Protein 3MVG (pdb70)

Foldseek 3Di:
DAEQEDELPPDALVRLVVSLVVLLVLLFPPDAFLNFGEGDDDPVDPSQWYWYWYAAPVGQIKIFIAGSLQLFGAWMGAPHAIEGEQPRDDDCVPGNDDHHYDPHHLDQVRLCVQLVHHQLPAKEESNLLNVLGVQVNPDDPPPRCNSPSSSSSRVRCSHRVCSQWVVSSVVHNVQFQVVDPPTGMDIDGDAQQSVQLSVCQQVLLVQSVPPDVQFGPDWDWTDPHPPDIDIHTGNVCCCPVRVRHYHNPDD/DEEQEDELPPDALVSLVVSLVVLLVVLFPPDAFLPFGEGDDDDDPDFDKYWYWYAAPVRAIKIFIAGSLQLFTAWIGAPHAIEGEQPRDDDCVPGNDDHHYDPHHLDQVGLCVQLVHHQLPAKEESNLLNVLRVQVNPDDPPDRCNSPSSSSSRVRCSHRVCSQWVVSSVVHNVQQQVVDPPTGMDIDGDDQQSVQLSVCQQVLLVQSVVPDVQFGPDWDWTDPDPVDTDTHTGNCCCCPVRVRHYHNHD

Secondary structure (DSSP, 8-state):
--EEEEESTT--HHHHHHHHHHHHHHHS-S-EETTEEBPPPP-SSGGGEEEEEEE-TT--EEEEEEETTTTEEEEEEETTEEEE-TTSPP-HHHH-SSPEEPSS-SSHHHHHHHHTS-GGGS-BSHHHHHHHHHHHHH--TTS-SHHHHHHHHHHHIIIIIHHHBHHHHHHHHTTEETTSSS-EE--B---HHHHHHHHTHHHHHHHHHH-BTTEEEEEEEEESSSS-EEEEEEHHHHHHTS-B--BPPP-/--EEEEESTT--HHHHHHHHHHHHHHHS-S-EETTEEBPPPP-TT---EEEEEEE-TTS-EEEEEEETTTTEEEEEEETTEEEE-TTPPP-HHHH-SSPEEPSS-SSHHHHHHHHTS-GGGS-BSHHHHHHHHHHHHH--TTS-SHHHHHHHHHHHIIIIIHHHBHHHHHHHHTTEETTSSS-EE--B---HHHHHHHHTHHHHHHHHHH-BTTEEEEEEEEESSSS-EEEEEEHHHHHHTS-B--B---

Organism: Iris hollandica (NCBI:txid35876)

Sequence (501 aa):
IIETVVEEFRVTTGTTRRRSYSDFLQNNLRNRLSSGTSVHDIIPLLPAQSGSQQDLLFVRLFDWGNRRPIITLVLLNRVNAYVVAYQAQNRFYLLSSDTPANPQVYGNNNPHRLLTTFTGSYGALQNVAAKKSSNRENIDLGINPLLATAITTLHNWSPPTVVETSVARSLIVLIQLVSETARFRAIEQRRVTNNIIDQVTPIRYDNFRPRVGIIIIDLQTNWQTLSTEVQRAEGGRFLQPVKLQVSVQQTVVISDVVEKARTFCGLALLLRWRIETVEFRRVTGTTRRRSYSDFLQNLRNRLSSSGTSSVHDIPLLPAQSGSQQDLLLFVRLFDWGNRPIITLVLNRVNAYVVAYQAQNRFYLLSDTPANPQVYGNNPHRLTFTGSYGALQNVAKSSNRENIDLGINPLLATAITTLHNWSPPTVETSVARSLIVLLIQLVSETARFRRAIEQRVTTNNIIDQVTPIRYDNFRPRRVGIIIDLQTTNWQTTLSTEVQRAEGGRFLQPVKLQQVSVQQTVVISSDVEKARTFCGLALLLRW

Radius of gyration: 24.05 Å; Cα contacts (8 Å, |Δi|>4): 1086; chains: 2; bounding box: 49×58×69 Å

InterPro domains:
  IPR001574 Ribosome-inactivating protein [PF00161] (35-232)
  IPR001574 Ribosome-inactivating protein [PTHR33453] (25-284)
  IPR016138 Ribosome-inactivating protein, subdomain 1 [G3DSA:3.40.420.10] (24-186)
  IPR016139 Ribosome-inactivating protein, subdomain 2 [G3DSA:4.10.470.10] (187-273)
  IPR017989 Ribosome-inactivating protein type 1/2 [PR00396] (37-50)
  IPR017989 Ribosome-inactivating protein type 1/2 [PR00396] (84-99)
  IPR017989 Ribosome-inactivating protein type 1/2 [PR00396] (142-156)
  IPR017989 Ribosome-inactivating protein type 1/2 [PR00396] (175-195)
  IPR017989 Ribosome-inactivating protein type 1/2 [PR00396] (215-232)
  IPR036041 Ribosome-inactivating protein superfamily [SSF56371] (27-284)

Solvent-accessible surface area: 19974 Å² total; per-residue (Å²): 71,108,48,14,79,8,107,0,82,50,1,41,31,111,46,0,36,51,9,0,32,77,0,1,50,102,0,16,40,63,68,41,33,80,25,1,11,15,0,13,58,124,75,74,59,86,138,12,25,1,26,0,80,0,17,0,109,44,70,98,52,2,4,0,0,0,22,35,23,46,0,30,2,28,1,2,47,4,122,142,89,18,10,3,5,40,98,8,109,77,46,91,85,15,10,36,133,115,36,45,98,2,111,9,44,6,61,34,53,27,0,38,117,29,5,164,38,52,13,71,86,1,47,0,4,2,64,16,1,1,82,3,0,40,35,0,27,92,20,55,36,135,81,114,28,37,45,0,0,92,5,1,0,0,0,0,0,0,0,0,1,0,0,17,0,14,12,1,10,11,32,2,14,2,3,2,4,24,84,28,139,109,51,102,35,29,55,6,124,3,35,44,10,3,26,29,16,10,100,23,10,110,62,0,0,23,16,0,44,107,17,122,88,16,139,14,77,124,76,8,116,7,44,17,27,110,137,37,36,9,72,0,24,23,4,65,29,0,21,6,67,2,0,3,4,0,0,32,84,131,105,111,87,53,1,76,9,114,0,92,49,1,38,21,122,44,0,35,51,12,0,28,51,0,2,66,99,0,12,43,71,79,45,40,71,25,2,20,16,0,13,54,89,65,72,110,130,68,41,14,1,38,0,80,0,19,2,113,42,89,92,51,3,7,0,0,0,32,52,21,43,0,32,2,22,1,2,51,4,120,142,79,22,11,1,5,48,97,7,84,69,24,84,100,36,6,34,150,115,28,40,98,3,109,8,43,6,61,30,44,26,0,28,118,37,5,163,39,56,14,83,90,1,47,1,3,2,62,18,1,2,83,3,0,38,36,0,27,89,20,58,43,142,79,108,25,33,42,0,0,92,5,1,0,0,0,0,0,1,0,0,2,0,0,20,0,21,18,1,13,23,45,2,13,3,3,2,0,34,45,26,133,112,45,99,37,30,49,5,122,2,137,35,26,8,32,30,15,10,103,24,9,111,62,0,0,20,5,0,40,62,16,117,86,10,180,13,91,113,69,6,138,7,64,26,23,122,149,55,27,8,73,0,46,47,14,61,42,0,20,0,46,2,0,3,2,0,0,33,91,179

CATH classification: 3.40.420.10 (+1 more: 4.10.470.10)

Nearest PDB structures (foldseek):
  3mvg-assembly1_B  TM=9.912E-01  e=4.032E-52  Iris x hollandica
  3bwh-assembly1_A  TM=9.099E-01  e=9.871E-25  Cucurbita moschata
  1gis-assembly1_A  TM=9.027E-01  e=2.787E-24  Trichosanthes kirilowii
  3n1d-assembly1_A  TM=8.850E-01  e=2.622E-24  Momordica balsamina
  2oqa-assembly1_A  TM=8.904E-01  e=3.204E-23  Luffa acutangula

Structure (mmCIF, N/CA/C/O backbone):
data_3MVG
#
_entry.id   3MVG
#
_cell.length_a   49.879
_cell.length_b   84.809
_cell.length_c   69.080
_cell.angle_alpha   90.00
_cell.angle_beta   97.67
_cell.angle_gamma   90.00
#
_symmetry.space_group_name_H-M   'P 1 21 1'
#
loop_
_entity.id
_entity.type
_entity.pdbx_description
1 polymer 'Ribosome inactivating type 1 protein'
2 non-polymer 'SULFATE ION'
3 non-polymer GLYCEROL
4 water water
#
loop_
_atom_site.group_PDB
_atom_site.id
_atom_site.type_symbol
_atom_site.label_atom_id
_atom_site.label_alt_id
_atom_site.label_comp_id
_atom_site.label_asym_id
_atom_site.label_entity_id
_atom_site.label_seq_id
_atom_site.pdbx_PDB_ins_code
_atom_site.Cartn_x
_atom_site.Cartn_y
_atom_site.Cartn_z
_atom_site.occupancy
_atom_site.B_iso_or_equiv
_atom_site.auth_seq_id
_atom_site.auth_comp_id
_atom_site.auth_asym_id
_atom_site.auth_atom_id
_atom_site.pdbx_PDB_model_num
ATOM 1 N N A ILE A 1 1 ? 10.309 19.315 23.258 0.50 17.22 1 ILE A N 1
ATOM 2 N N B ILE A 1 1 ? 10.535 19.874 22.694 0.50 18.94 1 ILE A N 1
ATOM 3 C CA A ILE A 1 1 ? 11.288 18.195 23.146 0.50 16.89 1 ILE A CA 1
ATOM 4 C CA B ILE A 1 1 ? 11.370 18.642 22.796 0.50 18.27 1 ILE A CA 1
ATOM 5 C C A ILE A 1 1 ? 11.022 17.382 21.883 0.50 16.75 1 ILE A C 1
ATOM 6 C C B ILE A 1 1 ? 11.057 17.694 21.643 0.50 17.61 1 ILE A C 1
ATOM 7 O O A ILE A 1 1 ? 9.859 17.105 21.571 0.50 16.91 1 ILE A O 1
ATOM 8 O O B ILE A 1 1 ? 9.913 17.599 21.199 0.50 18.27 1 ILE A O 1
ATOM 17 N N . GLU A 1 2 ? 12.087 17.002 21.170 1.00 16.95 2 GLU A N 1
ATOM 18 C CA . GLU A 1 2 ? 11.982 16.081 20.029 1.00 15.85 2 GLU A CA 1
ATOM 19 C C . GLU A 1 2 ? 10.991 14.955 20.322 1.00 14.55 2 GLU A C 1
ATOM 20 O O . GLU A 1 2 ? 11.064 14.323 21.378 1.00 13.56 2 GLU A O 1
ATOM 26 N N . THR A 1 3 ? 10.068 14.725 19.390 1.00 14.05 3 THR A N 1
ATOM 27 C CA . THR A 1 3 ? 8.971 13.774 19.601 1.00 14.41 3 THR A CA 1
ATOM 28 C C . THR A 1 3 ? 8.864 12.771 18.464 1.00 14.19 3 THR A C 1
ATOM 29 O O . THR A 1 3 ? 8.962 13.143 17.286 1.00 14.88 3 THR A O 1
ATOM 33 N N A VAL A 1 4 ? 8.688 11.501 18.844 0.50 13.70 4 VAL A N 1
ATOM 34 N N B VAL A 1 4 ? 8.691 11.502 18.806 0.50 14.02 4 VAL A N 1
ATOM 35 C CA A VAL A 1 4 ? 8.462 10.368 17.942 0.50 13.48 4 VAL A CA 1
ATOM 36 C CA B VAL A 1 4 ? 8.278 10.521 17.821 0.50 14.15 4 VAL A CA 1
ATOM 37 C C A VAL A 1 4 ? 7.092 9.772 18.275 0.50 13.30 4 VAL A C 1
ATOM 38 C C B VAL A 1 4 ? 6.900 10.039 18.230 0.50 13.95 4 VAL A C 1
ATOM 39 O O A VAL A 1 4 ? 6.814 9.481 19.438 0.50 12.98 4 VAL A O 1
ATOM 40 O O B VAL A 1 4 ? 6.522 10.131 19.403 0.50 13.91 4 VAL A O 1
ATOM 47 N N A GLU A 1 5 ? 6.232 9.597 17.275 0.50 13.38 5 GLU A N 1
ATOM 48 N N B GLU A 1 5 ? 6.149 9.541 17.258 0.50 13.92 5 GLU A N 1
ATOM 49 C CA A GLU A 1 5 ? 4.855 9.150 17.525 0.50 13.52 5 GLU A CA 1
ATOM 50 C CA B GLU A 1 5 ? 4.755 9.195 17.462 0.50 13.91 5 GLU A CA 1
ATOM 51 C C A GLU A 1 5 ? 4.546 7.736 17.038 0.50 12.96 5 GLU A C 1
ATOM 52 C C B GLU A 1 5 ? 4.456 7.786 16.973 0.50 13.24 5 GLU A C 1
ATOM 53 O O A GLU A 1 5 ? 5.150 7.251 16.080 0.50 13.01 5 GLU A O 1
ATOM 54 O O B GLU A 1 5 ? 5.007 7.341 15.965 0.50 13.21 5 GLU A O 1
ATOM 65 N N . PHE A 1 6 ? 3.583 7.094 17.699 1.00 12.52 6 PHE A N 1
ATOM 66 C CA . PHE A 1 6 ? 3.063 5.793 17.280 1.00 12.30 6 PHE A CA 1
ATOM 67 C C . PHE A 1 6 ? 1.581 5.730 17.628 1.00 12.08 6 PHE A C 1
ATOM 68 O O . PHE A 1 6 ? 1.180 6.109 18.733 1.00 11.84 6 PHE A O 1
ATOM 76 N N . ARG A 1 7 ? 0.772 5.259 16.677 1.00 12.28 7 ARG A N 1
ATOM 77 C CA . ARG A 1 7 ? -0.670 5.085 16.883 1.00 12.32 7 ARG A CA 1
ATOM 78 C C . ARG A 1 7 ? -1.059 3.640 16.682 1.00 12.22 7 ARG A C 1
ATOM 79 O O . ARG A 1 7 ? -0.645 3.019 15.699 1.00 11.97 7 ARG A O 1
ATOM 87 N N . VAL A 1 8 ? -1.868 3.097 17.586 1.00 11.89 8 VAL A N 1
ATOM 88 C CA . VAL A 1 8 ? -2.271 1.704 17.434 1.00 12.46 8 VAL A CA 1
ATOM 89 C C . VAL A 1 8 ? -3.182 1.443 16.228 1.00 12.40 8 VAL A C 1
ATOM 90 O O . VAL A 1 8 ? -3.093 0.384 15.611 1.00 12.50 8 VAL A O 1
ATOM 94 N N A THR A 1 9 ? -4.019 2.420 15.885 0.50 12.19 9 THR A N 1
ATOM 95 N N B THR A 1 9 ? -4.066 2.387 15.905 0.50 12.95 9 THR A N 1
ATOM 96 C CA A THR A 1 9 ? -4.961 2.289 14.771 0.50 12.09 9 THR A CA 1
ATOM 97 C CA B THR A 1 9 ? -5.018 2.155 14.817 0.50 13.59 9 THR A CA 1
ATOM 98 C C A THR A 1 9 ? -4.234 2.005 13.460 0.50 12.57 9 THR A C 1
ATOM 99 C C B THR A 1 9 ? -4.280 1.990 13.496 0.50 13.42 9 THR A C 1
ATOM 100 O O A THR A 1 9 ? -3.343 2.753 13.062 0.50 12.71 9 THR A O 1
ATOM 101 O O B THR A 1 9 ? -3.434 2.802 13.131 0.50 13.49 9 THR A O 1
ATOM 108 N N . GLY A 1 10 ? -4.594 0.895 12.818 1.00 13.08 10 GLY A N 1
ATOM 109 C CA . GLY A 1 10 ? -3.998 0.531 11.540 1.00 13.59 10 GLY A CA 1
ATOM 110 C C . GLY A 1 10 ? -2.606 -0.065 11.621 1.00 13.35 10 GLY A C 1
ATOM 111 O O . GLY A 1 10 ? -1.934 -0.182 10.601 1.00 14.30 10 GLY A O 1
ATOM 112 N N . THR A 1 11 ? -2.161 -0.448 12.818 1.00 12.97 11 THR A N 1
ATOM 113 C CA . THR A 1 11 ? -0.806 -0.985 12.994 1.00 12.59 11 THR A CA 1
ATOM 114 C C . THR A 1 11 ? -0.536 -2.198 12.116 1.00 12.14 11 THR A C 1
ATOM 115 O O . THR A 1 11 ? -1.320 -3.152 12.071 1.00 11.79 11 THR A O 1
ATOM 119 N N . THR A 1 12 ? 0.608 -2.146 11.444 1.00 11.84 12 THR A N 1
ATOM 120 C CA . THR A 1 12 ? 1.133 -3.266 10.681 1.00 12.47 12 THR A CA 1
ATOM 121 C C . THR A 1 12 ? 2.529 -3.601 11.228 1.00 12.42 12 THR A C 1
ATOM 122 O O . THR A 1 12 ? 3.082 -2.841 12.041 1.00 12.41 12 THR A O 1
ATOM 126 N N A ARG A 1 13 ? 3.096 -4.724 10.794 0.50 12.68 13 ARG A N 1
ATOM 127 N N B ARG A 1 13 ? 3.089 -4.725 10.786 0.50 12.46 13 ARG A N 1
ATOM 128 C CA A ARG A 1 13 ? 4.468 -5.067 11.169 0.50 13.30 13 ARG A CA 1
ATOM 129 C CA B ARG A 1 13 ? 4.461 -5.090 11.137 0.50 12.88 13 ARG A CA 1
ATOM 130 C C A ARG A 1 13 ? 5.398 -3.921 10.777 0.50 13.43 13 ARG A C 1
ATOM 131 C C B ARG A 1 13 ? 5.416 -3.965 10.755 0.50 13.21 13 ARG A C 1
ATOM 132 O O A ARG A 1 13 ? 6.247 -3.492 11.568 0.50 13.82 13 ARG A O 1
ATOM 133 O O B ARG A 1 13 ? 6.310 -3.605 11.529 0.50 13.73 13 ARG A O 1
ATOM 148 N N . ARG A 1 14 ? 5.205 -3.411 9.562 1.00 13.68 14 ARG A N 1
ATOM 149 C CA . ARG A 1 14 ? 6.023 -2.344 9.007 1.00 14.21 14 ARG A CA 1
ATOM 150 C C . ARG A 1 14 ? 5.905 -1.044 9.799 1.00 13.60 14 ARG A C 1
ATOM 151 O O . ARG A 1 14 ? 6.916 -0.407 10.086 1.00 13.23 14 ARG A O 1
ATOM 159 N N . SER A 1 15 ? 4.688 -0.646 10.172 1.00 12.71 15 SER A N 1
ATOM 160 C CA . SER A 1 15 ? 4.515 0.612 10.900 1.00 12.53 15 SER A CA 1
ATOM 161 C C . SER A 1 15 ? 5.124 0.558 12.304 1.00 12.11 15 SER A C 1
ATOM 162 O O . SER A 1 15 ? 5.707 1.542 12.765 1.00 12.05 15 SER A O 1
ATOM 165 N N . TYR A 1 16 ? 5.008 -0.589 12.963 1.00 11.71 16 TYR A N 1
ATOM 166 C CA . TYR A 1 16 ? 5.600 -0.748 14.286 1.00 11.39 16 TYR A CA 1
ATOM 167 C C . TYR A 1 16 ? 7.128 -0.728 14.177 1.00 11.38 16 TYR A C 1
ATOM 168 O O . TYR A 1 16 ? 7.808 -0.031 14.931 1.00 11.35 16 TYR A O 1
ATOM 177 N N . SER A 1 17 ? 7.673 -1.466 13.220 1.00 10.93 17 SER A N 1
ATOM 178 C CA . SER A 1 17 ? 9.120 -1.481 13.025 1.00 11.42 17 SER A CA 1
ATOM 179 C C . SER A 1 17 ? 9.665 -0.121 12.590 1.00 10.69 17 SER A C 1
ATOM 180 O O . SER A 1 17 ? 10.753 0.275 13.028 1.00 10.81 17 SER A O 1
ATOM 183 N N . ASP A 1 18 ? 8.930 0.600 11.744 1.00 11.19 18 ASP A N 1
ATOM 184 C CA . ASP A 1 18 ? 9.341 1.942 11.347 1.00 11.62 18 ASP A CA 1
ATOM 185 C C . ASP A 1 18 ? 9.394 2.880 12.547 1.00 11.24 18 ASP A C 1
ATOM 186 O O . ASP A 1 18 ? 10.323 3.682 12.679 1.00 10.89 18 ASP A O 1
ATOM 191 N N . PHE A 1 19 ? 8.383 2.797 13.408 1.00 10.75 19 PHE A N 1
ATOM 192 C CA . PHE A 1 19 ? 8.362 3.561 14.647 1.00 10.33 19 PHE A CA 1
ATOM 193 C C . PHE A 1 19 ? 9.622 3.302 15.484 1.00 9.78 19 PHE A C 1
ATOM 194 O O . PHE A 1 19 ? 10.311 4.232 15.875 1.00 10.08 19 PHE A O 1
ATOM 202 N N . LEU A 1 20 ? 9.928 2.037 15.724 1.00 9.41 20 LEU A N 1
ATOM 203 C CA . LEU A 1 20 ? 11.083 1.705 16.549 1.00 9.42 20 LEU A CA 1
ATOM 204 C C . LEU A 1 20 ? 12.378 2.161 15.912 1.00 9.87 20 LEU A C 1
ATOM 205 O O . LEU A 1 20 ? 13.290 2.588 16.614 1.00 9.72 20 LEU A O 1
ATOM 210 N N . GLN A 1 21 ? 12.484 2.066 14.592 1.00 9.94 21 GLN A N 1
ATOM 211 C CA . GLN A 1 21 ? 13.727 2.475 13.947 1.00 10.89 21 GLN A CA 1
ATOM 212 C C . GLN A 1 21 ? 13.916 3.984 14.045 1.00 11.33 21 GLN A C 1
ATOM 213 O O . GLN A 1 21 ? 15.020 4.461 14.336 1.00 11.46 21 GLN A O 1
ATOM 219 N N A ASN A 1 22 ? 12.852 4.749 13.816 0.50 11.75 22 ASN A N 1
ATOM 220 N N B ASN A 1 22 ? 12.841 4.726 13.803 0.50 11.69 22 ASN A N 1
ATOM 221 C CA A ASN A 1 22 ? 12.919 6.199 14.009 0.50 12.34 22 ASN A CA 1
ATOM 222 C CA B ASN A 1 22 ? 12.850 6.166 14.003 0.50 12.22 22 ASN A CA 1
ATOM 223 C C A ASN A 1 22 ? 13.266 6.552 15.454 0.50 11.66 22 ASN A C 1
ATOM 224 C C B ASN A 1 22 ? 13.306 6.486 15.422 0.50 11.55 22 ASN A C 1
ATOM 225 O O A ASN A 1 22 ? 14.032 7.483 15.720 0.50 11.50 22 ASN A O 1
ATOM 226 O O B ASN A 1 22 ? 14.194 7.320 15.631 0.50 11.41 22 ASN A O 1
ATOM 235 N N . LEU A 1 23 ? 12.709 5.791 16.387 1.00 10.76 23 LEU A N 1
ATOM 236 C CA . LEU A 1 23 ? 13.034 5.963 17.786 1.00 10.51 23 LEU A CA 1
ATOM 237 C C . LEU A 1 23 ? 14.533 5.719 18.060 1.00 9.73 23 LEU A C 1
ATOM 238 O O . LEU A 1 23 ? 15.199 6.542 18.690 1.00 10.10 23 LEU A O 1
ATOM 243 N N . ARG A 1 24 ? 15.066 4.614 17.553 1.00 9.45 24 ARG A N 1
ATOM 244 C CA . ARG A 1 24 ? 16.490 4.317 17.722 1.00 9.52 24 ARG A CA 1
ATOM 245 C C . ARG A 1 24 ? 17.352 5.430 17.136 1.00 9.85 24 ARG A C 1
ATOM 246 O O . ARG A 1 24 ? 18.363 5.809 17.727 1.00 10.37 24 ARG A O 1
ATOM 254 N N . ASN A 1 25 ? 16.956 5.950 15.977 1.00 10.05 25 ASN A N 1
ATOM 255 C CA . ASN A 1 25 ? 17.731 6.996 15.307 1.00 10.65 25 ASN A CA 1
ATOM 256 C C . ASN A 1 25 ? 17.809 8.288 16.117 1.00 10.85 25 ASN A C 1
ATOM 257 O O . ASN A 1 25 ? 18.836 8.975 16.105 1.00 11.28 25 ASN A O 1
ATOM 262 N N . ARG A 1 26 ? 16.739 8.606 16.835 1.00 10.54 26 ARG A N 1
ATOM 263 C CA . ARG A 1 26 ? 16.715 9.788 17.695 1.00 11.00 26 ARG A CA 1
ATOM 264 C C . ARG A 1 26 ? 17.377 9.560 19.054 1.00 10.68 26 ARG A C 1
ATOM 265 O O . ARG A 1 26 ? 17.951 10.483 19.629 1.00 11.53 26 ARG A O 1
ATOM 273 N N . LEU A 1 27 ? 17.272 8.344 19.588 1.00 9.96 27 LEU A N 1
ATOM 274 C CA . LEU A 1 27 ? 17.945 7.991 20.840 1.00 10.03 27 LEU A CA 1
ATOM 275 C C . LEU A 1 27 ? 19.454 8.008 20.677 1.00 10.13 27 LEU A C 1
ATOM 276 O O . LEU A 1 27 ? 20.171 8.524 21.528 1.00 10.54 27 LEU A O 1
ATOM 281 N N . SER A 1 28 ? 19.922 7.436 19.576 1.00 9.74 28 SER A N 1
ATOM 282 C CA . SER A 1 28 ? 21.333 7.274 19.286 1.00 10.02 28 SER A CA 1
ATOM 283 C C . SER A 1 28 ? 22.123 8.579 19.360 1.00 9.60 28 SER A C 1
ATOM 284 O O . SER A 1 28 ? 21.635 9.640 18.988 1.00 9.76 28 SER A O 1
ATOM 287 N N . SER A 1 29 ? 23.366 8.469 19.824 1.00 9.41 29 SER A N 1
ATOM 288 C CA . SER A 1 29 ? 24.315 9.583 19.772 1.00 9.77 29 SER A CA 1
ATOM 289 C C . SER A 1 29 ? 24.898 9.781 18.385 1.00 10.13 29 SER A C 1
ATOM 290 O O . SER A 1 29 ? 25.618 10.746 18.163 1.00 10.60 29 SER A O 1
ATOM 293 N N . GLY A 1 30 ? 24.648 8.844 17.475 1.00 9.99 30 GLY A N 1
ATOM 294 C CA . GLY A 1 30 ? 25.277 8.891 16.154 1.00 10.67 30 GLY A CA 1
ATOM 295 C C . GLY A 1 30 ? 26.529 8.040 16.069 1.00 10.85 30 GLY A C 1
ATOM 296 O O . GLY A 1 30 ? 26.844 7.499 15.002 1.00 12.10 30 GLY A O 1
ATOM 297 N N . THR A 1 31 ? 27.262 7.930 17.176 1.00 11.22 31 THR A N 1
ATOM 298 C CA . THR A 1 31 ? 28.420 7.039 17.258 1.00 11.64 31 THR A CA 1
ATOM 299 C C . THR A 1 31 ? 27.963 5.590 17.111 1.00 11.68 31 THR A C 1
ATOM 300 O O . THR A 1 31 ? 26.935 5.183 17.666 1.00 11.27 31 THR A O 1
ATOM 304 N N . SER A 1 32 ? 28.738 4.836 16.339 1.00 12.57 32 SER A N 1
ATOM 305 C CA . SER A 1 32 ? 28.482 3.439 16.032 1.00 13.72 32 SER A CA 1
ATOM 306 C C . SER A 1 32 ? 29.626 2.624 16.622 1.00 13.62 32 SER A C 1
ATOM 307 O O . SER A 1 32 ? 30.798 2.972 16.423 1.00 14.83 32 SER A O 1
ATOM 310 N N . VAL A 1 33 ? 29.303 1.565 17.360 1.00 12.83 33 VAL A N 1
ATOM 311 C CA . VAL A 1 33 ? 30.325 0.642 17.875 1.00 12.31 33 VAL A CA 1
ATOM 312 C C . VAL A 1 33 ? 29.963 -0.761 17.397 1.00 11.59 33 VAL A C 1
ATOM 313 O O . VAL A 1 33 ? 28.894 -1.284 17.738 1.00 11.17 33 VAL A O 1
ATOM 317 N N . HIS A 1 34 ? 30.836 -1.360 16.587 1.00 11.42 34 HIS A N 1
ATOM 318 C CA . HIS A 1 34 ? 30.548 -2.658 15.954 1.00 11.68 34 HIS A CA 1
ATOM 319 C C . HIS A 1 34 ? 29.169 -2.690 15.294 1.00 10.91 34 HIS A C 1
ATOM 320 O O . HIS A 1 34 ? 28.432 -3.677 15.397 1.00 10.99 34 HIS A O 1
ATOM 327 N N . ASP A 1 35 ? 28.831 -1.584 14.633 1.00 10.43 35 ASP A N 1
ATOM 328 C CA . ASP A 1 35 ? 27.581 -1.440 13.876 1.00 10.30 35 ASP A CA 1
ATOM 329 C C . ASP A 1 35 ? 26.318 -1.425 14.735 1.00 10.17 35 ASP A C 1
ATOM 330 O O . ASP A 1 35 ? 25.219 -1.688 14.231 1.00 10.60 35 ASP A O 1
ATOM 335 N N A ILE A 1 36 ? 26.491 -1.119 16.020 0.50 10.05 36 ILE A N 1
ATOM 336 N N B ILE A 1 36 ? 26.483 -1.110 16.018 0.50 10.05 36 ILE A N 1
ATOM 337 C CA A ILE A 1 36 ? 25.383 -0.892 16.933 0.50 10.14 36 ILE A CA 1
ATOM 338 C CA B ILE A 1 36 ? 25.363 -0.904 16.925 0.50 10.16 36 ILE A CA 1
ATOM 339 C C A ILE A 1 36 ? 25.477 0.553 17.429 0.50 9.98 36 ILE A C 1
ATOM 340 C C B ILE A 1 36 ? 25.455 0.518 17.483 0.50 10.03 36 ILE A C 1
ATOM 341 O O A ILE A 1 36 ? 26.562 1.013 17.804 0.50 10.12 36 ILE A O 1
ATOM 342 O O B ILE A 1 36 ? 26.521 0.925 17.960 0.50 10.34 36 ILE A O 1
ATOM 351 N N . PRO A 1 37 ? 24.352 1.289 17.410 1.00 9.79 37 PRO A N 1
ATOM 352 C CA . PRO A 1 37 ? 24.378 2.665 17.910 1.00 10.03 37 PRO A CA 1
ATOM 353 C C . PRO A 1 37 ? 24.753 2.762 19.383 1.00 9.91 37 PRO A C 1
ATOM 354 O O . PRO A 1 37 ? 24.272 1.984 20.215 1.00 9.84 37 PRO A O 1
ATOM 358 N N . LEU A 1 38 ? 25.606 3.733 19.684 1.00 9.67 38 LEU A N 1
ATOM 359 C CA . LEU A 1 38 ? 25.994 4.042 21.047 1.00 9.94 38 LEU A CA 1
ATOM 360 C C . LEU A 1 38 ? 25.109 5.159 21.568 1.00 9.81 38 LEU A C 1
ATOM 361 O O . LEU A 1 38 ? 24.970 6.200 20.922 1.00 9.65 38 LEU A O 1
ATOM 366 N N . LEU A 1 39 ? 24.491 4.947 22.722 1.00 9.85 39 LEU A N 1
ATOM 367 C CA . LEU A 1 39 ? 23.659 5.984 23.319 1.00 9.52 39 LEU A CA 1
ATOM 368 C C . LEU A 1 39 ? 24.537 7.118 23.859 1.00 9.99 39 LEU A C 1
ATOM 369 O O . LEU A 1 39 ? 25.744 6.925 24.094 1.00 9.98 39 LEU A O 1
ATOM 374 N N . PRO A 1 40 ? 23.960 8.320 24.022 1.00 10.35 40 PRO A N 1
ATOM 375 C CA . PRO A 1 40 ? 24.754 9.466 24.477 1.00 11.51 40 PRO A CA 1
ATOM 376 C C . PRO A 1 40 ? 25.255 9.342 25.910 1.00 12.08 40 PRO A C 1
ATOM 377 O O . PRO A 1 40 ? 24.755 8.536 26.703 1.00 11.57 40 PRO A O 1
ATOM 381 N N . ALA A 1 41 ? 26.254 10.160 26.217 1.00 12.99 41 ALA A N 1
ATOM 382 C CA . ALA A 1 41 ? 26.635 10.437 27.596 1.00 14.73 41 ALA A CA 1
ATOM 383 C C . ALA A 1 41 ? 25.624 11.421 28.207 1.00 15.76 41 ALA A C 1
ATOM 384 O O . ALA A 1 41 ? 25.058 12.258 27.498 1.00 16.92 41 ALA A O 1
ATOM 386 N N . GLN A 1 42 ? 25.391 11.320 29.513 1.00 17.69 42 GLN A N 1
ATOM 387 C CA . GLN A 1 42 ? 24.473 12.252 30.181 1.00 19.20 42 GLN A CA 1
ATOM 388 C C . GLN A 1 42 ? 25.059 13.670 30.194 1.00 19.77 42 GLN A C 1
ATOM 389 O O . GLN A 1 42 ? 26.198 13.869 30.620 1.00 20.19 42 GLN A O 1
ATOM 395 N N . SER A 1 43 ? 24.291 14.636 29.691 1.00 20.28 43 SER A N 1
ATOM 396 C CA . SER A 1 43 ? 24.734 16.032 29.625 1.00 21.02 43 SER A CA 1
ATOM 397 C C . SER A 1 43 ? 24.155 16.886 30.749 1.00 21.63 43 SER A C 1
ATOM 398 O O . SER A 1 43 ? 24.714 17.933 31.085 1.00 22.43 43 SER A O 1
ATOM 401 N N . GLY A 1 44 ? 23.037 16.444 31.313 1.00 21.58 44 GLY A N 1
ATOM 402 C CA . GLY A 1 44 ? 22.320 17.219 32.323 1.00 21.71 44 GLY A CA 1
ATOM 403 C C . GLY A 1 44 ? 21.392 18.261 31.723 1.00 21.69 44 GLY A C 1
ATOM 404 O O . GLY A 1 44 ? 20.804 19.067 32.448 1.00 22.42 44 GLY A O 1
ATOM 405 N N . SER A 1 45 ? 21.253 18.245 30.398 1.00 21.28 45 SER A N 1
ATOM 406 C CA . SER A 1 45 ? 20.387 19.183 29.694 1.00 20.61 45 SER A CA 1
ATOM 407 C C . SER A 1 45 ? 19.216 18.478 29.006 1.00 20.13 45 SER A C 1
ATOM 408 O O . SER A 1 45 ? 19.170 17.246 28.944 1.00 20.02 45 SER A O 1
ATOM 411 N N . GLN A 1 46 ? 18.291 19.275 28.477 1.00 19.15 46 GLN A N 1
ATOM 412 C CA . GLN A 1 46 ? 17.122 18.786 27.739 1.00 18.81 46 GLN A CA 1
ATOM 413 C C . GLN A 1 46 ? 17.488 17.977 26.501 1.00 17.73 46 GLN A C 1
ATOM 414 O O . GLN A 1 46 ? 16.654 17.237 25.983 1.00 16.89 46 GLN A O 1
ATOM 420 N N . GLN A 1 47 ? 18.721 18.135 26.021 1.00 16.98 47 GLN A N 1
ATOM 421 C CA . GLN A 1 47 ? 19.216 17.346 24.893 1.00 16.59 47 GLN A CA 1
ATOM 422 C C . GLN A 1 47 ? 19.205 15.852 25.217 1.00 16.02 47 GLN A C 1
ATOM 423 O O . GLN A 1 47 ? 19.194 15.030 24.300 1.00 16.07 47 GLN A O 1
ATOM 429 N N . ASP A 1 48 ? 19.206 15.523 26.511 1.00 15.73 48 ASP A N 1
ATOM 430 C CA . ASP A 1 48 ? 19.162 14.140 26.998 1.00 15.66 48 ASP A CA 1
ATOM 431 C C . ASP A 1 48 ? 17.786 13.495 26.854 1.00 14.78 48 ASP A C 1
ATOM 432 O O . ASP A 1 48 ? 17.666 12.295 27.060 1.00 14.83 48 ASP A O 1
ATOM 437 N N . LEU A 1 49 ? 16.745 14.276 26.569 1.00 13.94 49 LEU A N 1
ATOM 438 C CA . LEU A 1 49 ? 15.373 13.756 26.605 1.00 14.12 49 LEU A CA 1
ATOM 439 C C . LEU A 1 49 ? 14.776 13.516 25.228 1.00 13.71 49 LEU A C 1
ATOM 440 O O . LEU A 1 49 ? 15.183 14.129 24.232 1.00 14.32 49 LEU A O 1
ATOM 445 N N . LEU A 1 50 ? 13.807 12.607 25.178 1.00 12.86 50 LEU A N 1
ATOM 446 C CA . LEU A 1 50 ? 13.053 12.344 23.970 1.00 12.95 50 LEU A CA 1
ATOM 447 C C . LEU A 1 50 ? 11.620 12.051 24.379 1.00 12.84 50 LEU A C 1
ATOM 448 O O . LEU A 1 50 ? 11.382 11.344 25.354 1.00 13.77 50 LEU A O 1
ATOM 453 N N . PHE A 1 51 ? 10.665 12.607 23.647 1.00 11.69 51 PHE A N 1
ATOM 454 C CA . PHE A 1 51 ? 9.250 12.332 23.885 1.00 11.69 51 PHE A CA 1
ATOM 455 C C . PHE A 1 51 ? 8.763 11.271 22.905 1.00 11.14 51 PHE A C 1
ATOM 456 O O . PHE A 1 51 ? 9.091 11.324 21.713 1.00 11.37 51 PHE A O 1
ATOM 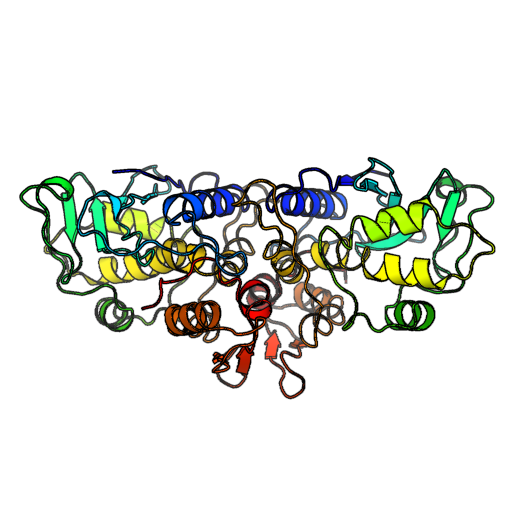464 N N . VAL A 1 52 ? 7.946 10.345 23.400 1.00 10.82 52 VAL A N 1
ATOM 465 C CA . VAL A 1 52 ? 7.335 9.310 22.582 1.00 11.22 52 VAL A CA 1
ATOM 466 C C . VAL A 1 52 ? 5.836 9.407 22.804 1.00 11.11 52 VAL A C 1
ATOM 467 O O . VAL A 1 52 ? 5.333 9.034 23.865 1.00 10.76 52 VAL A O 1
ATOM 471 N N . ARG A 1 53 ? 5.131 9.956 21.817 1.00 11.05 53 ARG A N 1
ATOM 472 C CA . ARG A 1 53 ? 3.697 10.150 21.934 1.00 11.79 53 ARG A CA 1
ATOM 473 C C . ARG A 1 53 ? 2.962 8.948 21.370 1.00 11.41 53 ARG A C 1
ATOM 474 O O . ARG A 1 53 ? 3.143 8.587 20.201 1.00 11.98 53 ARG A O 1
ATOM 482 N N . LEU A 1 54 ? 2.151 8.322 22.216 1.00 11.13 54 LEU A N 1
ATOM 483 C CA . LEU A 1 54 ? 1.457 7.088 21.875 1.00 11.25 54 LEU A CA 1
ATOM 484 C C . LEU A 1 54 ? -0.039 7.303 21.908 1.00 11.16 54 LEU A C 1
ATOM 485 O O . LEU A 1 54 ? -0.554 7.895 22.851 1.00 12.11 54 LEU A O 1
ATOM 490 N N . PHE A 1 55 ? -0.735 6.774 20.903 1.00 11.07 55 PHE A N 1
ATOM 491 C CA . PHE A 1 55 ? -2.185 6.972 20.742 1.00 10.85 55 PHE A CA 1
ATOM 492 C C . PHE A 1 55 ? -2.930 5.650 20.838 1.00 10.95 55 PHE A C 1
ATOM 493 O O . PHE A 1 55 ? -2.557 4.673 20.184 1.00 10.78 55 PHE A O 1
ATOM 501 N N . ASP A 1 56 ? -3.983 5.619 21.653 1.00 10.56 56 ASP A N 1
ATOM 502 C CA . ASP A 1 56 ? -4.806 4.420 21.806 1.00 11.48 56 ASP A CA 1
ATOM 503 C C . ASP A 1 56 ? -5.825 4.268 20.670 1.00 11.46 56 ASP A C 1
ATOM 504 O O . ASP A 1 56 ? -5.752 5.001 19.688 1.00 11.28 56 ASP A O 1
ATOM 509 N N . TRP A 1 57 ? -6.747 3.313 20.788 1.00 12.46 57 TRP A N 1
ATOM 510 C CA . TRP A 1 57 ? -7.693 3.054 19.694 1.00 13.60 57 TRP A CA 1
ATOM 511 C C . TRP A 1 57 ? -8.563 4.264 19.360 1.00 14.20 57 TRP A C 1
ATOM 512 O O . TRP A 1 57 ? -8.993 4.412 18.218 1.00 15.01 57 TRP A O 1
ATOM 523 N N . GLY A 1 58 ? -8.813 5.121 20.345 1.00 13.35 58 GLY A N 1
ATOM 524 C CA . GLY A 1 58 ? -9.590 6.344 20.128 1.00 13.26 58 GLY A CA 1
ATOM 525 C C . GLY A 1 58 ? -8.742 7.580 19.885 1.00 13.07 58 GLY A C 1
ATOM 526 O O . GLY A 1 58 ? -9.232 8.705 19.979 1.00 12.76 58 GLY A O 1
ATOM 527 N N . ASN A 1 59 ? -7.466 7.377 19.555 1.00 12.82 59 ASN A N 1
ATOM 528 C CA . ASN A 1 59 ? -6.499 8.468 19.421 1.00 13.11 59 ASN A CA 1
ATOM 529 C C . ASN A 1 59 ? -6.352 9.376 20.631 1.00 12.90 59 ASN A C 1
ATOM 530 O O . ASN A 1 59 ? -6.029 10.556 20.497 1.00 13.31 59 ASN A O 1
ATOM 535 N N A ARG A 1 60 ? -6.583 8.817 21.816 0.50 12.68 60 ARG A N 1
ATOM 536 N N B ARG A 1 60 ? -6.598 8.818 21.813 0.50 12.57 60 ARG A N 1
ATOM 537 C CA A ARG A 1 60 ? -6.247 9.507 23.052 0.50 12.94 60 ARG A CA 1
ATOM 538 C CA B ARG A 1 60 ? -6.235 9.493 23.045 0.50 12.76 60 ARG A CA 1
ATOM 539 C C A ARG A 1 60 ? -4.769 9.268 23.323 0.50 12.76 60 ARG A C 1
ATOM 540 C C B ARG A 1 60 ? -4.743 9.267 23.242 0.50 12.62 60 ARG A C 1
ATOM 541 O O A ARG A 1 60 ? -4.338 8.114 23.401 0.50 12.54 60 ARG A O 1
ATOM 542 O O B ARG A 1 60 ? -4.277 8.127 23.173 0.50 12.23 60 ARG A O 1
ATOM 557 N N . PRO A 1 61 ? -3.982 10.351 23.446 1.00 12.58 61 PRO A N 1
ATOM 558 C CA . PRO A 1 61 ? -2.545 10.184 23.595 1.00 12.71 61 PRO A CA 1
ATOM 559 C C . PRO A 1 61 ? -2.025 10.249 25.023 1.00 12.41 61 PRO A C 1
ATOM 560 O O . PRO A 1 61 ? -2.647 10.845 25.903 1.00 13.18 61 PRO A O 1
ATOM 564 N N A ILE A 1 62 ? -0.891 9.589 25.253 0.50 11.94 62 ILE A N 1
ATOM 565 N N B ILE A 1 62 ? -0.882 9.612 25.227 0.50 11.97 62 ILE A N 1
ATOM 566 C CA A ILE A 1 62 ? -0.013 9.864 26.401 0.50 11.33 62 ILE A CA 1
ATOM 567 C CA B ILE A 1 62 ? -0.003 9.946 26.326 0.50 11.43 62 ILE A CA 1
ATOM 568 C C A ILE A 1 62 ? 1.405 9.977 25.858 0.50 11.39 62 ILE A C 1
ATOM 569 C C B ILE A 1 62 ? 1.360 10.208 25.710 0.50 11.18 62 ILE A C 1
ATOM 570 O O A ILE A 1 62 ? 1.725 9.325 24.859 0.50 11.33 62 ILE A O 1
ATOM 571 O O B ILE A 1 62 ? 1.618 9.876 24.547 0.50 10.64 62 ILE A O 1
ATOM 580 N N . THR A 1 63 ? 2.239 10.810 26.488 1.00 11.39 63 THR A N 1
ATOM 581 C CA . THR A 1 63 ? 3.601 11.016 26.031 1.00 11.94 63 THR A CA 1
ATOM 582 C C . THR A 1 63 ? 4.576 10.460 27.040 1.00 11.55 63 THR A C 1
ATOM 583 O O . THR A 1 63 ? 4.653 10.967 28.159 1.00 12.17 63 THR A O 1
ATOM 587 N N . LEU A 1 64 ? 5.318 9.432 26.646 1.00 10.99 64 LEU A N 1
ATOM 588 C CA . LEU A 1 64 ? 6.410 8.945 27.474 1.00 10.92 64 LEU A CA 1
ATOM 589 C C . LEU A 1 64 ? 7.602 9.878 27.345 1.00 10.71 64 LEU A C 1
ATOM 590 O O . LEU A 1 64 ? 7.872 10.407 26.259 1.00 11.64 64 LEU A O 1
ATOM 595 N N . VAL A 1 65 ? 8.308 10.086 28.448 1.00 10.99 65 VAL A N 1
ATOM 596 C CA . VAL A 1 65 ? 9.568 10.813 28.420 1.00 10.83 65 VAL A CA 1
ATOM 597 C C . VAL A 1 65 ? 10.669 9.787 28.593 1.00 10.47 65 VAL A C 1
ATOM 598 O O . VAL A 1 65 ? 10.707 9.073 29.600 1.00 11.04 65 VAL A O 1
ATOM 602 N N A LEU A 1 66 ? 11.540 9.687 27.595 0.50 10.30 66 LEU A N 1
ATOM 603 N N B LEU A 1 66 ? 11.552 9.697 27.596 0.50 10.70 66 LEU A N 1
ATOM 604 C CA A LEU A 1 66 ? 12.683 8.796 27.674 0.50 10.33 66 LEU A CA 1
ATOM 605 C CA B LEU A 1 66 ? 12.692 8.780 27.627 0.50 11.00 66 LEU A CA 1
ATOM 606 C C A LEU A 1 66 ? 13.950 9.589 27.927 0.50 10.11 66 LEU A C 1
ATOM 607 C C B LEU A 1 66 ? 13.991 9.533 27.830 0.50 10.67 66 LEU A C 1
ATOM 608 O O A LEU A 1 66 ? 14.085 10.735 27.499 0.50 9.72 66 LEU A O 1
ATOM 609 O O B LEU A 1 66 ? 14.209 10.585 27.228 0.50 10.56 66 LEU A O 1
ATOM 618 N N . ASN A 1 67 ? 14.865 8.966 28.657 1.00 10.48 67 ASN A N 1
ATOM 619 C CA . ASN A 1 67 ? 16.221 9.450 28.780 1.00 10.46 67 ASN A CA 1
ATOM 620 C C . ASN A 1 67 ? 17.005 8.804 27.637 1.00 9.77 67 ASN A C 1
ATOM 621 O O . ASN A 1 67 ? 17.083 7.582 27.542 1.00 10.11 67 ASN A O 1
ATOM 626 N N . ARG A 1 68 ? 17.559 9.618 26.746 1.00 9.93 68 ARG A N 1
ATOM 627 C CA . ARG A 1 68 ? 18.335 9.087 25.629 1.00 10.27 68 ARG A CA 1
ATOM 628 C C . ARG A 1 68 ? 19.565 8.291 26.082 1.00 10.21 68 ARG A C 1
ATOM 629 O O . ARG A 1 68 ? 20.022 7.403 25.372 1.00 10.37 68 ARG A O 1
ATOM 637 N N . VAL A 1 69 ? 20.093 8.605 27.261 1.00 10.24 69 VAL A N 1
ATOM 638 C CA . VAL A 1 69 ? 21.270 7.910 27.798 1.00 10.55 69 VAL A CA 1
ATOM 639 C C . VAL A 1 69 ? 21.022 6.406 27.953 1.00 10.27 69 VAL A C 1
ATOM 640 O O . VAL A 1 69 ? 21.903 5.594 27.697 1.00 10.35 69 VAL A O 1
ATOM 644 N N . ASN A 1 70 ? 19.814 6.032 28.362 1.00 10.25 70 ASN A N 1
ATOM 645 C CA . ASN A 1 70 ? 19.537 4.618 28.586 1.00 10.36 70 ASN A CA 1
ATOM 646 C C . ASN A 1 70 ? 18.296 4.094 27.863 1.00 10.16 70 ASN A C 1
ATOM 647 O O . ASN A 1 70 ? 17.913 2.934 28.036 1.00 10.58 70 ASN A O 1
ATOM 652 N N . ALA A 1 71 ? 17.683 4.952 27.047 1.00 10.29 71 ALA A N 1
ATOM 653 C CA . ALA A 1 71 ? 16.466 4.619 26.281 1.00 10.76 71 ALA A CA 1
ATOM 654 C C . ALA A 1 71 ? 15.278 4.242 27.163 1.00 10.91 71 ALA A C 1
ATOM 655 O O . ALA A 1 71 ? 14.341 3.589 26.699 1.00 11.83 71 ALA A O 1
ATOM 657 N N . TYR A 1 72 ? 15.295 4.676 28.419 1.00 10.69 72 TYR A N 1
ATOM 658 C CA . TYR A 1 72 ? 14.304 4.236 29.397 1.00 10.78 72 TYR A CA 1
ATOM 659 C C . TYR A 1 72 ? 13.347 5.349 29.821 1.00 10.41 72 TYR A C 1
ATOM 660 O O . TYR A 1 72 ? 13.667 6.531 29.777 1.00 10.66 72 TYR A O 1
ATOM 669 N N . VAL A 1 73 ? 12.162 4.940 30.258 1.00 10.10 73 VAL A N 1
ATOM 670 C CA . VAL A 1 73 ? 11.108 5.870 30.665 1.00 10.31 73 VAL A CA 1
ATOM 671 C C . VAL A 1 73 ? 11.442 6.518 32.007 1.00 10.11 73 VAL A C 1
ATOM 672 O O . VAL A 1 73 ? 11.813 5.811 32.948 1.00 10.96 73 VAL A O 1
ATOM 676 N N . VAL A 1 74 ? 11.302 7.846 32.090 1.00 10.04 74 VAL A N 1
ATOM 677 C CA . VAL A 1 74 ? 11.496 8.582 33.347 1.00 10.74 74 VAL A CA 1
ATOM 678 C C . VAL A 1 74 ? 10.222 9.290 33.827 1.00 10.44 74 VAL A C 1
ATOM 679 O O . VAL A 1 74 ? 10.114 9.676 34.998 1.00 10.98 74 VAL A O 1
ATOM 683 N N . ALA A 1 75 ? 9.250 9.440 32.931 1.00 10.14 75 ALA A N 1
ATOM 684 C CA . ALA A 1 75 ? 8.033 10.196 33.214 1.00 10.32 75 ALA A CA 1
ATOM 685 C C . ALA A 1 75 ? 7.052 9.969 32.088 1.00 10.08 75 ALA A C 1
ATOM 686 O O . ALA A 1 75 ? 7.412 9.426 31.042 1.00 10.33 75 ALA A O 1
ATOM 688 N N . TYR A 1 76 ? 5.809 10.377 32.290 1.00 10.50 76 TYR A N 1
ATOM 689 C CA . TYR A 1 76 ? 4.864 10.424 31.179 1.00 10.40 76 TYR A CA 1
ATOM 690 C C . TYR A 1 76 ? 3.902 11.580 31.375 1.00 11.15 76 TYR A C 1
ATOM 691 O O . TYR A 1 76 ? 3.678 12.023 32.506 1.00 11.24 76 TYR A O 1
ATOM 700 N N . GLN A 1 77 ? 3.333 12.060 30.274 1.00 11.40 77 GLN A N 1
ATOM 701 C C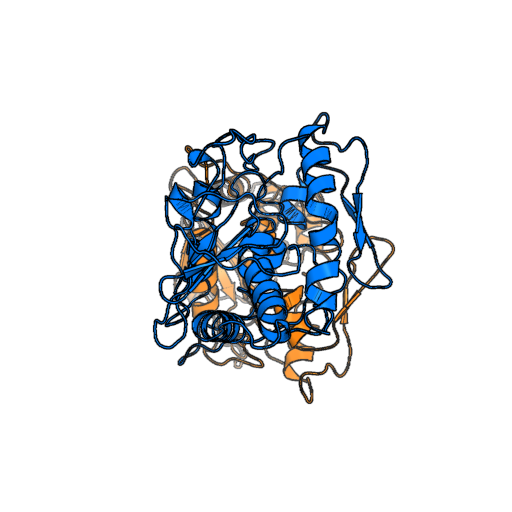A . GLN A 1 77 ? 2.271 13.062 30.318 1.00 11.76 77 GLN A CA 1
ATOM 702 C C . GLN A 1 77 ? 0.936 12.453 29.925 1.00 11.40 77 GLN A C 1
ATOM 703 O O . GLN A 1 77 ? 0.856 11.676 28.965 1.00 11.32 77 GLN A O 1
ATOM 709 N N . ALA A 1 78 ? -0.105 12.811 30.673 1.00 11.46 78 ALA A N 1
ATOM 710 C CA . ALA A 1 78 ? -1.476 12.422 30.356 1.00 12.35 78 ALA A CA 1
ATOM 711 C C . ALA A 1 78 ? -2.381 13.589 30.681 1.00 13.15 78 ALA A C 1
ATOM 712 O O . ALA A 1 78 ? -2.322 14.128 31.782 1.00 12.55 78 ALA A O 1
ATOM 714 N N . GLN A 1 79 ? -3.213 13.976 29.716 1.00 14.08 79 GLN A N 1
ATOM 715 C CA . GLN A 1 79 ? -4.185 15.068 29.886 1.00 15.35 79 GLN A CA 1
ATOM 716 C C . GLN A 1 79 ? -3.557 16.304 30.535 1.00 15.80 79 GLN A C 1
ATOM 717 O O . GLN A 1 79 ? -4.035 16.805 31.558 1.00 16.52 79 GLN A O 1
ATOM 723 N N . ASN A 1 80 ? -2.464 16.767 29.939 1.00 16.47 80 ASN A N 1
ATOM 724 C CA . ASN A 1 80 ? -1.799 18.013 30.337 1.00 17.13 80 ASN A CA 1
ATOM 725 C C . ASN A 1 80 ? -1.237 18.050 31.770 1.00 16.59 80 ASN A C 1
ATOM 726 O O . ASN A 1 80 ? -1.137 19.119 32.385 1.00 17.18 80 ASN A O 1
ATOM 731 N N . ARG A 1 81 ? -0.877 16.883 32.296 1.00 14.77 81 ARG A N 1
ATOM 732 C CA . ARG A 1 81 ? -0.097 16.794 33.527 1.00 13.74 81 ARG A CA 1
ATOM 733 C C . ARG A 1 81 ? 0.988 15.738 33.364 1.00 13.07 81 ARG A C 1
ATOM 734 O O . ARG A 1 81 ? 0.741 14.672 32.782 1.00 12.50 81 ARG A O 1
ATOM 742 N N . PHE A 1 82 ? 2.182 16.045 33.863 1.00 12.31 82 PHE A N 1
ATOM 743 C CA . PHE A 1 82 ? 3.265 15.067 33.901 1.00 11.93 82 PHE A CA 1
ATOM 744 C C . PHE A 1 82 ? 3.257 14.274 35.205 1.00 11.59 82 PHE A C 1
ATOM 745 O O . PHE A 1 82 ? 2.870 14.780 36.278 1.00 11.92 82 PHE A O 1
ATOM 753 N N . TYR A 1 83 ? 3.686 13.021 35.079 1.00 11.27 83 TYR A N 1
ATOM 754 C CA . TYR A 1 83 ? 3.779 12.048 36.144 1.00 11.03 83 TYR A CA 1
ATOM 755 C C . TYR A 1 83 ? 5.205 11.543 36.135 1.00 11.33 83 TYR A C 1
ATOM 756 O O . TYR A 1 83 ? 5.694 11.034 35.123 1.00 11.06 83 TYR A O 1
ATOM 765 N N . LEU A 1 84 ? 5.884 11.708 37.264 1.00 11.63 84 LEU A N 1
ATOM 766 C CA . LEU A 1 84 ? 7.306 11.392 37.381 1.00 12.08 84 LEU A CA 1
ATOM 767 C C . LEU A 1 84 ? 7.512 10.126 38.164 1.00 11.68 84 LEU A C 1
ATOM 768 O O . LEU A 1 84 ? 6.886 9.925 39.206 1.00 11.72 84 LEU A O 1
ATOM 773 N N . LEU A 1 85 ? 8.412 9.272 37.697 1.00 11.82 85 LEU A N 1
ATOM 774 C CA . LEU A 1 85 ? 8.872 8.174 38.542 1.00 12.33 85 LEU A CA 1
ATOM 775 C C . LEU A 1 85 ? 9.580 8.776 39.767 1.00 12.83 85 LEU A C 1
ATOM 776 O O . LEU A 1 85 ? 10.051 9.926 39.729 1.00 13.16 85 LEU A O 1
ATOM 781 N N A SER A 1 86 ? 9.633 8.017 40.859 0.50 13.28 86 SER A N 1
ATOM 782 N N B SER A 1 86 ? 9.635 7.985 40.837 0.50 13.64 86 SER A N 1
ATOM 783 C CA A SER A 1 86 ? 10.062 8.586 42.142 0.50 13.59 86 SER A CA 1
ATOM 784 C CA B SER A 1 86 ? 10.086 8.451 42.148 0.50 14.46 86 SER A CA 1
ATOM 785 C C A SER A 1 86 ? 11.487 9.146 42.128 0.50 13.91 86 SER A C 1
ATOM 786 C C B SER A 1 86 ? 11.465 9.111 42.125 0.50 14.34 86 SER A C 1
ATOM 787 O O A SER A 1 86 ? 11.789 10.093 42.860 0.50 14.36 86 SER A O 1
ATOM 788 O O B SER A 1 86 ? 11.709 10.087 42.840 0.50 14.73 86 SER A O 1
ATOM 793 N N . ASP A 1 87 ? 12.342 8.582 41.276 1.00 14.00 87 ASP A N 1
ATOM 794 C CA . ASP A 1 87 ? 13.740 9.006 41.194 1.00 14.39 87 ASP A CA 1
ATOM 795 C C . ASP A 1 87 ? 14.042 10.068 40.134 1.00 14.49 87 ASP A C 1
ATOM 796 O O . ASP A 1 87 ? 15.178 10.516 40.013 1.00 14.81 87 ASP A O 1
ATOM 801 N N . THR A 1 88 ? 13.027 10.503 39.396 1.00 13.98 88 THR A N 1
ATOM 802 C CA . THR A 1 88 ? 13.244 11.446 38.303 1.00 14.00 88 THR A CA 1
ATOM 803 C C . THR A 1 88 ? 13.434 12.870 38.820 1.00 14.81 88 THR A C 1
ATOM 804 O O . THR A 1 88 ? 12.568 13.389 39.506 1.00 14.93 88 THR A O 1
ATOM 808 N N . PRO A 1 89 ? 14.571 13.510 38.481 1.00 15.41 89 PRO A N 1
ATOM 809 C CA . PRO A 1 89 ? 14.775 14.882 38.943 1.00 16.06 89 PRO A CA 1
ATOM 810 C C . PRO A 1 89 ? 13.698 15.838 38.435 1.00 16.49 89 PRO A C 1
ATOM 811 O O . PRO A 1 89 ? 13.266 15.752 37.275 1.00 16.20 89 PRO A O 1
ATOM 815 N N . ALA A 1 90 ? 13.246 16.715 39.325 1.00 16.73 90 ALA A N 1
ATOM 816 C CA . ALA A 1 90 ? 12.290 17.762 38.992 1.00 17.12 90 ALA A CA 1
ATOM 817 C C . ALA A 1 90 ? 12.834 18.689 37.908 1.00 17.33 90 ALA A C 1
ATOM 818 O O . ALA A 1 90 ? 14.044 18.938 37.833 1.00 17.26 90 ALA A O 1
ATOM 820 N N . ASN A 1 91 ? 11.937 19.208 37.077 1.00 17.23 91 ASN A N 1
ATOM 821 C CA . ASN A 1 91 ? 12.316 20.097 35.986 1.00 17.52 91 ASN A CA 1
ATOM 822 C C . ASN A 1 91 ? 11.096 20.878 35.519 1.00 17.33 91 ASN A C 1
ATOM 823 O O . ASN A 1 91 ? 10.373 20.419 34.638 1.00 17.09 91 ASN A O 1
ATOM 828 N N . PRO A 1 92 ? 10.847 22.057 36.118 1.00 17.18 92 PRO A N 1
ATOM 829 C CA . PRO A 1 92 ? 9.669 22.849 35.758 1.00 17.78 92 PRO A CA 1
ATOM 830 C C . PRO A 1 92 ? 9.583 23.187 34.263 1.00 18.05 92 PRO A C 1
ATOM 831 O O . PRO A 1 92 ? 8.477 23.266 33.722 1.00 18.16 92 PRO A O 1
ATOM 835 N N . GLN A 1 93 ? 10.732 23.365 33.608 1.00 18.25 93 GLN A N 1
ATOM 836 C CA . GLN A 1 93 ? 10.784 23.696 32.175 1.00 18.84 93 GLN A CA 1
ATOM 837 C C . GLN A 1 93 ? 10.224 22.592 31.286 1.00 18.85 93 GLN A C 1
ATOM 838 O O . GLN A 1 93 ? 9.704 22.866 30.203 1.00 19.94 93 GLN A O 1
ATOM 840 N N . VAL A 1 94 ? 10.346 21.349 31.735 1.00 18.08 94 VAL A N 1
ATOM 841 C CA . VAL A 1 94 ? 9.880 20.214 30.954 1.00 17.51 94 VAL A CA 1
ATOM 842 C C . VAL A 1 94 ? 8.550 19.690 31.493 1.00 16.98 94 VAL A C 1
ATOM 843 O O . VAL A 1 94 ? 7.620 19.456 30.726 1.00 17.36 94 VAL A O 1
ATOM 847 N N . TYR A 1 95 ? 8.461 19.539 32.810 1.00 16.23 95 TYR A N 1
ATOM 848 C CA . TYR A 1 95 ? 7.344 18.836 33.442 1.00 16.07 95 TYR A CA 1
ATOM 849 C C . TYR A 1 95 ? 6.233 19.743 33.969 1.00 16.19 95 TYR A C 1
ATOM 850 O O . TYR A 1 95 ? 5.227 19.251 34.485 1.00 16.39 95 TYR A O 1
ATOM 859 N N . GLY A 1 96 ? 6.413 21.056 33.855 1.00 16.39 96 GLY A N 1
ATOM 860 C CA . GLY A 1 96 ? 5.456 22.001 34.419 1.00 16.96 96 GLY A CA 1
ATOM 861 C C . GLY A 1 96 ? 5.704 22.243 35.895 1.00 17.17 96 GLY A C 1
ATOM 862 O O . GLY A 1 96 ? 6.619 21.669 36.496 1.00 16.71 96 GLY A O 1
ATOM 863 N N . ASN A 1 97 ? 4.880 23.105 36.479 1.00 17.71 97 ASN A N 1
ATOM 864 C CA . ASN A 1 97 ? 5.078 23.531 37.857 1.00 18.46 97 ASN A CA 1
ATOM 865 C C . ASN A 1 97 ? 4.541 22.575 38.911 1.00 18.65 97 ASN A C 1
ATOM 866 O O . ASN A 1 97 ? 5.032 22.557 40.045 1.00 19.40 97 ASN A O 1
ATOM 871 N N A ASN A 1 98 ? 3.547 21.775 38.525 0.50 18.31 98 ASN A N 1
ATOM 872 N N B ASN A 1 98 ? 3.543 21.774 38.553 0.50 18.30 98 ASN A N 1
ATOM 873 C CA A ASN A 1 98 ? 2.890 20.849 39.445 0.50 18.07 98 ASN A CA 1
ATOM 874 C CA B ASN A 1 98 ? 2.971 20.834 39.513 0.50 18.04 98 ASN A CA 1
ATOM 875 C C A ASN A 1 98 ? 2.727 19.421 38.911 0.50 17.27 98 ASN A C 1
ATOM 876 C C B ASN A 1 98 ? 2.750 19.428 38.953 0.50 17.27 98 ASN A C 1
ATOM 877 O O A ASN A 1 98 ? 1.609 18.902 38.893 0.50 17.39 98 ASN A O 1
ATOM 878 O O B ASN A 1 98 ? 1.621 18.936 38.951 0.50 17.38 98 ASN A O 1
ATOM 887 N N . PRO A 1 99 ? 3.833 18.770 38.490 1.00 16.66 99 PRO A N 1
ATOM 888 C CA . PRO A 1 99 ? 3.695 17.377 38.069 1.00 15.93 99 PRO A CA 1
ATOM 889 C C . PRO A 1 99 ? 3.468 16.497 39.297 1.00 15.31 99 PRO A C 1
ATOM 890 O O . PRO A 1 99 ? 3.789 16.900 40.423 1.00 15.82 99 PRO A O 1
ATOM 894 N N . HIS A 1 100 ? 2.913 15.315 39.094 1.00 14.10 100 HIS A N 1
ATOM 895 C CA . HIS A 1 100 ? 2.705 14.387 40.186 1.00 13.70 100 HIS A CA 1
ATOM 896 C C . HIS A 1 100 ? 3.838 13.372 40.253 1.00 13.53 100 HIS A C 1
ATOM 897 O O . HIS A 1 100 ? 4.170 12.746 39.237 1.00 13.79 100 HIS A O 1
ATOM 904 N N . ARG A 1 101 ? 4.416 13.192 41.435 1.00 12.85 101 ARG A N 1
ATOM 905 C CA . ARG A 1 101 ? 5.459 12.202 41.615 1.00 12.74 101 ARG A CA 1
ATOM 906 C C . ARG A 1 101 ? 4.879 10.875 42.108 1.00 12.75 101 ARG A C 1
ATOM 907 O O . ARG A 1 101 ? 4.212 10.815 43.150 1.00 13.57 101 ARG A O 1
ATOM 915 N N A LEU A 1 102 ? 5.142 9.818 41.348 0.50 12.14 102 LEU A N 1
ATOM 916 N N B LEU A 1 102 ? 5.128 9.808 41.350 0.50 12.80 102 LEU A N 1
ATOM 917 C CA A LEU A 1 102 ? 4.743 8.468 41.704 0.50 11.96 102 LEU A CA 1
ATOM 918 C CA B LEU A 1 102 ? 4.725 8.456 41.732 0.50 13.21 102 LEU A CA 1
ATOM 919 C C A LEU A 1 102 ? 5.652 7.931 42.809 0.50 12.46 102 LEU A C 1
ATOM 920 C C B LEU A 1 102 ? 5.586 7.961 42.891 0.50 13.32 102 LEU A C 1
ATOM 921 O O A LEU A 1 102 ? 6.782 8.395 42.974 0.50 12.59 102 LEU A O 1
ATOM 922 O O B LEU A 1 102 ? 6.660 8.510 43.146 0.50 13.52 102 LEU A O 1
ATOM 931 N N A THR A 1 103 ? 5.167 6.952 43.563 0.50 12.84 103 THR A N 1
ATOM 932 N N B THR A 1 103 ? 5.128 6.926 43.588 0.50 13.40 103 THR A N 1
ATOM 933 C CA A THR A 1 103 ? 5.912 6.474 44.730 0.50 13.31 103 THR A CA 1
ATOM 934 C CA B THR A 1 103 ? 5.875 6.419 44.742 0.50 13.52 103 THR A CA 1
ATOM 935 C C A THR A 1 103 ? 6.946 5.394 44.401 0.50 13.34 103 THR A C 1
ATOM 936 C C B THR A 1 103 ? 7.063 5.545 44.349 0.50 13.48 103 THR A C 1
ATOM 937 O O A THR A 1 103 ? 7.665 4.924 45.290 0.50 13.66 103 THR A O 1
ATOM 938 O O B THR A 1 103 ? 7.996 5.374 45.139 0.50 13.74 103 THR A O 1
ATOM 945 N N . PHE A 1 104 ? 7.022 5.003 43.131 1.00 13.35 104 PHE A N 1
ATOM 946 C CA . PHE A 1 104 ? 7.929 3.941 42.694 1.00 13.51 104 PHE A CA 1
ATOM 947 C C . PHE A 1 104 ? 8.882 4.381 41.592 1.00 13.46 104 PHE A C 1
ATOM 948 O O . PHE A 1 104 ? 8.606 5.331 40.848 1.00 13.52 104 PHE A O 1
ATOM 956 N N . THR A 1 105 ? 10.009 3.681 41.506 1.00 13.48 105 THR A N 1
ATOM 957 C CA . THR A 1 105 ? 10.937 3.858 40.402 1.00 13.64 105 THR A CA 1
ATOM 958 C C . THR A 1 105 ? 10.509 2.972 39.227 1.00 13.35 105 THR A C 1
ATOM 959 O O . THR A 1 105 ? 9.530 2.225 39.304 1.00 13.30 105 THR A O 1
ATOM 963 N N . GLY A 1 106 ? 11.281 3.060 38.148 1.00 13.16 106 GLY A N 1
ATOM 964 C CA . GLY A 1 106 ? 11.040 2.275 36.950 1.00 12.88 106 GLY A CA 1
ATOM 965 C C . GLY A 1 106 ? 11.699 0.908 36.922 1.00 12.56 106 GLY A C 1
ATOM 966 O O . GLY A 1 106 ? 11.639 0.228 35.902 1.00 12.68 106 GLY A O 1
ATOM 967 N N . SER A 1 107 ? 12.322 0.477 38.019 1.00 12.83 107 SER A N 1
ATOM 968 C CA . SER A 1 107 ? 12.885 -0.875 38.031 1.00 13.07 107 SER A CA 1
ATOM 969 C C . SER A 1 107 ? 11.755 -1.894 37.921 1.00 12.81 107 SER A C 1
ATOM 970 O O . SER A 1 107 ? 10.649 -1.649 38.402 1.00 12.30 107 SER A O 1
ATOM 973 N N . TYR A 1 108 ? 12.015 -3.034 37.290 1.00 12.73 108 TYR A N 1
ATOM 974 C CA . TYR A 1 108 ? 10.982 -4.058 37.222 1.00 12.80 108 TYR A CA 1
ATOM 975 C C . TYR A 1 108 ? 10.592 -4.566 38.608 1.00 13.06 108 TYR A C 1
ATOM 976 O O . TYR A 1 108 ? 9.441 -4.906 38.830 1.00 13.11 108 TYR A O 1
ATOM 985 N N . GLY A 1 109 ? 11.551 -4.598 39.532 1.00 13.52 109 GLY A N 1
ATOM 986 C CA . GLY A 1 109 ? 11.265 -4.985 40.916 1.00 13.66 109 GLY A CA 1
ATOM 987 C C . GLY A 1 109 ? 10.209 -4.074 41.518 1.00 13.39 109 GLY A C 1
ATOM 988 O O . GLY A 1 109 ? 9.223 -4.538 42.084 1.00 13.72 109 GLY A O 1
ATOM 989 N N . ALA A 1 110 ? 10.420 -2.769 41.397 1.00 13.31 110 ALA A N 1
ATOM 990 C CA . ALA A 1 110 ? 9.463 -1.796 41.923 1.00 13.21 110 ALA A CA 1
ATOM 991 C C . ALA A 1 110 ? 8.134 -1.859 41.170 1.00 12.85 110 ALA A C 1
ATOM 992 O O . ALA A 1 110 ? 7.064 -1.867 41.780 1.00 12.68 110 ALA A O 1
ATOM 994 N N . LEU A 1 111 ? 8.195 -1.897 39.839 1.00 12.22 111 LEU A N 1
ATOM 995 C CA . LEU A 1 111 ? 6.965 -1.925 39.042 1.00 12.03 111 LEU A CA 1
ATOM 996 C C . LEU A 1 111 ? 6.128 -3.162 39.326 1.00 12.23 111 LEU A C 1
ATOM 997 O O . LEU A 1 111 ? 4.909 -3.067 39.477 1.00 12.56 111 LEU A O 1
ATOM 1002 N N . GLN A 1 112 ? 6.782 -4.322 39.384 1.00 12.64 112 GLN A N 1
ATOM 1003 C CA . GLN A 1 112 ? 6.078 -5.581 39.633 1.00 13.62 112 GLN A CA 1
ATOM 1004 C C . GLN A 1 112 ? 5.464 -5.651 41.029 1.00 13.98 112 GLN A C 1
ATOM 1005 O O . GLN A 1 112 ? 4.382 -6.210 41.211 1.00 14.69 112 GLN A O 1
ATOM 1011 N N . ASN A 1 113 ? 6.150 -5.065 42.002 1.00 14.44 113 ASN A N 1
ATOM 1012 C CA . ASN A 1 113 ? 5.598 -4.965 43.343 1.00 15.13 113 ASN A CA 1
ATOM 1013 C C . ASN A 1 113 ? 4.312 -4.140 43.355 1.00 14.73 113 ASN A C 1
ATOM 1014 O O . ASN A 1 113 ? 3.299 -4.570 43.911 1.00 15.15 113 ASN A O 1
ATOM 1019 N N . VAL A 1 114 ? 4.342 -2.968 42.727 1.00 14.29 114 VAL A N 1
ATOM 1020 C CA . VAL A 1 114 ? 3.167 -2.095 42.693 1.00 13.83 114 VAL A CA 1
ATOM 1021 C C . VAL A 1 114 ? 2.028 -2.705 41.856 1.00 14.02 114 VAL A C 1
ATOM 1022 O O . VAL A 1 114 ? 0.859 -2.611 42.233 1.00 14.25 114 VAL A O 1
ATOM 1026 N N A ALA A 1 115 ? 2.382 -3.346 40.742 0.50 13.61 115 ALA A N 1
ATOM 1027 N N B ALA A 1 115 ? 2.381 -3.341 40.738 0.50 13.83 115 ALA A N 1
ATOM 1028 C CA A ALA A 1 115 ? 1.398 -3.964 39.851 0.50 13.67 115 ALA A CA 1
ATOM 1029 C CA B ALA A 1 115 ? 1.405 -4.031 39.893 0.50 14.08 115 ALA A CA 1
ATOM 1030 C C A ALA A 1 115 ? 0.787 -5.237 40.431 0.50 14.21 115 ALA A C 1
ATOM 1031 C C B ALA A 1 115 ? 0.950 -5.340 40.532 0.50 14.75 115 ALA A C 1
ATOM 1032 O O A ALA A 1 115 ? -0.275 -5.672 39.989 0.50 14.13 115 ALA A O 1
ATOM 1033 O O B ALA A 1 115 ? 0.011 -5.979 40.052 0.50 14.92 115 ALA A O 1
ATOM 1036 N N A LYS A 1 116 ? 1.464 -5.832 41.411 0.50 14.82 116 LYS A N 1
ATOM 1037 N N B LYS A 1 116 ? 1.631 -5.730 41.609 0.50 15.35 116 LYS A N 1
ATOM 1038 C CA A LYS A 1 116 ? 1.014 -7.082 42.022 0.50 15.66 116 LYS A CA 1
ATOM 1039 C CA B LYS A 1 116 ? 1.315 -6.954 42.347 0.50 16.25 116 LYS A CA 1
ATOM 1040 C C A LYS A 1 116 ? 1.045 -8.204 41.001 0.50 16.06 116 LYS A C 1
ATOM 1041 C C B LYS A 1 116 ? 1.362 -8.172 41.437 0.50 16.73 116 LYS A C 1
ATOM 1042 O O A LYS A 1 116 ? 0.238 -9.130 41.055 0.50 15.85 116 LYS A O 1
ATOM 1043 O O B LYS A 1 116 ? 0.729 -9.192 41.707 0.50 16.97 116 LYS A O 1
ATOM 1054 N N A SER A 1 117 ? 1.989 -8.114 40.071 0.50 16.54 117 SER A N 1
ATOM 1055 N N B SER A 1 117 ? 2.115 -8.069 40.350 0.50 17.25 117 SER A N 1
ATOM 1056 C CA A SER A 1 117 ? 2.067 -9.052 38.965 0.50 17.16 117 SER A CA 1
ATOM 1057 C CA B SER A 1 117 ? 2.270 -9.203 39.458 0.50 17.81 117 SER A CA 1
ATOM 1058 C C A SER A 1 117 ? 3.479 -9.058 38.405 0.50 17.45 117 SER A C 1
ATOM 1059 C C B SER A 1 117 ? 3.550 -9.092 38.646 0.50 17.79 117 SER A C 1
ATOM 1060 O O A SER A 1 117 ? 4.046 -7.998 38.142 0.50 17.49 117 SER A O 1
ATOM 1061 O O B SER A 1 117 ? 4.058 -8.001 38.400 0.50 17.76 117 SER A O 1
ATOM 1066 N N . ASN A 1 118 ? 4.050 -10.246 38.233 1.00 17.80 118 ASN A N 1
ATOM 1067 C CA . ASN A 1 118 ? 5.295 -10.367 37.502 1.00 17.84 118 ASN A CA 1
ATOM 1068 C C . ASN A 1 118 ? 5.017 -10.232 36.007 1.00 17.14 118 ASN A C 1
ATOM 1069 O O . ASN A 1 118 ? 3.959 -10.637 35.527 1.00 17.05 118 ASN A O 1
ATOM 1074 N N . ARG A 1 119 ? 5.959 -9.654 35.268 1.00 16.01 119 ARG A N 1
ATOM 1075 C CA . ARG A 1 119 ? 5.719 -9.429 33.845 1.00 15.82 119 ARG A CA 1
ATOM 1076 C C . ARG A 1 119 ? 5.645 -10.715 33.010 1.00 15.89 119 ARG A C 1
ATOM 1077 O O . ARG A 1 119 ? 5.124 -10.693 31.894 1.00 14.75 119 ARG A O 1
ATOM 1085 N N . GLU A 1 120 ? 6.101 -11.839 33.565 1.00 16.11 120 GLU A N 1
ATOM 1086 C CA . GLU A 1 120 ? 5.883 -13.145 32.935 1.00 17.03 120 GLU A CA 1
ATOM 1087 C C . GLU A 1 120 ? 4.396 -13.451 32.774 1.00 16.69 120 GLU A C 1
ATOM 1088 O O . GLU A 1 120 ? 4.022 -14.299 31.966 1.00 17.06 120 GLU A O 1
ATOM 1094 N N . ASN A 1 121 ? 3.560 -12.759 33.547 1.00 16.43 121 ASN A N 1
ATOM 1095 C CA . ASN A 1 121 ? 2.114 -12.994 33.545 1.00 16.67 121 ASN A CA 1
ATOM 1096 C C . ASN A 1 121 ? 1.288 -11.861 32.927 1.00 16.10 121 ASN A C 1
ATOM 1097 O O . ASN A 1 121 ? 0.071 -11.793 33.110 1.00 16.99 121 ASN A O 1
ATOM 1102 N N . ILE A 1 122 ? 1.958 -10.990 32.174 1.00 14.82 122 ILE A N 1
ATOM 1103 C CA . ILE A 1 122 ? 1.322 -9.824 31.557 1.00 13.83 122 ILE A CA 1
ATOM 1104 C C . ILE A 1 122 ? 1.418 -9.920 30.037 1.00 13.07 122 ILE A C 1
ATOM 1105 O O . ILE A 1 122 ? 2.514 -9.954 29.476 1.00 12.52 122 ILE A O 1
ATOM 1110 N N . ASP A 1 123 ? 0.260 -9.982 29.378 1.00 12.69 123 ASP A N 1
ATOM 1111 C CA . ASP A 1 123 ? 0.191 -10.068 27.909 1.00 12.66 123 ASP A CA 1
ATOM 1112 C C . ASP A 1 123 ? 0.838 -8.858 27.249 1.00 11.47 123 ASP A C 1
ATOM 1113 O O . ASP A 1 123 ? 0.639 -7.725 27.690 1.00 11.27 123 ASP A O 1
ATOM 1118 N N . LEU A 1 124 ? 1.601 -9.122 26.194 1.00 10.97 124 LEU A N 1
ATOM 1119 C CA . LEU A 1 124 ? 2.179 -8.090 25.347 1.00 10.79 124 LEU A CA 1
ATOM 1120 C C . LEU A 1 124 ? 1.688 -8.248 23.920 1.00 10.85 124 LEU A C 1
ATOM 1121 O O . LEU A 1 124 ? 1.629 -9.359 23.383 1.00 11.73 124 LEU A O 1
ATOM 1126 N N . GLY A 1 125 ? 1.364 -7.124 23.300 1.00 10.48 125 GLY A N 1
ATOM 1127 C CA . GLY A 1 125 ? 0.851 -7.088 21.933 1.00 10.37 125 GLY A CA 1
ATOM 1128 C C . GLY A 1 125 ? 0.231 -5.729 21.716 1.00 10.77 125 GLY A C 1
ATOM 1129 O O . GLY A 1 125 ? 0.291 -4.869 22.604 1.00 10.51 125 GLY A O 1
ATOM 1130 N N . ILE A 1 126 ? -0.390 -5.534 20.554 1.00 10.68 126 ILE A N 1
ATOM 1131 C CA . ILE A 1 126 ? -0.981 -4.240 20.231 1.00 10.94 126 ILE A CA 1
ATOM 1132 C C . ILE A 1 126 ? -2.207 -3.921 21.091 1.00 10.89 126 ILE A C 1
ATOM 1133 O O . ILE A 1 126 ? -2.377 -2.779 21.504 1.00 11.13 126 ILE A O 1
ATOM 1138 N N . ASN A 1 127 ? -3.038 -4.911 21.398 1.00 11.13 127 ASN A N 1
ATOM 1139 C CA . ASN A 1 127 ? -4.151 -4.637 22.304 1.00 11.99 127 ASN A CA 1
ATOM 1140 C C . ASN A 1 127 ? -3.691 -4.264 23.723 1.00 11.27 127 ASN A C 1
ATOM 1141 O O . ASN A 1 127 ? -4.171 -3.278 24.265 1.00 10.92 127 ASN A O 1
ATOM 1146 N N . PRO A 1 128 ? -2.731 -5.015 24.311 1.00 10.60 128 PRO A N 1
ATOM 1147 C CA . PRO A 1 128 ? -2.173 -4.559 25.600 1.00 10.42 128 PRO A CA 1
ATOM 1148 C C . PRO A 1 128 ? -1.554 -3.174 25.530 1.00 10.04 128 PRO A C 1
ATOM 1149 O O . PRO A 1 128 ? -1.690 -2.397 26.470 1.00 9.98 128 PRO A O 1
ATOM 1153 N N A LEU A 1 129 ? -0.895 -2.861 24.417 0.50 9.80 129 LEU A N 1
ATOM 1154 N N B LEU A 1 129 ? -0.884 -2.866 24.426 0.50 9.85 129 LEU A N 1
ATOM 1155 C CA A LEU A 1 129 ? -0.297 -1.543 24.218 0.50 10.18 129 LEU A CA 1
ATOM 1156 C CA B LEU A 1 129 ? -0.307 -1.545 24.239 0.50 10.27 129 LEU A CA 1
ATOM 1157 C C A LEU A 1 129 ? -1.378 -0.450 24.261 0.50 9.99 129 LEU A C 1
ATOM 1158 C C B LEU A 1 129 ? -1.404 -0.473 24.302 0.50 9.99 129 LEU A C 1
ATOM 1159 O O A LEU A 1 129 ? -1.246 0.544 24.978 0.50 10.23 129 LEU A O 1
ATOM 1160 O O B LEU A 1 129 ? -1.313 0.481 25.079 0.50 10.17 129 LEU A O 1
ATOM 1169 N N . ALA A 1 130 ? -2.456 -0.655 23.505 1.00 10.20 130 ALA A N 1
ATOM 1170 C CA . ALA A 1 130 ? -3.589 0.280 23.496 1.00 10.32 130 ALA A CA 1
ATOM 1171 C C . ALA A 1 130 ? -4.215 0.421 24.880 1.00 10.41 130 ALA A C 1
ATOM 1172 O O . ALA A 1 130 ? -4.479 1.533 25.332 1.00 10.61 130 ALA A O 1
ATOM 1174 N N . THR A 1 131 ? -4.411 -0.697 25.565 1.00 10.81 131 THR A N 1
ATOM 1175 C CA . THR A 1 131 ? -5.004 -0.672 26.897 1.00 11.55 131 THR A CA 1
ATOM 1176 C C . THR A 1 131 ? -4.124 0.088 27.892 1.00 11.00 131 THR A C 1
ATOM 1177 O O . THR A 1 131 ? -4.626 0.853 28.720 1.00 11.09 131 THR A O 1
ATOM 1181 N N . ALA A 1 132 ? -2.812 -0.097 27.794 1.00 10.37 132 ALA A N 1
ATOM 1182 C CA . ALA A 1 132 ? -1.877 0.598 28.669 1.00 10.05 132 ALA A CA 1
ATOM 1183 C C . ALA A 1 132 ? -1.937 2.105 28.428 1.00 9.83 132 ALA A C 1
ATOM 1184 O O . ALA A 1 132 ? -1.929 2.889 29.381 1.00 9.86 132 ALA A O 1
ATOM 1186 N N . ILE A 1 133 ? -2.001 2.514 27.161 1.00 10.16 133 ILE A N 1
ATOM 1187 C CA . ILE A 1 133 ? -2.144 3.931 26.843 1.00 10.23 133 ILE A CA 1
ATOM 1188 C C . ILE A 1 133 ? -3.429 4.499 27.436 1.00 10.35 133 ILE A C 1
ATOM 1189 O O . ILE A 1 133 ? -3.410 5.545 28.084 1.00 10.59 133 ILE A O 1
ATOM 1194 N N . THR A 1 134 ? -4.546 3.806 27.220 1.00 10.87 134 THR A N 1
ATOM 1195 C CA . THR A 1 134 ? -5.843 4.270 27.733 1.00 12.03 134 THR A CA 1
ATOM 1196 C C . THR A 1 134 ? -5.816 4.387 29.252 1.00 11.35 134 THR A C 1
ATOM 1197 O O . THR A 1 134 ? -6.338 5.355 29.821 1.00 11.50 134 THR A O 1
ATOM 1201 N N . THR A 1 135 ? -5.211 3.399 29.904 1.00 11.22 135 THR A N 1
ATOM 1202 C CA . THR A 1 135 ? -5.153 3.363 31.361 1.00 11.42 135 THR A CA 1
ATOM 1203 C C . THR A 1 135 ? -4.384 4.561 31.901 1.00 11.13 135 THR A C 1
ATOM 1204 O O . THR A 1 135 ? -4.863 5.258 32.802 1.00 11.75 135 THR A O 1
ATOM 1208 N N . LEU A 1 136 ? -3.216 4.842 31.331 1.00 11.09 136 LEU A N 1
ATOM 1209 C CA . LEU A 1 136 ? -2.455 6.001 31.747 1.00 11.50 136 LEU A CA 1
ATOM 1210 C C . LEU A 1 136 ? -3.168 7.291 31.369 1.00 11.54 136 LEU A C 1
ATOM 1211 O O . LEU A 1 136 ? -3.133 8.266 32.121 1.00 12.18 136 LEU A O 1
ATOM 1216 N N . HIS A 1 137 ? -3.847 7.302 30.221 1.00 11.87 137 HIS A N 1
ATOM 1217 C CA . HIS A 1 137 ? -4.586 8.496 29.810 1.00 12.19 137 HIS A CA 1
ATOM 1218 C C . HIS A 1 137 ? -5.623 8.898 30.856 1.00 12.47 137 HIS A C 1
ATOM 1219 O O . HIS A 1 137 ? -5.777 10.083 31.158 1.00 13.07 137 HIS A O 1
ATOM 1226 N N . ASN A 1 138 ? -6.307 7.904 31.410 1.00 12.61 138 ASN A N 1
ATOM 1227 C CA . ASN A 1 138 ? -7.437 8.133 32.304 1.00 14.12 138 ASN A CA 1
ATOM 1228 C C . ASN A 1 138 ? -7.104 8.187 33.788 1.00 13.66 138 ASN A C 1
ATOM 1229 O O . ASN A 1 138 ? -7.892 8.718 34.568 1.00 14.91 138 ASN A O 1
ATOM 1234 N N . TRP A 1 139 ? -5.957 7.645 34.189 1.00 13.10 139 TRP A N 1
ATOM 1235 C CA . TRP A 1 139 ? -5.616 7.567 35.615 1.00 12.72 139 TRP A CA 1
ATOM 1236 C C . TRP A 1 139 ? -5.237 8.915 36.203 1.00 12.92 139 TRP A C 1
ATOM 1237 O O . TRP A 1 139 ? -4.553 9.720 35.573 1.00 12.73 139 TRP A O 1
ATOM 1248 N N . SER A 1 140 ? -5.698 9.157 37.425 1.00 13.56 140 SER A N 1
ATOM 1249 C CA . SER A 1 140 ? -5.207 10.289 38.192 1.00 14.53 140 SER A CA 1
ATOM 1250 C C . SER A 1 140 ? -5.155 9.940 39.671 1.00 13.93 140 SER A C 1
ATOM 1251 O O . SER A 1 140 ? -5.969 9.157 40.161 1.00 13.49 140 SER A O 1
ATOM 1254 N N . PRO A 1 141 ? -4.180 10.514 40.388 1.00 14.01 141 PRO A N 1
ATOM 1255 C CA . PRO A 1 141 ? -4.170 10.316 41.830 1.00 13.98 141 PRO A CA 1
ATOM 1256 C C . PRO A 1 141 ? -5.419 10.980 42.430 1.00 13.94 141 PRO A C 1
ATOM 1257 O O . PRO A 1 141 ? -5.932 11.936 41.853 1.00 13.91 141 PRO A O 1
ATOM 1261 N N . PRO A 1 142 ? -5.894 10.487 43.585 1.00 14.15 142 PRO A N 1
ATOM 1262 C CA . PRO A 1 142 ? -5.231 9.531 44.450 1.00 14.52 142 PRO A CA 1
ATOM 1263 C C . PRO A 1 142 ? -5.669 8.080 44.293 1.00 14.67 142 PRO A C 1
ATOM 1264 O O . PRO A 1 142 ? -5.507 7.303 45.234 1.00 14.79 142 PRO A O 1
ATOM 1268 N N . THR A 1 143 ? -6.186 7.681 43.129 1.00 14.65 143 THR A N 1
ATOM 1269 C CA . THR A 1 143 ? -6.462 6.254 42.984 1.00 14.84 143 THR A CA 1
ATOM 1270 C C . THR A 1 143 ? -5.156 5.464 43.104 1.00 14.11 143 THR A C 1
ATOM 1271 O O . THR A 1 143 ? -4.054 5.993 42.837 1.00 13.56 143 THR A O 1
ATOM 1275 N N A VAL A 1 144 ? -5.265 4.225 43.562 0.50 13.64 144 VAL A N 1
ATOM 1276 N N B VAL A 1 144 ? -5.282 4.215 43.545 0.50 14.00 144 VAL A N 1
ATOM 1277 C CA A VAL A 1 144 ? -4.085 3.412 43.805 0.50 13.22 144 VAL A CA 1
ATOM 1278 C CA B VAL A 1 144 ? -4.140 3.334 43.781 0.50 13.97 144 VAL A CA 1
ATOM 1279 C C A VAL A 1 144 ? -3.271 3.279 42.520 0.50 12.83 144 VAL A C 1
ATOM 1280 C C B VAL A 1 144 ? -3.284 3.232 42.511 0.50 13.27 144 VAL A C 1
ATOM 1281 O O A VAL A 1 144 ? -3.803 3.399 41.407 0.50 12.77 144 VAL A O 1
ATOM 1282 O O B VAL A 1 144 ? -3.802 3.342 41.391 0.50 13.25 144 VAL A O 1
ATOM 1289 N N . GLU A 1 145 ? -1.976 3.053 42.694 1.00 12.92 145 GLU A N 1
ATOM 1290 C CA . GLU A 1 145 ? -1.022 3.058 41.583 1.00 12.53 145 GLU A CA 1
ATOM 1291 C C . GLU A 1 145 ? -0.930 1.750 40.798 1.00 12.38 145 GLU A C 1
ATOM 1292 O O . GLU A 1 145 ? -0.198 1.682 39.803 1.00 11.95 145 GLU A O 1
ATOM 1298 N N . THR A 1 146 ? -1.666 0.726 41.217 1.00 12.55 146 THR A N 1
ATOM 1299 C CA . THR A 1 146 ? -1.521 -0.620 40.661 1.00 12.83 146 THR A CA 1
ATOM 1300 C C . THR A 1 146 ? -1.508 -0.629 39.131 1.00 12.55 146 THR A C 1
ATOM 1301 O O . THR A 1 146 ? -0.582 -1.180 38.517 1.00 12.35 146 THR A O 1
ATOM 1305 N N . SER A 1 147 ? -2.525 -0.013 38.529 1.00 12.11 147 SER A N 1
ATOM 1306 C CA . SER A 1 147 ? -2.704 -0.046 37.074 1.00 11.66 147 SER A CA 1
ATOM 1307 C C . SER A 1 147 ? -1.711 0.837 36.337 1.00 11.28 147 SER A C 1
ATOM 1308 O O . SER A 1 147 ? -1.455 0.609 35.153 1.00 11.03 147 SER A O 1
ATOM 1311 N N . VAL A 1 148 ? -1.152 1.834 37.018 1.00 10.75 148 VAL A N 1
ATOM 1312 C CA . VAL A 1 148 ? -0.106 2.667 36.426 1.00 10.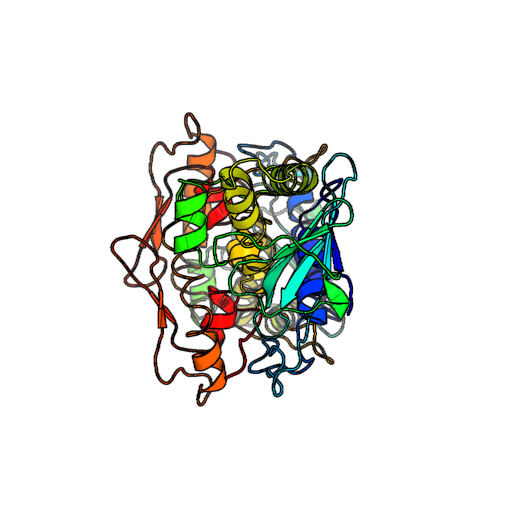75 148 VAL A CA 1
ATOM 1313 C C . VAL A 1 148 ? 1.158 1.831 36.255 1.00 10.48 148 VAL A C 1
ATOM 1314 O O . VAL A 1 148 ? 1.754 1.791 35.175 1.00 10.23 148 VAL A O 1
ATOM 1318 N N . ALA A 1 149 ? 1.571 1.144 37.316 1.00 10.67 149 ALA A N 1
ATOM 1319 C CA . ALA A 1 149 ? 2.731 0.269 37.233 1.00 10.49 149 ALA A CA 1
ATOM 1320 C C . ALA A 1 149 ? 2.524 -0.837 36.202 1.00 10.78 149 ALA A C 1
ATOM 1321 O O . ALA A 1 149 ? 3.429 -1.129 35.414 1.00 10.64 149 ALA A O 1
ATOM 1323 N N . ARG A 1 150 ? 1.337 -1.446 36.189 1.00 10.63 150 ARG A N 1
ATOM 1324 C CA . ARG A 1 150 ? 1.062 -2.501 35.218 1.00 10.88 150 ARG A CA 1
ATOM 1325 C C . ARG A 1 150 ? 1.195 -1.974 33.784 1.00 10.15 150 ARG A C 1
ATOM 1326 O O . ARG A 1 150 ? 1.813 -2.607 32.921 1.00 10.63 150 ARG A O 1
ATOM 1334 N N . SER A 1 151 ? 0.629 -0.794 33.544 1.00 10.08 151 SER A N 1
ATOM 1335 C CA . SER A 1 151 ? 0.657 -0.194 32.209 1.00 9.77 151 SER A CA 1
ATOM 1336 C C . SER A 1 151 ? 2.064 0.193 31.789 1.00 9.40 151 SER A C 1
ATOM 1337 O O . SER A 1 151 ? 2.438 0.013 30.628 1.00 9.30 151 SER A O 1
ATOM 1340 N N . LEU A 1 152 ? 2.856 0.692 32.733 1.00 9.30 152 LEU A N 1
ATOM 1341 C CA . LEU A 1 152 ? 4.253 1.008 32.458 1.00 9.67 152 LEU A CA 1
ATOM 1342 C C . LEU A 1 152 ? 5.083 -0.231 32.143 1.00 9.63 152 LEU A C 1
ATOM 1343 O O . LEU A 1 152 ? 5.956 -0.184 31.290 1.00 9.96 152 LEU A O 1
ATOM 1348 N N . ILE A 1 153 ? 4.788 -1.353 32.785 1.00 9.40 153 ILE A N 1
ATOM 1349 C CA . ILE A 1 153 ? 5.461 -2.609 32.447 1.00 10.05 153 ILE A CA 1
ATOM 1350 C C . ILE A 1 153 ? 5.248 -2.940 30.968 1.00 9.71 153 ILE A C 1
ATOM 1351 O O . ILE A 1 153 ? 6.186 -3.328 30.264 1.00 9.70 153 ILE A O 1
ATOM 1356 N N . VAL A 1 154 ? 4.006 -2.798 30.503 1.00 9.55 154 VAL A N 1
ATOM 1357 C CA . VAL A 1 154 ? 3.665 -3.057 29.103 1.00 9.96 154 VAL A CA 1
ATOM 1358 C C . VAL A 1 154 ? 4.396 -2.072 28.182 1.00 9.75 154 VAL A C 1
ATOM 1359 O O . VAL A 1 154 ? 5.064 -2.473 27.225 1.00 9.57 154 VAL A O 1
ATOM 1363 N N . LEU A 1 155 ? 4.290 -0.783 28.485 1.00 9.47 155 LEU A N 1
ATOM 1364 C CA . LEU A 1 155 ? 4.854 0.251 27.604 1.00 9.90 155 LEU A CA 1
ATOM 1365 C C . LEU A 1 155 ? 6.377 0.252 27.574 1.00 9.60 155 LEU A C 1
ATOM 1366 O O . LEU A 1 155 ? 6.967 0.401 26.512 1.00 9.50 155 LEU A O 1
ATOM 1371 N N . ILE A 1 156 ? 7.008 0.073 28.733 1.00 9.26 156 ILE A N 1
ATOM 1372 C CA . ILE A 1 156 ? 8.459 -0.022 28.791 1.00 9.38 156 ILE A CA 1
ATOM 1373 C C . ILE A 1 156 ? 8.956 -1.174 27.920 1.00 9.43 156 ILE A C 1
ATOM 1374 O O . ILE A 1 156 ? 9.907 -1.015 27.146 1.00 9.36 156 ILE A O 1
ATOM 1379 N N . GLN A 1 157 ? 8.312 -2.324 28.011 1.00 9.07 157 GLN A N 1
ATOM 1380 C CA . GLN A 1 157 ? 8.748 -3.451 27.204 1.00 9.79 157 GLN A CA 1
ATOM 1381 C C . GLN A 1 157 ? 8.525 -3.244 25.714 1.00 9.38 157 GLN A C 1
ATOM 1382 O O . GLN A 1 157 ? 9.362 -3.637 24.911 1.00 9.94 157 GLN A O 1
ATOM 1388 N N . LEU A 1 158 ? 7.414 -2.615 25.341 1.00 8.95 158 LEU A N 1
ATOM 1389 C CA . LEU A 1 158 ? 7.069 -2.452 23.928 1.00 9.33 158 LEU A CA 1
ATOM 1390 C C . LEU A 1 158 ? 7.682 -1.223 23.274 1.00 9.28 158 LEU A C 1
ATOM 1391 O O . LEU A 1 158 ? 7.582 -1.066 22.048 1.00 9.82 158 LEU A O 1
ATOM 1396 N N . VAL A 1 159 ? 8.326 -0.367 24.067 1.00 8.88 159 VAL A N 1
ATOM 1397 C CA . VAL A 1 159 ? 9.007 0.812 23.545 1.00 9.21 159 VAL A CA 1
ATOM 1398 C C . VAL A 1 159 ? 10.507 0.731 23.847 1.00 8.97 159 VAL A C 1
ATOM 1399 O O . VAL A 1 159 ? 11.310 0.645 22.921 1.00 9.39 159 VAL A O 1
ATOM 1403 N N . SER A 1 160 ? 10.887 0.736 25.127 1.00 9.04 160 SER A N 1
ATOM 1404 C CA . SER A 1 160 ? 12.311 0.721 25.501 1.00 9.35 160 SER A CA 1
ATOM 1405 C C . SER A 1 160 ? 12.995 -0.611 25.200 1.00 9.40 160 SER A C 1
ATOM 1406 O O . SER A 1 160 ? 14.087 -0.640 24.632 1.00 9.32 160 SER A O 1
ATOM 1409 N N . GLU A 1 161 ? 12.377 -1.719 25.597 1.00 9.36 161 GLU A N 1
ATOM 1410 C CA . GLU A 1 161 ? 13.057 -3.010 25.459 1.00 9.53 161 GLU A CA 1
ATOM 1411 C C . GLU A 1 161 ? 13.161 -3.464 24.013 1.00 9.24 161 GLU A C 1
ATOM 1412 O O . GLU A 1 161 ? 14.165 -4.049 23.617 1.00 9.67 161 GLU A O 1
ATOM 1418 N N . THR A 1 162 ? 12.115 -3.219 23.226 1.00 9.34 162 THR A N 1
ATOM 1419 C CA . THR A 1 162 ? 12.159 -3.501 21.790 1.00 9.08 162 THR A CA 1
ATOM 1420 C C . THR A 1 162 ? 13.136 -2.569 21.050 1.00 9.05 162 THR A C 1
ATOM 1421 O O . THR A 1 162 ? 13.786 -2.994 20.094 1.00 9.53 162 THR A O 1
ATOM 1425 N N . ALA A 1 163 ? 13.246 -1.314 21.488 1.00 8.54 163 ALA A N 1
ATOM 1426 C CA . ALA A 1 163 ? 14.273 -0.430 20.922 1.00 8.87 163 ALA A CA 1
ATOM 1427 C C . ALA A 1 163 ? 15.672 -1.009 21.205 1.00 8.52 163 ALA A C 1
ATOM 1428 O O . ALA A 1 163 ? 16.540 -0.994 20.342 1.00 8.96 163 ALA A O 1
ATOM 1430 N N . ARG A 1 164 ? 15.880 -1.525 22.419 1.00 8.77 164 ARG A N 1
ATOM 1431 C CA . ARG A 1 164 ? 17.175 -2.089 22.821 1.00 9.12 164 ARG A CA 1
ATOM 1432 C C . ARG A 1 164 ? 17.481 -3.415 22.137 1.00 9.47 164 ARG A C 1
ATOM 1433 O O . ARG A 1 164 ? 18.645 -3.694 21.838 1.00 9.44 164 ARG A O 1
ATOM 1441 N N . PHE A 1 165 ? 16.451 -4.232 21.903 1.00 9.25 165 PHE A N 1
ATOM 1442 C CA . PHE A 1 165 ? 16.644 -5.596 21.393 1.00 9.36 165 PHE A CA 1
ATOM 1443 C C . PHE A 1 165 ? 15.701 -5.923 20.254 1.00 9.33 165 PHE A C 1
ATOM 1444 O O . PHE A 1 165 ? 14.481 -6.087 20.458 1.00 9.74 165 PHE A O 1
ATOM 1452 N N . ARG A 1 166 ? 16.260 -6.083 19.062 1.00 9.55 166 ARG A N 1
ATOM 1453 C CA . ARG A 1 166 ? 15.471 -6.500 17.910 1.00 10.07 166 ARG A CA 1
ATOM 1454 C C . ARG A 1 166 ? 14.880 -7.894 18.094 1.00 10.54 166 ARG A C 1
ATOM 1455 O O . ARG A 1 166 ? 13.867 -8.215 17.462 1.00 11.33 166 ARG A O 1
ATOM 1463 N N . ALA A 1 167 ? 15.478 -8.716 18.954 1.00 10.61 167 ALA A N 1
ATOM 1464 C CA . ALA A 1 167 ? 14.898 -10.033 19.237 1.00 11.25 167 ALA A CA 1
ATOM 1465 C C . ALA A 1 167 ? 13.542 -9.898 19.917 1.00 11.64 167 ALA A C 1
ATOM 1466 O O . ALA A 1 167 ? 12.650 -10.724 19.698 1.00 12.28 167 ALA A O 1
ATOM 1468 N N . ILE A 1 168 ? 13.381 -8.865 20.737 1.00 11.07 168 ILE A N 1
ATOM 1469 C CA . ILE A 1 168 ? 12.088 -8.613 21.383 1.00 10.95 168 ILE A CA 1
ATOM 1470 C C . ILE A 1 168 ? 11.106 -7.988 20.383 1.00 11.12 168 ILE A C 1
ATOM 1471 O O . ILE A 1 168 ? 9.941 -8.394 20.321 1.00 11.49 168 ILE A O 1
ATOM 1476 N N . GLU A 1 169 ? 11.571 -7.020 19.594 1.00 10.77 169 GLU A N 1
ATOM 1477 C CA . GLU A 1 169 ? 10.782 -6.489 18.483 1.00 10.94 169 GLU A CA 1
ATOM 1478 C C . GLU A 1 169 ? 10.197 -7.616 17.628 1.00 11.54 169 GLU A C 1
ATOM 1479 O O . GLU A 1 169 ? 9.015 -7.590 17.274 1.00 11.88 169 GLU A O 1
ATOM 1485 N N . GLN A 1 170 ? 11.025 -8.603 17.298 1.00 12.21 170 GLN A N 1
ATOM 1486 C CA . GLN A 1 170 ? 10.618 -9.741 16.469 1.00 13.64 170 GLN A CA 1
ATOM 1487 C C . GLN A 1 170 ? 9.399 -10.479 17.027 1.00 12.64 170 GLN A C 1
ATOM 1488 O O . GLN A 1 170 ? 8.489 -10.860 16.267 1.00 12.72 170 GLN A O 1
ATOM 1494 N N A ARG A 1 171 ? 9.393 -10.689 18.343 0.50 12.41 171 ARG A N 1
ATOM 1495 N N B ARG A 1 171 ? 9.365 -10.673 18.338 0.50 12.36 171 ARG A N 1
ATOM 1496 C CA A ARG A 1 171 ? 8.274 -11.340 19.021 0.50 12.38 171 ARG A CA 1
ATOM 1497 C CA B ARG A 1 171 ? 8.247 -11.367 18.966 0.50 12.26 171 ARG A CA 1
ATOM 1498 C C A ARG A 1 171 ? 6.987 -10.569 18.745 0.50 11.69 171 ARG A C 1
ATOM 1499 C C B ARG A 1 171 ? 6.948 -10.568 18.865 0.50 11.75 171 ARG A C 1
ATOM 1500 O O A ARG A 1 171 ? 5.946 -11.165 18.452 0.50 11.46 171 ARG A O 1
ATOM 1501 O O B ARG A 1 171 ? 5.855 -11.148 18.809 0.50 11.67 171 ARG A O 1
ATOM 1516 N N . VAL A 1 172 ? 7.071 -9.243 18.835 1.00 11.17 172 VAL A N 1
ATOM 1517 C CA . VAL A 1 172 ? 5.926 -8.367 18.606 1.00 11.09 172 VAL A CA 1
ATOM 1518 C C . VAL A 1 172 ? 5.475 -8.440 17.149 1.00 10.85 172 VAL A C 1
ATOM 1519 O O . VAL A 1 172 ? 4.296 -8.669 16.865 1.00 10.26 172 VAL A O 1
ATOM 1523 N N . THR A 1 173 ? 6.393 -8.271 16.206 1.00 10.77 173 THR A N 1
ATOM 1524 C CA . THR A 1 173 ? 5.971 -8.262 14.805 1.00 12.00 173 THR A CA 1
ATOM 1525 C C . THR A 1 173 ? 5.476 -9.631 14.339 1.00 11.46 173 THR A C 1
ATOM 1526 O O . THR A 1 173 ? 4.590 -9.690 13.488 1.00 12.09 173 THR A O 1
ATOM 1530 N N . ASN A 1 174 ? 5.977 -10.713 14.927 1.00 11.19 174 ASN A N 1
ATOM 1531 C CA . ASN A 1 174 ? 5.455 -12.054 14.618 1.00 11.64 174 ASN A CA 1
ATOM 1532 C C . ASN A 1 174 ? 3.992 -12.240 15.023 1.00 11.80 174 ASN A C 1
ATOM 1533 O O . ASN A 1 174 ? 3.338 -13.208 14.628 1.00 13.83 174 ASN A O 1
ATOM 1538 N N . ASN A 1 175 ? 3.494 -11.323 15.841 1.00 11.18 175 ASN A N 1
ATOM 1539 C CA . ASN A 1 175 ? 2.128 -11.395 16.325 1.00 11.12 175 ASN A CA 1
ATOM 1540 C C . ASN A 1 175 ? 1.225 -10.294 15.797 1.00 11.01 175 ASN A C 1
ATOM 1541 O O . ASN A 1 175 ? 0.084 -10.171 16.236 1.00 12.44 175 ASN A O 1
ATOM 1546 N N . ILE A 1 176 ? 1.726 -9.509 14.851 1.00 10.27 176 ILE A N 1
ATOM 1547 C CA . ILE A 1 176 ? 0.889 -8.578 14.110 1.00 10.72 176 ILE A CA 1
ATOM 1548 C C . ILE A 1 176 ? 0.542 -9.265 12.797 1.00 11.13 176 ILE A C 1
ATOM 1549 O O . ILE A 1 176 ? 1.383 -9.397 11.911 1.00 11.42 176 ILE A O 1
ATOM 1554 N N . ILE A 1 177 ? -0.699 -9.721 12.700 1.00 11.56 177 ILE A N 1
ATOM 1555 C CA . ILE A 1 177 ? -1.117 -10.581 11.602 1.00 12.48 177 ILE A CA 1
ATOM 1556 C C . ILE A 1 177 ? -1.768 -9.679 10.571 1.00 12.89 177 ILE A C 1
ATOM 1557 O O . ILE A 1 177 ? -3.000 -9.550 10.515 1.00 13.36 177 ILE A O 1
ATOM 1562 N N . ASP A 1 178 ? -0.939 -9.023 9.768 1.00 14.22 178 ASP A N 1
ATOM 1563 C CA . ASP A 1 178 ? -1.423 -7.956 8.909 1.00 15.72 178 ASP A CA 1
ATOM 1564 C C . ASP A 1 178 ? -1.696 -8.390 7.476 1.00 17.53 178 ASP A C 1
ATOM 1565 O O . ASP A 1 178 ? -1.987 -7.556 6.630 1.00 18.30 178 ASP A O 1
ATOM 1570 N N . GLN A 1 179 ? -1.615 -9.692 7.216 1.00 19.56 179 GLN A N 1
ATOM 1571 C CA . GLN A 1 179 ? -1.966 -10.193 5.885 1.00 21.93 179 GLN A CA 1
ATOM 1572 C C . GLN A 1 179 ? -3.399 -10.707 5.792 1.00 22.59 179 GLN A C 1
ATOM 1573 O O . GLN A 1 179 ? -3.838 -11.168 4.734 1.00 23.29 179 GLN A O 1
ATOM 1579 N N . VAL A 1 180 ? -4.124 -10.613 6.902 1.00 22.77 180 VAL A N 1
ATOM 1580 C CA . VAL A 1 180 ? -5.558 -10.904 6.934 1.00 23.00 180 VAL A CA 1
ATOM 1581 C C . VAL A 1 180 ? -6.332 -9.587 7.091 1.00 23.27 180 VAL A C 1
ATOM 1582 O O . VAL A 1 180 ? -5.773 -8.581 7.542 1.00 23.59 180 VAL A O 1
ATOM 1586 N N . THR A 1 181 ? -7.606 -9.586 6.698 1.00 23.57 181 THR A N 1
ATOM 1587 C CA . THR A 1 181 ? -8.461 -8.408 6.852 1.00 23.54 181 THR A CA 1
ATOM 1588 C C . THR A 1 181 ? -9.752 -8.787 7.592 1.00 22.79 181 THR A C 1
ATOM 1589 O O . THR A 1 181 ? -10.455 -9.711 7.165 1.00 23.27 181 THR A O 1
ATOM 1593 N N . PRO A 1 182 ? -10.051 -8.109 8.722 1.00 21.63 182 PRO A N 1
ATOM 1594 C CA . PRO A 1 182 ? -9.233 -7.075 9.376 1.00 20.28 182 PRO A CA 1
ATOM 1595 C C . PRO A 1 182 ? -7.917 -7.623 9.931 1.00 18.53 182 PRO A C 1
ATOM 1596 O O . PRO A 1 182 ? -7.801 -8.824 10.171 1.00 18.27 182 PRO A O 1
ATOM 1600 N N . ILE A 1 183 ? -6.947 -6.732 10.135 1.00 16.84 183 ILE A N 1
ATOM 1601 C CA . ILE A 1 183 ? -5.676 -7.097 10.757 1.00 15.34 183 ILE A CA 1
ATOM 1602 C C . ILE A 1 183 ? -5.971 -7.691 12.128 1.00 14.81 183 ILE A C 1
ATOM 1603 O O . ILE A 1 183 ? -6.845 -7.207 12.848 1.00 14.85 183 ILE A O 1
ATOM 1608 N N . ARG A 1 184 ? -5.282 -8.770 12.467 1.00 14.17 184 ARG A N 1
ATOM 1609 C CA . ARG A 1 184 ? -5.413 -9.365 13.792 1.00 13.81 184 ARG A CA 1
ATOM 1610 C C . ARG A 1 184 ? -4.158 -9.127 14.616 1.00 13.05 184 ARG A C 1
ATOM 1611 O O . ARG A 1 184 ? -3.052 -9.075 14.072 1.00 13.01 184 ARG A O 1
ATOM 1619 N N . TYR A 1 185 ? -4.344 -8.993 15.925 1.00 12.06 185 TYR A N 1
ATOM 1620 C CA . TYR A 1 185 ? -3.243 -8.725 16.849 1.00 12.33 185 TYR A CA 1
ATOM 1621 C C . TYR A 1 185 ? -3.194 -9.753 17.959 1.00 13.26 185 TYR A C 1
ATOM 1622 O O . TYR A 1 185 ? -4.027 -9.736 18.869 1.00 15.40 185 TYR A O 1
ATOM 1631 N N . ASP A 1 186 ? -2.223 -10.649 17.894 1.00 12.41 186 ASP A N 1
ATOM 1632 C CA . ASP A 1 186 ? -2.096 -11.705 18.887 1.00 12.34 186 ASP A CA 1
ATOM 1633 C C . ASP A 1 186 ? -1.186 -11.275 20.031 1.00 12.23 186 ASP A C 1
ATOM 1634 O O . ASP A 1 186 ? -0.392 -10.346 19.888 1.00 12.09 186 ASP A O 1
ATOM 1639 N N . ASN A 1 187 ? -1.303 -11.971 21.153 1.00 12.68 187 ASN A N 1
ATOM 1640 C CA . ASN A 1 187 ? -0.530 -11.683 22.347 1.00 13.51 187 ASN A CA 1
ATOM 1641 C C . ASN A 1 187 ? 0.470 -12.770 22.656 1.00 13.79 187 ASN A C 1
ATOM 1642 O O . ASN A 1 187 ? 0.280 -13.925 22.266 1.00 14.40 187 ASN A O 1
ATOM 1647 N N . PHE A 1 188 ? 1.536 -12.391 23.347 1.00 13.67 188 PHE A N 1
ATOM 1648 C CA . PHE A 1 188 ? 2.446 -13.352 23.958 1.00 14.02 188 PHE A CA 1
ATOM 1649 C C . PHE A 1 188 ? 2.802 -12.813 25.337 1.00 14.13 188 PHE A C 1
ATOM 1650 O O . PHE A 1 188 ? 2.568 -11.638 25.633 1.00 14.00 188 PHE A O 1
ATOM 1658 N N . ARG A 1 189 ? 3.352 -13.676 26.182 1.00 14.95 189 ARG A N 1
ATOM 1659 C CA . ARG A 1 189 ? 3.914 -13.246 27.453 1.00 15.36 189 ARG A CA 1
ATOM 1660 C C . ARG A 1 189 ? 5.410 -13.504 27.409 1.00 15.80 189 ARG A C 1
ATOM 1661 O O . ARG A 1 189 ? 5.834 -14.550 26.902 1.00 16.90 189 ARG A O 1
ATOM 1669 N N . PRO A 1 190 ? 6.220 -12.553 27.912 1.00 15.84 190 PRO A N 1
ATOM 1670 C CA . PRO A 1 190 ? 7.666 -12.697 27.776 1.00 16.70 190 PRO A CA 1
ATOM 1671 C C . PRO A 1 190 ? 8.166 -13.915 28.527 1.00 17.69 190 PRO A C 1
ATOM 1672 O O . PRO A 1 190 ? 7.775 -14.147 29.673 1.00 18.25 190 PRO A O 1
ATOM 1676 N N . ARG A 1 191 ? 9.005 -14.688 27.845 1.00 18.62 191 ARG A N 1
ATOM 1677 C CA . ARG A 1 191 ? 9.571 -15.916 28.373 1.00 19.14 191 ARG A CA 1
ATOM 1678 C C . ARG A 1 191 ? 10.714 -15.591 29.346 1.00 18.87 191 ARG A C 1
ATOM 1679 O O . ARG A 1 191 ? 11.166 -14.444 29.424 1.00 18.57 191 ARG A O 1
ATOM 1687 N N . VAL A 1 192 ? 11.167 -16.593 30.099 1.00 18.89 192 VAL A N 1
ATOM 1688 C CA . VAL A 1 192 ? 12.369 -16.484 30.927 1.00 18.74 192 VAL A CA 1
ATOM 1689 C C . VAL A 1 192 ? 13.553 -15.967 30.088 1.00 17.26 192 VAL A C 1
ATOM 1690 O O . VAL A 1 192 ? 14.407 -15.215 30.576 1.00 16.91 192 VAL A O 1
ATOM 1694 N N . GLY A 1 193 ? 13.574 -16.366 28.819 1.00 16.22 193 GLY A N 1
ATOM 1695 C CA . GLY A 1 193 ? 14.588 -15.928 27.870 1.00 15.73 193 GLY A CA 1
ATOM 1696 C C . GLY A 1 193 ? 14.546 -14.434 27.614 1.00 15.51 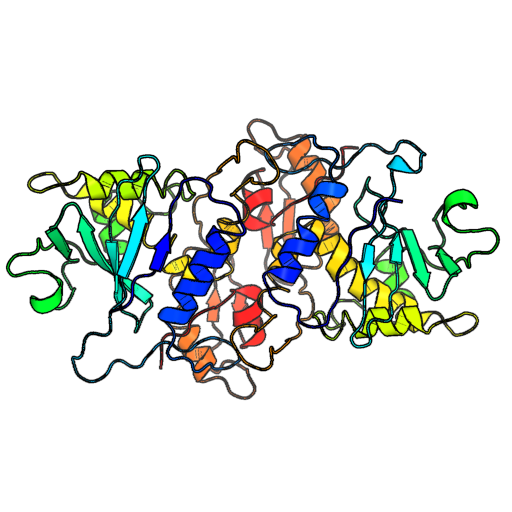193 GLY A C 1
ATOM 1697 O O . GLY A 1 193 ? 15.577 -13.771 27.632 1.00 15.97 193 GLY A O 1
ATOM 1698 N N A ILE A 1 194 ? 13.351 -13.905 27.368 0.50 15.34 194 ILE A N 1
ATOM 1699 N N B ILE A 1 194 ? 13.347 -13.898 27.407 0.50 15.41 194 ILE A N 1
ATOM 1700 C CA A ILE A 1 194 ? 13.187 -12.479 27.093 0.50 15.12 194 ILE A CA 1
ATOM 1701 C CA B ILE A 1 194 ? 13.187 -12.467 27.167 0.50 15.26 194 ILE A CA 1
ATOM 1702 C C A ILE A 1 194 ? 13.548 -11.663 28.324 0.50 14.96 194 ILE A C 1
ATOM 1703 C C B ILE A 1 194 ? 13.517 -11.666 28.429 0.50 15.10 194 ILE A C 1
ATOM 1704 O O A ILE A 1 194 ? 14.215 -10.636 28.231 0.50 14.62 194 ILE A O 1
ATOM 1705 O O B ILE A 1 194 ? 14.210 -10.651 28.361 0.50 14.66 194 ILE A O 1
ATOM 1714 N N A ILE A 1 195 ? 13.114 -12.136 29.484 0.50 14.77 195 ILE A N 1
ATOM 1715 N N B ILE A 1 195 ? 13.053 -12.132 29.585 0.50 14.96 195 ILE A N 1
ATOM 1716 C CA A ILE A 1 195 ? 13.398 -11.446 30.732 0.50 14.91 195 ILE A CA 1
ATOM 1717 C CA B ILE A 1 195 ? 13.395 -11.460 30.841 0.50 15.18 195 ILE A CA 1
ATOM 1718 C C A ILE A 1 195 ? 14.897 -11.390 31.041 0.50 14.91 195 ILE A C 1
ATOM 1719 C C B ILE A 1 195 ? 14.907 -11.385 31.046 0.50 15.05 195 ILE A C 1
ATOM 1720 O O A ILE A 1 195 ? 15.406 -10.366 31.500 0.50 14.54 195 ILE A O 1
ATOM 1721 O O B ILE A 1 195 ? 15.433 -10.343 31.443 0.50 14.66 195 ILE A O 1
ATOM 1730 N N . ASP A 1 196 ? 15.603 -12.488 30.775 1.00 15.19 196 ASP A N 1
ATOM 1731 C CA . ASP A 1 196 ? 17.044 -12.543 31.013 1.00 15.21 196 ASP A CA 1
ATOM 1732 C C . ASP A 1 196 ? 17.797 -11.660 30.029 1.00 14.95 196 ASP A C 1
ATOM 1733 O O . ASP A 1 196 ? 18.810 -11.056 30.373 1.00 14.73 196 ASP A O 1
ATOM 1738 N N . LEU A 1 197 ? 17.278 -11.559 28.812 1.00 14.66 197 LEU A N 1
ATOM 1739 C CA . LEU A 1 197 ? 17.845 -10.657 27.839 1.00 14.51 197 LEU A CA 1
ATOM 1740 C C . LEU A 1 197 ? 17.758 -9.208 28.345 1.00 14.07 197 LEU A C 1
ATOM 1741 O O . LEU A 1 197 ? 18.757 -8.482 28.381 1.00 14.24 197 LEU A O 1
ATOM 1746 N N . GLN A 1 198 ? 16.566 -8.813 28.795 1.00 13.38 198 GLN A N 1
ATOM 1747 C CA . GLN A 1 198 ? 16.351 -7.481 29.352 1.00 13.12 198 GLN A CA 1
ATOM 1748 C C . GLN A 1 198 ? 17.317 -7.190 30.498 1.00 12.88 198 GLN A C 1
ATOM 1749 O O . GLN A 1 198 ? 17.904 -6.114 30.565 1.00 12.88 198 GLN A O 1
ATOM 1755 N N . THR A 1 199 ? 17.473 -8.164 31.400 1.00 12.81 199 THR A N 1
ATOM 1756 C CA . THR A 1 199 ? 18.354 -8.041 32.572 1.00 14.26 199 THR A CA 1
ATOM 1757 C C . THR A 1 199 ? 19.820 -7.818 32.192 1.00 13.41 199 THR A C 1
ATOM 1758 O O . THR A 1 199 ? 20.574 -7.194 32.940 1.00 14.25 199 THR A O 1
ATOM 1762 N N . ASN A 1 200 ? 20.210 -8.325 31.025 1.00 12.39 200 ASN A N 1
ATOM 1763 C CA . ASN A 1 200 ? 21.606 -8.318 30.606 1.00 12.67 200 ASN A CA 1
ATOM 1764 C C . ASN A 1 200 ? 21.993 -7.223 29.624 1.00 12.12 200 ASN A C 1
ATOM 1765 O O . ASN A 1 200 ? 23.076 -7.274 29.036 1.00 12.67 200 ASN A O 1
ATOM 1770 N N . TRP A 1 201 ? 21.136 -6.217 29.471 1.00 11.31 201 TRP A N 1
ATOM 1771 C CA . TRP A 1 201 ? 21.411 -5.156 28.509 1.00 11.27 201 TRP A CA 1
ATOM 1772 C C . TRP A 1 201 ? 22.697 -4.394 28.801 1.00 11.04 201 TRP A C 1
ATOM 1773 O O . TRP A 1 201 ? 23.511 -4.200 27.902 1.00 11.03 201 TRP A O 1
ATOM 1784 N N . GLN A 1 202 ? 22.884 -3.969 30.047 1.00 12.19 202 GLN A N 1
ATOM 1785 C CA . GLN A 1 202 ? 24.112 -3.264 30.407 1.00 12.78 202 GLN A CA 1
ATOM 1786 C C . GLN A 1 202 ? 25.344 -4.156 30.207 1.00 12.97 202 GLN A C 1
ATOM 1787 O O . GLN A 1 202 ? 26.339 -3.727 29.615 1.00 12.75 202 GLN A O 1
ATOM 1793 N N . THR A 1 203 ? 25.255 -5.405 30.661 1.00 13.22 203 THR A N 1
ATOM 1794 C CA . THR A 1 203 ? 26.365 -6.339 30.548 1.00 14.03 203 THR A CA 1
ATOM 1795 C C . THR A 1 203 ? 26.761 -6.550 29.088 1.00 13.22 203 THR A C 1
ATOM 1796 O O . THR A 1 203 ? 27.945 -6.470 28.742 1.00 13.47 203 THR A O 1
ATOM 1800 N N . LEU A 1 204 ? 25.775 -6.803 28.229 1.00 12.40 204 LEU A N 1
ATOM 1801 C CA . LEU A 1 204 ? 26.041 -6.987 26.814 1.00 11.82 204 LEU A CA 1
ATOM 1802 C C . LEU A 1 204 ? 26.613 -5.709 26.197 1.00 11.18 204 LEU A C 1
ATOM 1803 O O . LEU A 1 204 ? 27.554 -5.768 25.394 1.00 11.93 204 LEU A O 1
ATOM 1808 N N . SER A 1 205 ? 26.049 -4.561 26.575 1.00 11.23 205 SER A N 1
ATOM 1809 C CA . SER A 1 205 ? 26.494 -3.269 26.050 1.00 11.29 205 SER A CA 1
ATOM 1810 C C . SER A 1 205 ? 27.968 -3.049 26.363 1.00 11.63 205 SER A C 1
ATOM 1811 O O . SER A 1 205 ? 28.744 -2.642 25.493 1.00 11.54 205 SER A O 1
ATOM 1814 N N . THR A 1 206 ? 28.338 -3.297 27.616 1.00 12.12 206 THR A N 1
ATOM 1815 C CA . THR A 1 206 ? 29.719 -3.139 28.068 1.00 12.85 206 THR A CA 1
ATOM 1816 C C . THR A 1 206 ? 30.661 -4.112 27.359 1.00 12.51 206 THR A C 1
ATOM 1817 O O . THR A 1 206 ? 31.728 -3.701 26.872 1.00 13.57 206 THR A O 1
ATOM 1821 N N . GLU A 1 207 ? 30.259 -5.374 27.244 1.00 12.95 207 GLU A N 1
ATOM 1822 C CA . GLU A 1 207 ? 31.103 -6.359 26.571 1.00 13.55 207 GLU A CA 1
ATOM 1823 C C . GLU A 1 207 ? 31.346 -5.990 25.110 1.00 13.42 207 GLU A C 1
ATOM 1824 O O . GLU A 1 207 ? 32.454 -6.157 24.598 1.00 13.68 207 GLU A O 1
ATOM 1830 N N . VAL A 1 208 ? 30.333 -5.452 24.436 1.00 12.91 208 VAL A N 1
ATOM 1831 C CA . VAL A 1 208 ? 30.534 -4.994 23.063 1.00 12.83 208 VAL A CA 1
ATOM 1832 C C . VAL A 1 208 ? 31.598 -3.888 23.001 1.00 12.76 208 VAL A C 1
ATOM 1833 O O . VAL A 1 208 ? 32.465 -3.904 22.118 1.00 13.03 208 VAL A O 1
ATOM 1837 N N . GLN A 1 209 ? 31.533 -2.951 23.941 1.00 13.20 209 GLN A N 1
ATOM 1838 C CA . GLN A 1 209 ? 32.467 -1.821 23.957 1.00 13.71 209 GLN A CA 1
ATOM 1839 C C . GLN A 1 209 ? 33.900 -2.205 24.337 1.00 14.69 209 GLN A C 1
ATOM 1840 O O . GLN A 1 209 ? 34.845 -1.547 23.899 1.00 16.06 209 GLN A O 1
ATOM 1846 N N . ARG A 1 210 ? 34.055 -3.270 25.120 1.00 15.28 210 ARG A N 1
ATOM 1847 C CA . ARG A 1 210 ? 35.376 -3.708 25.593 1.00 16.40 210 ARG A CA 1
ATOM 1848 C C . ARG A 1 210 ? 35.959 -4.845 24.760 1.00 16.41 210 ARG A C 1
ATOM 1849 O O . ARG A 1 210 ? 37.097 -5.277 25.000 1.00 16.63 210 ARG A O 1
ATOM 1857 N N . ALA A 1 211 ? 35.203 -5.337 23.782 1.00 16.19 211 ALA A N 1
ATOM 1858 C CA . ALA A 1 211 ? 35.622 -6.503 23.006 1.00 16.42 211 ALA A CA 1
ATOM 1859 C C . ALA A 1 211 ? 36.920 -6.243 22.244 1.00 16.80 211 ALA A C 1
ATOM 1860 O O . ALA A 1 211 ? 37.184 -5.120 21.810 1.00 16.67 211 ALA A O 1
ATOM 1862 N N . GLU A 1 212 ? 37.723 -7.295 22.106 1.00 17.31 212 GLU A N 1
ATOM 1863 C CA . GLU A 1 212 ? 38.993 -7.224 21.389 1.00 18.02 212 GLU A CA 1
ATOM 1864 C C . GLU A 1 212 ? 38.927 -8.161 20.204 1.00 18.09 212 GLU A C 1
ATOM 1865 O O . GLU A 1 212 ? 38.671 -9.356 20.361 1.00 17.94 212 GLU A O 1
ATOM 1871 N N . GLY A 1 213 ? 39.126 -7.604 19.012 1.00 18.32 213 GLY A N 1
ATOM 1872 C CA . GLY A 1 213 ? 38.910 -8.345 17.777 1.00 18.81 213 GLY A CA 1
ATOM 1873 C C . GLY A 1 213 ? 37.507 -8.928 17.716 1.00 18.40 213 GLY A C 1
ATOM 1874 O O . GLY A 1 213 ? 37.300 -10.005 17.161 1.00 18.90 213 GLY A O 1
ATOM 1875 N N . GLY A 1 214 ? 36.547 -8.211 18.306 1.00 18.49 214 GLY A N 1
ATOM 1876 C CA . GLY A 1 214 ? 35.157 -8.658 18.361 1.00 18.00 214 GLY A CA 1
ATOM 1877 C C . GLY A 1 214 ? 34.843 -9.688 19.434 1.00 17.86 214 GLY A C 1
ATOM 1878 O O . GLY A 1 214 ? 33.677 -10.009 19.652 1.00 17.57 214 GLY A O 1
ATOM 1879 N N . ARG A 1 215 ? 35.866 -10.206 20.112 1.00 17.93 215 ARG A N 1
ATOM 1880 C CA . ARG A 1 215 ? 35.667 -11.241 21.132 1.00 17.65 215 ARG A CA 1
ATOM 1881 C C . ARG A 1 215 ? 35.454 -10.629 22.508 1.00 16.66 215 ARG A C 1
ATOM 1882 O O . ARG A 1 215 ? 36.197 -9.740 22.927 1.00 16.61 215 ARG A O 1
ATOM 1890 N N . PHE A 1 216 ? 34.435 -11.107 23.216 1.00 15.99 216 PHE A N 1
ATOM 1891 C CA . PHE A 1 216 ? 34.139 -10.613 24.560 1.00 16.09 216 PHE A CA 1
ATOM 1892 C C . PHE A 1 216 ? 35.240 -10.995 25.545 1.00 16.78 216 PHE A C 1
ATOM 1893 O O . PHE A 1 216 ? 35.712 -12.136 25.549 1.00 17.29 216 PHE A O 1
ATOM 1901 N N . LEU A 1 217 ? 35.618 -10.055 26.400 1.00 16.99 217 LEU A N 1
ATOM 1902 C CA . LEU A 1 217 ? 36.511 -10.360 27.519 1.00 17.96 217 LEU A CA 1
ATOM 1903 C C . LEU A 1 217 ? 35.837 -11.310 28.510 1.00 18.38 217 LEU A C 1
ATOM 1904 O O . LEU A 1 217 ? 36.487 -12.194 29.078 1.00 18.84 217 LEU A O 1
ATOM 1909 N N . GLN A 1 218 ? 34.535 -11.121 28.713 1.00 18.16 218 GLN A N 1
ATOM 1910 C CA . GLN A 1 218 ? 33.748 -11.954 29.613 1.00 18.40 218 GLN A CA 1
ATOM 1911 C C . GLN A 1 218 ? 32.487 -12.435 28.898 1.00 18.22 218 GLN A C 1
ATOM 1912 O O . GLN A 1 218 ? 31.510 -11.684 28.777 1.00 18.49 218 GLN A O 1
ATOM 1918 N N . PRO A 1 219 ? 32.504 -13.685 28.398 1.00 17.85 219 PRO A N 1
ATOM 1919 C CA . PRO A 1 219 ? 31.312 -14.247 27.764 1.00 17.53 219 PRO A CA 1
ATOM 1920 C C . PRO A 1 219 ? 30.074 -14.170 28.661 1.00 17.08 219 PRO A C 1
ATOM 1921 O O . PRO A 1 219 ? 30.169 -14.296 29.883 1.00 17.61 219 PRO A O 1
ATOM 1925 N N . VAL A 1 220 ? 28.923 -13.941 28.035 1.00 15.93 220 VAL A N 1
ATOM 1926 C CA . VAL A 1 220 ? 27.681 -13.669 28.747 1.00 15.66 220 VAL A CA 1
ATOM 1927 C C . VAL A 1 220 ? 26.731 -14.855 28.602 1.00 15.51 220 VAL A C 1
ATOM 1928 O O . VAL A 1 220 ? 26.265 -15.162 27.502 1.00 15.35 220 VAL A O 1
ATOM 1932 N N . LYS A 1 221 ? 26.442 -15.521 29.716 1.00 15.50 221 LYS A N 1
ATOM 1933 C CA . LYS A 1 221 ? 25.471 -16.607 29.704 1.00 15.80 221 LYS A CA 1
ATOM 1934 C C . LYS A 1 221 ? 24.055 -16.043 29.785 1.00 15.20 221 LYS A C 1
ATOM 1935 O O . LYS A 1 221 ? 23.767 -15.183 30.616 1.00 15.82 221 LYS A O 1
ATOM 1941 N N . LEU A 1 222 ? 23.187 -16.546 28.913 1.00 14.89 222 LEU A N 1
ATOM 1942 C CA . LEU A 1 222 ? 21.782 -16.143 28.877 1.00 15.13 222 LEU A CA 1
ATOM 1943 C C . LEU A 1 222 ? 20.869 -17.348 28.972 1.00 15.65 222 LEU A C 1
ATOM 1944 O O . LEU A 1 222 ? 21.108 -18.369 28.332 1.00 15.62 222 LEU A O 1
ATOM 1949 N N . GLN A 1 223 ? 19.811 -17.217 29.762 1.00 16.08 223 GLN A N 1
ATOM 1950 C CA . GLN A 1 223 ? 18.747 -18.211 29.761 1.00 17.63 223 GLN A CA 1
ATOM 1951 C C . GLN A 1 223 ? 17.955 -18.115 28.472 1.00 18.00 223 GLN A C 1
ATOM 1952 O O . GLN A 1 223 ? 17.630 -17.014 28.019 1.00 18.41 223 GLN A O 1
ATOM 1958 N N . VAL A 1 224 ? 17.647 -19.258 27.872 1.00 18.48 224 VAL A N 1
ATOM 1959 C CA . VAL A 1 224 ? 16.653 -19.290 26.801 1.00 19.69 224 VAL A CA 1
ATOM 1960 C C . VAL A 1 224 ? 15.351 -19.901 27.319 1.00 19.90 224 VAL A C 1
ATOM 1961 O O . VAL A 1 224 ? 14.305 -19.781 26.685 1.00 20.64 224 VAL A O 1
ATOM 1965 N N . SER A 1 225 ? 15.443 -20.550 28.479 1.00 20.10 225 SER A N 1
ATOM 1966 C CA . SER A 1 225 ? 14.314 -21.149 29.190 1.00 20.29 225 SER A CA 1
ATOM 1967 C C . SER A 1 225 ? 14.762 -21.332 30.636 1.00 20.55 225 SER A C 1
ATOM 1968 O O . SER A 1 225 ? 15.878 -20.954 30.988 1.00 20.29 225 SER A O 1
ATOM 1971 N N . VAL A 1 226 ? 13.910 -21.916 31.474 1.00 20.91 226 VAL A N 1
ATOM 1972 C CA . VAL A 1 226 ? 14.303 -22.203 32.856 1.00 21.47 226 VAL A CA 1
ATOM 1973 C C . VAL A 1 226 ? 15.522 -23.135 32.890 1.00 21.02 226 VAL A C 1
ATOM 1974 O O . VAL A 1 226 ? 16.462 -22.911 33.657 1.00 21.23 226 VAL A O 1
ATOM 1978 N N . GLN A 1 227 ? 15.509 -24.148 32.028 1.00 20.85 227 GLN A N 1
ATOM 1979 C CA . GLN A 1 227 ? 16.490 -25.239 32.077 1.00 20.84 227 GLN A CA 1
ATOM 1980 C C . GLN A 1 227 ? 17.633 -25.119 31.066 1.00 20.17 227 GLN A C 1
ATOM 1981 O O . GLN A 1 227 ? 18.653 -25.798 31.203 1.00 20.73 227 GLN A O 1
ATOM 1987 N N . GLN A 1 228 ? 17.465 -24.279 30.046 1.00 19.34 228 GLN A N 1
ATOM 1988 C CA . GLN A 1 228 ? 18.448 -24.206 28.961 1.00 18.54 228 GLN A CA 1
ATOM 1989 C C . GLN A 1 228 ? 19.072 -22.826 28.816 1.00 18.04 228 GLN A C 1
ATOM 1990 O O . GLN A 1 228 ? 18.416 -21.800 29.040 1.00 17.58 228 GLN A O 1
ATOM 1996 N N . THR A 1 229 ? 20.345 -22.822 28.431 1.00 17.13 229 THR A N 1
ATOM 1997 C CA . THR A 1 229 ? 21.134 -21.603 28.316 1.00 16.64 229 THR A CA 1
ATOM 1998 C C . THR A 1 229 ? 21.933 -21.578 27.023 1.00 16.08 229 THR A C 1
ATOM 1999 O O . THR A 1 229 ? 22.151 -22.613 26.381 1.00 16.09 229 THR A O 1
ATOM 2003 N N . VAL A 1 230 ? 22.348 -20.374 26.635 1.00 15.48 230 VAL A N 1
ATOM 2004 C CA . VAL A 1 230 ? 23.355 -20.192 25.599 1.00 15.24 230 VAL A CA 1
ATOM 2005 C C . VAL A 1 230 ? 24.405 -19.207 26.123 1.00 14.61 230 VAL A C 1
ATOM 2006 O O . VAL A 1 230 ? 24.194 -18.525 27.129 1.00 14.93 230 VAL A O 1
ATOM 2010 N N . VAL A 1 231 ? 25.538 -19.134 25.437 1.00 14.52 231 VAL A N 1
ATOM 2011 C CA . VAL A 1 231 ? 26.589 -18.206 25.825 1.00 14.36 231 VAL A CA 1
ATOM 2012 C C . VAL A 1 231 ? 26.902 -17.291 24.649 1.00 14.34 231 VAL A C 1
ATOM 2013 O O . VAL A 1 231 ? 27.112 -17.754 23.525 1.00 14.85 231 VAL A O 1
ATOM 2017 N N . ILE A 1 232 ? 26.908 -15.989 24.922 1.00 14.06 232 ILE A N 1
ATOM 2018 C CA . ILE A 1 232 ? 27.262 -14.976 23.928 1.00 14.34 232 ILE A CA 1
ATOM 2019 C C . ILE A 1 232 ? 28.715 -14.567 24.161 1.00 14.56 232 ILE A C 1
ATOM 2020 O O . ILE A 1 232 ? 29.045 -14.029 25.211 1.00 14.86 232 ILE A O 1
ATOM 2025 N N . SER A 1 233 ? 29.569 -14.813 23.168 1.00 15.03 233 SER A N 1
ATOM 2026 C CA . SER A 1 233 ? 31.017 -14.666 23.341 1.00 15.42 233 SER A CA 1
ATOM 2027 C C . SER A 1 233 ? 31.647 -13.630 22.422 1.00 15.16 233 SER A C 1
ATOM 2028 O O . SER A 1 233 ? 32.842 -13.361 22.512 1.00 15.16 233 SER A O 1
ATOM 2031 N N . ASP A 1 234 ? 30.861 -13.049 21.525 1.00 14.97 234 ASP A N 1
ATOM 2032 C CA . ASP A 1 234 ? 31.410 -12.079 20.583 1.00 15.04 234 ASP A CA 1
ATOM 2033 C C . ASP A 1 234 ? 30.370 -11.056 20.139 1.00 14.49 234 ASP A C 1
ATOM 2034 O O . ASP A 1 234 ? 29.159 -11.259 20.334 1.00 13.91 234 ASP A O 1
ATOM 2039 N N A VAL A 1 235 ? 30.843 -9.963 19.551 0.50 14.36 235 VAL A N 1
ATOM 2040 N N B VAL A 1 235 ? 30.842 -9.964 19.538 0.50 14.23 235 VAL A N 1
ATOM 2041 C CA A VAL A 1 235 ? 29.966 -8.877 19.137 0.50 14.28 235 VAL A CA 1
ATOM 2042 C CA B VAL A 1 235 ? 29.971 -8.852 19.142 0.50 14.03 235 VAL A CA 1
ATOM 2043 C C A VAL A 1 235 ? 28.963 -9.310 18.076 0.50 14.25 235 VAL A C 1
ATOM 2044 C C B VAL A 1 235 ? 29.008 -9.204 18.007 0.50 14.13 235 VAL A C 1
ATOM 2045 O O A VAL A 1 235 ? 27.786 -8.947 18.144 0.50 13.90 235 VAL A O 1
ATOM 2046 O O B VAL A 1 235 ? 27.892 -8.679 17.966 0.50 13.94 235 VAL A O 1
ATOM 2053 N N . GLU A 1 236 ? 29.420 -10.091 17.101 1.00 13.82 236 GLU A N 1
ATOM 2054 C CA . GLU A 1 236 ? 28.551 -10.510 16.011 1.00 14.42 236 GLU A CA 1
ATOM 2055 C C . GLU A 1 236 ? 27.359 -11.293 16.554 1.00 14.17 236 GLU A C 1
ATOM 2056 O O . GLU A 1 236 ? 26.229 -11.060 16.129 1.00 13.60 236 GLU A O 1
ATOM 2062 N N . LYS A 1 237 ? 27.597 -12.188 17.508 1.00 13.87 237 LYS A N 1
ATOM 2063 C CA . LYS A 1 237 ? 26.505 -12.946 18.105 1.00 13.49 237 LYS A CA 1
ATOM 2064 C C . LYS A 1 237 ? 25.542 -12.029 18.870 1.00 12.94 237 LYS A C 1
ATOM 2065 O O . LYS A 1 237 ? 24.325 -12.186 18.785 1.00 12.77 237 LYS A O 1
ATOM 2071 N N . ALA A 1 238 ? 26.085 -11.062 19.601 1.00 11.80 238 ALA A N 1
ATOM 2072 C CA . ALA A 1 238 ? 25.244 -10.087 20.306 1.00 11.48 238 ALA A CA 1
ATOM 2073 C C . ALA A 1 238 ? 24.341 -9.324 19.335 1.00 11.24 238 ALA A C 1
ATOM 2074 O O . ALA A 1 238 ? 23.141 -9.161 19.587 1.00 11.06 238 ALA A O 1
ATOM 2076 N N . ARG A 1 239 ? 24.922 -8.864 18.232 1.00 10.45 239 ARG A N 1
ATOM 2077 C CA . ARG A 1 239 ? 24.162 -8.129 17.226 1.00 10.79 239 ARG A CA 1
ATOM 2078 C C . ARG A 1 239 ? 23.160 -9.028 16.502 1.00 10.95 239 ARG A C 1
ATOM 2079 O O . ARG A 1 239 ? 22.026 -8.617 16.232 1.00 10.48 239 ARG A O 1
ATOM 2087 N N . THR A 1 240 ? 23.566 -10.256 16.187 1.00 10.97 240 THR A N 1
ATOM 2088 C CA . THR A 1 240 ? 22.779 -11.145 15.322 1.00 11.81 240 THR A CA 1
ATOM 2089 C C . THR A 1 240 ? 21.741 -11.968 16.083 1.00 11.75 240 THR A C 1
ATOM 2090 O O . THR A 1 240 ? 20.572 -12.012 15.693 1.00 12.08 240 THR A O 1
ATOM 2094 N N . PHE A 1 241 ? 22.179 -12.638 17.144 1.00 12.20 241 PHE A N 1
ATOM 2095 C CA . PHE A 1 241 ? 21.313 -13.526 17.910 1.00 12.84 241 PHE A CA 1
ATOM 2096 C C . PHE A 1 241 ? 20.435 -12.747 18.883 1.00 12.50 241 PHE A C 1
ATOM 2097 O O . PHE A 1 241 ? 19.224 -12.933 18.917 1.00 13.48 241 PHE A O 1
ATOM 2105 N N . CYS A 1 242 ? 21.043 -11.875 19.679 1.00 12.12 242 CYS A N 1
ATOM 2106 C CA . CYS A 1 242 ? 20.284 -11.082 20.652 1.00 11.52 242 CYS A CA 1
ATOM 2107 C C . CYS A 1 242 ? 19.542 -9.925 19.999 1.00 10.73 242 CYS A C 1
ATOM 2108 O O . CYS A 1 242 ? 18.609 -9.370 20.577 1.00 11.68 242 CYS A O 1
ATOM 2111 N N . GLY A 1 243 ? 19.978 -9.532 18.808 1.00 10.35 243 GLY A N 1
ATOM 2112 C CA . GLY A 1 243 ? 19.447 -8.324 18.191 1.00 10.22 243 GLY A CA 1
ATOM 2113 C C . GLY A 1 243 ? 19.766 -7.079 19.002 1.00 9.66 243 GLY A C 1
ATOM 2114 O O . GLY A 1 243 ? 19.013 -6.112 18.995 1.00 9.64 243 GLY A O 1
ATOM 2115 N N . LEU A 1 244 ? 20.899 -7.086 19.707 1.00 9.07 244 LEU A N 1
ATOM 2116 C CA . LEU A 1 244 ? 21.307 -5.917 20.483 1.00 9.39 244 LEU A CA 1
ATOM 2117 C C . LEU A 1 244 ? 21.384 -4.716 19.544 1.00 8.84 244 LEU A C 1
ATOM 2118 O O . LEU A 1 244 ? 22.109 -4.756 18.549 1.00 9.16 244 LEU A O 1
ATOM 2123 N N . ALA A 1 245 ? 20.634 -3.656 19.857 1.00 8.76 245 ALA A N 1
ATOM 2124 C CA . ALA A 1 245 ? 20.349 -2.615 18.873 1.00 8.44 245 ALA A CA 1
ATOM 2125 C C . ALA A 1 245 ? 20.677 -1.211 19.331 1.00 8.45 245 ALA A C 1
ATOM 2126 O O . ALA A 1 245 ? 20.640 -0.277 18.534 1.00 8.58 245 ALA A O 1
ATOM 2128 N N . LEU A 1 246 ? 20.953 -1.066 20.623 1.00 8.69 246 LEU A N 1
ATOM 2129 C CA . LEU A 1 246 ? 21.411 0.181 21.234 1.00 8.90 246 LEU A CA 1
ATOM 2130 C C . LEU A 1 246 ? 22.373 -0.204 22.335 1.00 8.99 246 LEU A C 1
ATOM 2131 O O . LEU A 1 246 ? 22.143 -1.204 23.022 1.00 9.41 246 LEU A O 1
ATOM 2136 N N . LEU A 1 247 ? 23.423 0.591 22.517 1.00 9.51 247 LEU A N 1
ATOM 2137 C CA . LEU A 1 247 ? 24.413 0.314 23.556 1.00 9.50 247 LEU A CA 1
ATOM 2138 C C . LEU A 1 247 ? 24.383 1.361 24.647 1.00 9.48 247 LEU A C 1
ATOM 2139 O O . LEU A 1 247 ? 24.503 2.559 24.373 1.00 9.66 247 LEU A O 1
ATOM 2144 N N . LEU A 1 248 ? 24.244 0.905 25.894 1.00 9.76 248 LEU A N 1
ATOM 2145 C CA . LEU A 1 248 ? 24.453 1.781 27.047 1.00 10.14 248 LEU A CA 1
ATOM 2146 C C . LEU A 1 248 ? 25.931 2.173 27.093 1.00 10.52 248 LEU A C 1
ATOM 2147 O O . LEU A 1 248 ? 26.792 1.295 27.189 1.00 10.93 248 LEU A O 1
ATOM 2152 N N . ARG A 1 249 ? 26.228 3.466 27.014 1.00 10.91 249 ARG A N 1
ATOM 2153 C CA . ARG A 1 249 ? 27.625 3.906 26.963 1.00 12.06 249 ARG A CA 1
ATOM 2154 C C . ARG A 1 249 ? 28.350 3.533 28.253 1.00 13.47 249 ARG A C 1
ATOM 2155 O O . ARG A 1 249 ? 27.879 3.824 29.359 1.00 13.15 249 ARG A O 1
ATOM 2163 N N . TRP A 1 250 ? 29.494 2.878 28.086 1.00 15.43 250 TRP A N 1
ATOM 2164 C CA . TRP A 1 250 ? 30.307 2.417 29.208 1.00 18.62 250 TRP A CA 1
ATOM 2165 C C . TRP A 1 250 ? 31.262 3.520 29.675 1.00 20.63 250 TRP A C 1
ATOM 2166 O O . TRP A 1 250 ? 31.992 4.085 28.867 1.00 22.06 250 TRP A O 1
ATOM 2177 N N . ARG A 1 251 ? 31.241 3.841 30.967 1.00 22.68 251 ARG A N 1
ATOM 2178 C CA . ARG A 1 251 ? 30.317 3.249 31.930 1.00 23.84 251 ARG A CA 1
ATOM 2179 C C . ARG A 1 251 ? 30.042 4.166 33.105 1.00 24.86 251 ARG A C 1
ATOM 2180 O O . ARG A 1 251 ? 30.121 5.392 32.985 1.00 26.03 251 ARG A O 1
ATOM 2181 N N . ILE B 1 1 ? 2.466 -17.864 -13.993 1.00 17.97 1 ILE B N 1
ATOM 2182 C CA . ILE B 1 1 ? 3.517 -17.807 -12.937 1.00 17.24 1 ILE B CA 1
ATOM 2183 C C . ILE B 1 1 ? 3.857 -16.349 -12.644 1.00 17.22 1 ILE B C 1
ATOM 2184 O O . ILE B 1 1 ? 4.162 -15.583 -13.559 1.00 17.74 1 ILE B O 1
ATOM 2189 N N . GLU B 1 2 ? 3.800 -15.974 -11.367 1.00 16.53 2 GLU B N 1
ATOM 2190 C CA . GLU B 1 2 ? 4.134 -14.614 -10.940 1.00 16.40 2 GLU B CA 1
ATOM 2191 C C . GLU B 1 2 ? 5.632 -14.452 -10.728 1.00 15.78 2 GLU B C 1
ATOM 2192 O O . GLU B 1 2 ? 6.352 -15.437 -10.554 1.00 15.29 2 GLU B O 1
ATOM 2198 N N . THR B 1 3 ? 6.090 -13.204 -10.739 1.00 15.08 3 THR B N 1
ATOM 2199 C CA . THR B 1 3 ? 7.487 -12.881 -10.467 1.00 15.36 3 THR B CA 1
ATOM 2200 C C . THR B 1 3 ? 7.590 -11.881 -9.322 1.00 15.17 3 THR B C 1
ATOM 2201 O O . THR B 1 3 ? 6.923 -10.842 -9.331 1.00 16.26 3 THR B O 1
ATOM 2205 N N . VAL B 1 4 ? 8.425 -12.212 -8.338 1.00 15.06 4 VAL B N 1
ATOM 2206 C CA . VAL B 1 4 ? 8.771 -11.321 -7.230 1.00 15.17 4 VAL B CA 1
ATOM 2207 C C . VAL B 1 4 ? 10.212 -10.876 -7.462 1.00 14.82 4 VAL B C 1
ATOM 2208 O O . VAL B 1 4 ? 11.078 -11.709 -7.751 1.00 15.12 4 VAL B O 1
ATOM 2212 N N . GLU B 1 5 ? 10.471 -9.579 -7.363 1.00 14.33 5 GLU B N 1
ATOM 2213 C CA . GLU B 1 5 ? 11.802 -9.048 -7.620 1.00 14.56 5 GLU B CA 1
ATOM 2214 C C . GLU B 1 5 ? 12.505 -8.554 -6.363 1.00 13.95 5 GLU B C 1
ATOM 2215 O O . GLU B 1 5 ? 11.868 -8.044 -5.436 1.00 14.62 5 GLU B O 1
ATOM 2221 N N . PHE B 1 6 ? 13.824 -8.715 -6.340 1.00 13.31 6 PHE B N 1
ATOM 2222 C CA . PHE B 1 6 ? 14.664 -8.157 -5.289 1.00 13.08 6 PHE B CA 1
ATOM 2223 C C . PHE B 1 6 ? 15.967 -7.665 -5.899 1.00 12.94 6 PHE B C 1
ATOM 2224 O O . PHE B 1 6 ? 16.591 -8.370 -6.699 1.00 13.37 6 PHE B O 1
ATOM 2232 N N A ARG B 1 7 ? 16.373 -6.457 -5.518 0.50 13.04 7 ARG B N 1
ATOM 2233 N N B ARG B 1 7 ? 16.362 -6.448 -5.534 0.50 13.08 7 ARG B N 1
ATOM 2234 C CA A ARG B 1 7 ? 17.622 -5.867 -5.983 0.50 12.93 7 ARG B CA 1
ATOM 2235 C CA B ARG B 1 7 ? 17.628 -5.867 -5.975 0.50 13.03 7 ARG B CA 1
ATOM 2236 C C A ARG B 1 7 ? 18.520 -5.574 -4.786 0.50 12.73 7 ARG B C 1
ATOM 2237 C C B ARG B 1 7 ? 18.514 -5.597 -4.770 0.50 12.78 7 ARG B C 1
ATOM 2238 O O A ARG B 1 7 ? 18.082 -4.931 -3.833 0.50 12.75 7 ARG B O 1
ATOM 2239 O O B ARG B 1 7 ? 18.065 -4.988 -3.799 0.50 12.79 7 ARG B O 1
ATOM 2254 N N . VAL B 1 8 ? 19.766 -6.047 -4.815 1.00 12.39 8 VAL B N 1
ATOM 2255 C CA . VAL B 1 8 ? 20.683 -5.781 -3.700 1.00 12.26 8 VAL B CA 1
ATOM 2256 C C . VAL B 1 8 ? 20.977 -4.284 -3.530 1.00 12.71 8 VAL B C 1
ATOM 2257 O O . VAL B 1 8 ? 21.119 -3.806 -2.414 1.00 12.03 8 VAL B O 1
ATOM 2261 N N . THR B 1 9 ? 21.054 -3.553 -4.639 1.00 12.85 9 THR B N 1
ATOM 2262 C CA . THR B 1 9 ? 21.376 -2.126 -4.596 1.00 13.71 9 THR B CA 1
ATOM 2263 C C . THR B 1 9 ? 20.359 -1.375 -3.742 1.00 13.36 9 THR B C 1
ATOM 2264 O O . THR B 1 9 ? 19.160 -1.453 -3.987 1.00 14.34 9 THR B O 1
ATOM 2268 N N . GLY B 1 10 ? 20.864 -0.671 -2.731 1.00 13.31 10 GLY B N 1
ATOM 2269 C CA . GLY B 1 10 ? 20.028 0.153 -1.866 1.00 13.42 10 GLY B CA 1
ATOM 2270 C C . GLY B 1 10 ? 19.269 -0.614 -0.795 1.00 13.20 10 GLY B C 1
ATOM 2271 O O . GLY B 1 10 ? 18.399 -0.046 -0.141 1.00 14.08 10 GLY B O 1
ATOM 2272 N N . THR B 1 11 ? 19.594 -1.892 -0.599 1.00 12.31 11 THR B N 1
ATOM 2273 C CA . THR B 1 11 ? 18.889 -2.719 0.383 1.00 11.91 11 THR B CA 1
ATOM 2274 C C . THR B 1 11 ? 18.925 -2.135 1.793 1.00 11.17 11 THR B C 1
ATOM 2275 O O . THR B 1 11 ? 19.987 -1.783 2.315 1.00 11.16 11 THR B O 1
ATOM 2279 N N . THR B 1 12 ? 17.739 -2.064 2.389 1.00 10.73 12 THR B N 1
ATOM 2280 C CA . THR B 1 12 ? 17.563 -1.665 3.769 1.00 10.87 12 THR B CA 1
ATOM 2281 C C . THR B 1 12 ? 16.901 -2.822 4.513 1.00 10.63 12 THR B C 1
ATOM 2282 O O . THR B 1 12 ? 16.435 -3.789 3.905 1.00 10.57 12 THR B O 1
ATOM 2286 N N . ARG B 1 13 ? 16.829 -2.711 5.836 1.00 10.42 13 ARG B N 1
ATOM 2287 C CA . ARG B 1 13 ? 16.080 -3.680 6.622 1.00 10.60 13 ARG B CA 1
ATOM 2288 C C . ARG B 1 13 ? 14.648 -3.787 6.095 1.00 10.73 13 ARG B C 1
ATOM 2289 O O . ARG B 1 13 ? 14.116 -4.890 5.900 1.00 11.24 13 ARG B O 1
ATOM 2297 N N A ARG B 1 14 ? 14.045 -2.620 5.864 0.50 10.69 14 ARG B N 1
ATOM 2298 N N B ARG B 1 14 ? 14.023 -2.636 5.861 0.50 10.62 14 ARG B N 1
ATOM 2299 C CA A ARG B 1 14 ? 12.672 -2.491 5.382 0.50 11.42 14 ARG B CA 1
ATOM 2300 C CA B ARG B 1 14 ? 12.637 -2.607 5.411 0.50 11.27 14 ARG B CA 1
ATOM 2301 C C A ARG B 1 14 ? 12.485 -3.124 4.008 0.50 11.10 14 ARG B C 1
ATOM 2302 C C B ARG B 1 14 ? 12.474 -3.155 3.992 0.50 10.97 14 ARG B C 1
ATOM 2303 O O A ARG B 1 14 ? 11.514 -3.846 3.779 0.50 11.23 14 ARG B O 1
ATOM 2304 O O B ARG B 1 14 ? 11.502 -3.858 3.714 0.50 10.97 14 ARG B O 1
ATOM 2319 N N . SER B 1 15 ? 13.407 -2.854 3.092 1.00 10.97 15 SER B N 1
ATOM 2320 C CA . SER B 1 15 ? 13.250 -3.358 1.720 1.00 11.03 15 SER B CA 1
ATOM 2321 C C . SER B 1 15 ? 13.407 -4.881 1.658 1.00 10.74 15 SER B C 1
ATOM 2322 O O . SER B 1 15 ? 12.686 -5.551 0.924 1.00 11.34 15 SER B O 1
ATOM 2325 N N . TYR B 1 16 ? 14.307 -5.427 2.470 1.00 10.52 16 TYR B N 1
ATOM 2326 C CA . TYR B 1 16 ? 14.463 -6.876 2.538 1.00 10.09 16 TYR B CA 1
ATOM 2327 C C . TYR B 1 16 ? 13.225 -7.529 3.152 1.00 10.14 16 TYR B C 1
ATOM 2328 O O . TYR B 1 16 ? 12.701 -8.508 2.614 1.00 10.06 16 TYR B O 1
ATOM 2337 N N . SER B 1 17 ? 12.740 -6.979 4.262 1.00 10.19 17 SER B N 1
ATOM 2338 C CA . SER B 1 17 ? 11.513 -7.488 4.864 1.00 10.82 17 SER B CA 1
ATOM 2339 C C . SER B 1 17 ? 10.291 -7.354 3.953 1.00 10.45 17 SER B C 1
ATOM 2340 O O . SER B 1 17 ? 9.453 -8.253 3.930 1.00 10.48 17 SER B O 1
ATOM 2343 N N . ASP B 1 18 ? 10.196 -6.249 3.214 1.00 10.71 18 ASP B N 1
ATOM 2344 C CA . ASP B 1 18 ? 9.087 -6.056 2.269 1.00 11.09 18 ASP B CA 1
ATOM 2345 C C . ASP B 1 18 ? 9.138 -7.105 1.157 1.00 11.01 18 ASP B C 1
ATOM 2346 O O . ASP B 1 18 ? 8.100 -7.637 0.746 1.00 11.37 18 ASP B O 1
ATOM 2351 N N . PHE B 1 19 ? 10.341 -7.376 0.658 1.00 11.16 19 PHE B N 1
ATOM 2352 C CA . PHE B 1 19 ? 10.548 -8.444 -0.319 1.00 11.16 19 PHE B CA 1
ATOM 2353 C C . PHE B 1 19 ? 10.018 -9.772 0.213 1.00 10.77 19 PHE B C 1
ATOM 2354 O O . PHE B 1 19 ? 9.217 -10.432 -0.465 1.00 10.85 19 PHE B O 1
ATOM 2362 N N . LEU B 1 20 ? 10.426 -10.154 1.423 1.00 10.58 20 LEU B N 1
ATOM 2363 C CA . LEU B 1 20 ? 9.993 -11.438 1.946 1.00 10.50 20 LEU B CA 1
ATOM 2364 C C . LEU B 1 20 ? 8.491 -11.491 2.177 1.00 10.91 20 LEU B C 1
ATOM 2365 O O . LEU B 1 20 ? 7.873 -12.529 1.978 1.00 10.21 20 LEU B O 1
ATOM 2370 N N . GLN B 1 21 ? 7.896 -10.379 2.593 1.00 10.72 21 GLN B N 1
ATOM 2371 C CA . GLN B 1 21 ? 6.459 -10.376 2.795 1.00 11.74 21 GLN B CA 1
ATOM 2372 C C . GLN B 1 21 ? 5.691 -10.536 1.481 1.00 11.25 21 GLN B C 1
ATOM 2373 O O . GLN B 1 21 ? 4.727 -11.303 1.396 1.00 11.80 21 GLN B O 1
ATOM 2379 N N . ASN B 1 22 ? 6.140 -9.818 0.458 1.00 11.57 22 ASN B N 1
ATOM 2380 C CA . ASN B 1 22 ? 5.582 -9.975 -0.881 1.00 12.07 22 ASN B CA 1
ATOM 2381 C C . ASN B 1 22 ? 5.723 -11.422 -1.365 1.00 11.77 22 ASN B C 1
ATOM 2382 O O . ASN B 1 22 ? 4.774 -12.029 -1.876 1.00 12.36 22 ASN B O 1
ATOM 2387 N N . LEU B 1 23 ? 6.908 -11.985 -1.154 1.00 11.43 23 LEU B N 1
ATOM 2388 C CA . LEU B 1 23 ? 7.163 -13.370 -1.493 1.00 11.20 23 LEU B CA 1
ATOM 2389 C C . LEU B 1 23 ? 6.207 -14.330 -0.765 1.00 10.94 23 LEU B C 1
ATOM 2390 O O . LEU B 1 23 ? 5.615 -15.220 -1.390 1.00 11.40 23 LEU B O 1
ATOM 2395 N N . ARG B 1 24 ? 6.050 -14.155 0.547 1.00 10.73 24 ARG B N 1
ATOM 2396 C CA . ARG B 1 24 ? 5.117 -14.995 1.310 1.00 10.97 24 ARG B CA 1
ATOM 2397 C C . ARG B 1 24 ? 3.692 -14.873 0.785 1.00 11.39 24 ARG B C 1
ATOM 2398 O O . ARG B 1 24 ? 2.987 -15.873 0.664 1.00 11.50 24 ARG B O 1
ATOM 2406 N N . ASN B 1 25 ? 3.278 -13.644 0.485 1.00 12.22 25 ASN B N 1
ATOM 2407 C CA . ASN B 1 25 ? 1.931 -13.399 -0.039 1.00 13.13 25 ASN B CA 1
ATOM 2408 C C . ASN B 1 25 ? 1.684 -14.161 -1.326 1.00 13.88 25 ASN B C 1
ATOM 2409 O O . ASN B 1 25 ? 0.618 -14.731 -1.523 1.00 14.79 25 ASN B O 1
ATOM 2414 N N . ARG B 1 26 ? 2.676 -14.182 -2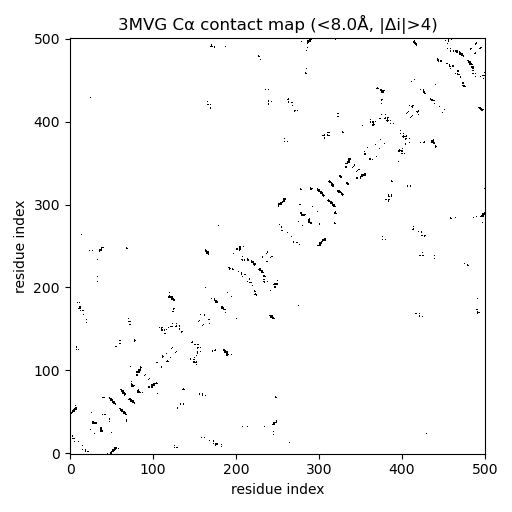.203 1.00 13.38 26 ARG B N 1
ATOM 2415 C CA . ARG B 1 26 ? 2.501 -14.819 -3.496 1.00 14.26 26 ARG B CA 1
ATOM 2416 C C . ARG B 1 26 ? 2.735 -16.330 -3.456 1.00 13.62 26 ARG B C 1
ATOM 2417 O O . ARG B 1 26 ? 2.160 -17.071 -4.257 1.00 13.94 26 ARG B O 1
ATOM 2425 N N . LEU B 1 27 ? 3.560 -16.795 -2.518 1.00 13.05 27 LEU B N 1
ATOM 2426 C CA . LEU B 1 27 ? 3.700 -18.234 -2.288 1.00 12.97 27 LEU B CA 1
ATOM 2427 C C . LEU B 1 27 ? 2.436 -18.860 -1.706 1.00 13.52 27 LEU B C 1
ATOM 2428 O O . LEU B 1 27 ? 2.022 -19.933 -2.131 1.00 14.09 27 LEU B O 1
ATOM 2433 N N A SER B 1 28 ? 1.838 -18.150 -0.745 0.50 13.92 28 SER B N 1
ATOM 2434 N N B SER B 1 28 ? 1.844 -18.209 -0.716 0.50 13.97 28 SER B N 1
ATOM 2435 C CA A SER B 1 28 ? 0.689 -18.600 0.051 0.50 14.15 28 SER B CA 1
ATOM 2436 C CA B SER B 1 28 ? 0.776 -18.839 0.038 0.50 14.17 28 SER B CA 1
ATOM 2437 C C A SER B 1 28 ? -0.568 -18.920 -0.762 0.50 14.21 28 SER B C 1
ATOM 2438 C C B SER B 1 28 ? -0.544 -18.927 -0.720 0.50 14.29 28 SER B C 1
ATOM 2439 O O A SER B 1 28 ? -0.787 -18.362 -1.844 0.50 14.07 28 SER B O 1
ATOM 2440 O O B SER B 1 28 ? -0.782 -18.219 -1.708 0.50 14.18 28 SER B O 1
ATOM 2445 N N . SER B 1 29 ? -1.391 -19.821 -0.221 1.00 14.66 29 SER B N 1
ATOM 2446 C CA . SER B 1 29 ? -2.715 -20.106 -0.785 1.00 16.14 29 SER B CA 1
ATOM 2447 C C . SER B 1 29 ? -3.730 -19.005 -0.508 1.00 17.67 29 SER B C 1
ATOM 2448 O O . SER B 1 29 ? -4.824 -19.022 -1.077 1.00 18.80 29 SER B O 1
ATOM 2451 N N . GLY B 1 30 ? -3.399 -18.065 0.368 1.00 18.50 30 GLY B N 1
ATOM 2452 C CA . GLY B 1 30 ? -4.375 -17.048 0.765 1.00 20.03 30 GLY B CA 1
ATOM 2453 C C . GLY B 1 30 ? -5.260 -17.453 1.935 1.00 20.79 30 GLY B C 1
ATOM 2454 O O . GLY B 1 30 ? -6.094 -16.661 2.389 1.00 22.15 30 GLY B O 1
ATOM 2455 N N . THR B 1 31 ? -5.103 -18.688 2.414 1.00 20.84 31 THR B N 1
ATOM 2456 C CA . THR B 1 31 ? -5.724 -19.109 3.671 1.00 20.52 31 THR B CA 1
ATOM 2457 C C . THR B 1 31 ? -4.642 -19.281 4.724 1.00 19.42 31 THR B C 1
ATOM 2458 O O . THR B 1 31 ? -3.481 -19.563 4.394 1.00 19.01 31 THR B O 1
ATOM 2462 N N A SER B 1 32 ? -5.020 -19.089 5.990 0.50 18.63 32 SER B N 1
ATOM 2463 N N B SER B 1 32 ? -5.024 -19.120 5.982 0.50 18.69 32 SER B N 1
ATOM 2464 C CA A SER B 1 32 ? -4.092 -19.151 7.129 0.50 17.73 32 SER B CA 1
ATOM 2465 C CA B SER B 1 32 ? -4.082 -19.282 7.067 0.50 17.90 32 SER B CA 1
ATOM 2466 C C A SER B 1 32 ? -4.613 -20.100 8.209 0.50 17.05 32 SER B C 1
ATOM 2467 C C B SER B 1 32 ? -4.598 -20.315 8.052 0.50 17.09 32 SER B C 1
ATOM 2468 O O A SER B 1 32 ? -5.827 -20.203 8.403 0.50 17.21 32 SER B O 1
ATOM 2469 O O B SER B 1 32 ? -5.770 -20.708 8.014 0.50 17.04 32 SER B O 1
ATOM 2474 N N . VAL B 1 33 ? -3.696 -20.775 8.907 1.00 15.93 33 VAL B N 1
ATOM 2475 C CA . VAL B 1 33 ? -4.032 -21.675 10.006 1.00 15.13 33 VAL B CA 1
ATOM 2476 C C . VAL B 1 33 ? -3.272 -21.117 11.203 1.00 13.95 33 VAL B C 1
ATOM 2477 O O . VAL B 1 33 ? -2.053 -20.902 11.135 1.00 13.22 33 VAL B O 1
ATOM 2481 N N . HIS B 1 34 ? -3.990 -20.850 12.290 1.00 13.24 34 HIS B N 1
ATOM 2482 C CA . HIS B 1 34 ? -3.400 -20.230 13.475 1.00 13.28 34 HIS B CA 1
ATOM 2483 C C . HIS B 1 34 ? -2.573 -19.001 13.127 1.00 12.45 34 HIS B C 1
ATOM 2484 O O . HIS B 1 34 ? -1.494 -18.779 13.684 1.00 12.93 34 HIS B O 1
ATOM 2491 N N . ASP B 1 35 ? -3.102 -18.216 12.193 1.00 12.74 35 ASP B N 1
ATOM 2492 C CA . ASP B 1 35 ? -2.524 -16.940 11.790 1.00 13.36 35 ASP B CA 1
ATOM 2493 C C . ASP B 1 35 ? -1.212 -17.054 11.012 1.00 13.26 35 ASP B C 1
ATOM 2494 O O . ASP B 1 35 ? -0.492 -16.067 10.866 1.00 14.25 35 ASP B O 1
ATOM 2499 N N . ILE B 1 36 ? -0.917 -18.247 10.503 1.00 12.29 36 ILE B N 1
ATOM 2500 C CA . ILE B 1 36 ? 0.252 -18.471 9.656 1.00 12.14 36 ILE B CA 1
ATOM 2501 C C . ILE B 1 36 ? -0.247 -18.906 8.270 1.00 11.80 36 ILE B C 1
ATOM 2502 O O . ILE B 1 36 ? -1.067 -19.822 8.156 1.00 11.62 36 ILE B O 1
ATOM 2507 N N . PRO B 1 37 ? 0.254 -18.263 7.201 1.00 11.53 37 PRO B N 1
ATOM 2508 C CA . PRO B 1 37 ? -0.162 -18.644 5.848 1.00 11.79 37 PRO B CA 1
ATOM 2509 C C . PRO B 1 37 ? 0.074 -20.118 5.529 1.00 11.90 37 PRO B C 1
ATOM 2510 O O . PRO B 1 37 ? 1.121 -20.683 5.859 1.00 11.86 37 PRO B O 1
ATOM 2514 N N . LEU B 1 38 ? -0.918 -20.722 4.884 1.00 11.92 38 LEU B N 1
ATOM 2515 C CA . LEU B 1 38 ? -0.864 -22.105 4.452 1.00 12.28 38 LEU B CA 1
ATOM 2516 C C . LEU B 1 38 ? -0.461 -22.151 2.991 1.00 12.26 38 LEU B C 1
ATOM 2517 O O . LEU B 1 38 ? -1.080 -21.503 2.153 1.00 12.88 38 LEU B O 1
ATOM 2522 N N . LEU B 1 39 ? 0.584 -22.911 2.683 1.00 11.50 39 LEU B N 1
ATOM 2523 C CA . LEU B 1 39 ? 1.005 -23.059 1.299 1.00 11.58 39 LEU B CA 1
ATOM 2524 C C . LEU B 1 39 ? -0.007 -23.912 0.527 1.00 12.13 39 LEU B C 1
ATOM 2525 O O . LEU B 1 39 ? -0.756 -24.675 1.137 1.00 12.08 39 LEU B O 1
ATOM 2530 N N . PRO B 1 40 ? -0.040 -23.776 -0.812 1.00 12.37 40 PRO B N 1
ATOM 2531 C CA . PRO B 1 40 ? -1.000 -24.558 -1.607 1.00 13.19 40 PRO B CA 1
ATOM 2532 C C . PRO B 1 40 ? -0.797 -26.059 -1.485 1.00 14.08 40 PRO B C 1
ATOM 2533 O O . PRO B 1 40 ? 0.314 -26.537 -1.228 1.00 13.85 40 PRO B O 1
ATOM 2537 N N . ALA B 1 41 ? -1.886 -26.800 -1.681 1.00 15.27 41 ALA B N 1
ATOM 2538 C CA . ALA B 1 41 ? -1.816 -28.244 -1.804 1.00 16.46 41 ALA B CA 1
ATOM 2539 C C . ALA B 1 41 ? -1.219 -28.577 -3.156 1.00 17.18 41 ALA B C 1
ATOM 2540 O O . ALA B 1 41 ? -1.487 -27.893 -4.145 1.00 17.78 41 ALA B O 1
ATOM 2542 N N . GLN B 1 42 ? -0.402 -29.618 -3.189 1.00 17.95 42 GLN B N 1
ATOM 2543 C CA . GLN B 1 42 ? -0.010 -30.214 -4.457 1.00 18.92 42 GLN B CA 1
ATOM 2544 C C . GLN B 1 42 ? -1.240 -30.890 -5.077 1.00 19.52 42 GLN B C 1
ATOM 2545 O O . GLN B 1 42 ? -1.895 -31.713 -4.429 1.00 20.34 42 GLN B O 1
ATOM 2551 N N . SER B 1 43 ? -1.563 -30.508 -6.312 1.00 19.83 43 SER B N 1
ATOM 2552 C CA . SER B 1 43 ? -2.751 -31.018 -7.004 1.00 20.76 43 SER B CA 1
ATOM 2553 C C . SER B 1 43 ? -2.323 -31.897 -8.169 1.00 20.95 43 SER B C 1
ATOM 2554 O O . SER B 1 43 ? -1.787 -31.401 -9.158 1.00 20.90 43 SER B O 1
ATOM 2557 N N . GLY B 1 44 ? -2.555 -33.202 -8.036 1.00 21.12 44 GLY B N 1
ATOM 2558 C CA . GLY B 1 44 ? -2.125 -34.170 -9.045 1.00 21.59 44 GLY B CA 1
ATOM 2559 C C . GLY B 1 44 ? -0.648 -34.002 -9.340 1.00 21.83 44 GLY B C 1
ATOM 2560 O O . GLY B 1 44 ? 0.177 -34.002 -8.422 1.00 22.13 44 GLY B O 1
ATOM 2561 N N . SER B 1 45 ? -0.321 -33.827 -10.619 1.00 21.90 45 SER B N 1
ATOM 2562 C CA . SER B 1 45 ? 1.060 -33.616 -11.054 1.00 22.07 45 SER B CA 1
ATOM 2563 C C . SER B 1 45 ? 1.313 -32.183 -11.499 1.00 21.63 45 SER B C 1
ATOM 2564 O O . SER B 1 45 ? 2.366 -31.877 -12.073 1.00 21.56 45 SER B O 1
ATOM 2567 N N . GLN B 1 46 ? 0.345 -31.307 -11.237 1.00 21.23 46 GLN B N 1
ATOM 2568 C CA . GLN B 1 46 ? 0.428 -29.919 -11.662 1.00 21.14 46 GLN B CA 1
ATOM 2569 C C . GLN B 1 46 ? 1.557 -29.210 -10.934 1.00 20.41 46 GLN B C 1
ATOM 2570 O O . GLN B 1 46 ? 1.710 -29.344 -9.716 1.00 20.82 46 GLN B O 1
ATOM 2576 N N . GLN B 1 47 ? 2.350 -28.461 -11.685 1.00 19.06 47 GLN B N 1
ATOM 2577 C CA . GLN B 1 47 ? 3.456 -27.723 -11.105 1.00 18.16 47 GLN B CA 1
ATOM 2578 C C . GLN B 1 47 ? 3.018 -26.295 -10.838 1.00 17.66 47 GLN B C 1
ATOM 2579 O O . GLN B 1 47 ? 2.596 -25.572 -11.744 1.00 18.74 47 GLN B O 1
ATOM 2585 N N . ASP B 1 48 ? 3.111 -25.910 -9.569 1.00 16.18 48 ASP B N 1
ATOM 2586 C CA . ASP B 1 48 ? 2.614 -24.631 -9.094 1.00 15.14 48 ASP B CA 1
ATOM 2587 C C . ASP B 1 48 ? 3.833 -23.823 -8.693 1.00 14.41 48 ASP B C 1
ATOM 2588 O O . ASP B 1 48 ? 4.291 -23.902 -7.550 1.00 14.68 48 ASP B O 1
ATOM 2593 N N . LEU B 1 49 ? 4.357 -23.057 -9.642 1.00 13.41 49 LEU B N 1
ATOM 2594 C CA . LEU B 1 49 ? 5.672 -22.429 -9.509 1.00 12.88 49 LEU B CA 1
ATOM 2595 C C . LEU B 1 49 ? 5.588 -20.920 -9.310 1.00 12.51 49 LEU B C 1
ATOM 2596 O O . LEU B 1 49 ? 4.537 -20.310 -9.532 1.00 12.90 49 LEU B O 1
ATOM 2601 N N A LEU B 1 50 ? 6.706 -20.326 -8.900 0.50 12.49 50 LEU B N 1
ATOM 2602 N N B LEU B 1 50 ? 6.700 -20.332 -8.874 0.50 12.40 50 LEU B N 1
ATOM 2603 C CA A LEU B 1 50 ? 6.813 -18.894 -8.689 0.50 12.31 50 LEU B CA 1
ATOM 2604 C CA B LEU B 1 50 ? 6.828 -18.898 -8.674 0.50 12.12 50 LEU B CA 1
ATOM 2605 C C A LEU B 1 50 ? 8.243 -18.467 -9.008 0.50 12.20 50 LEU B C 1
ATOM 2606 C C B LEU B 1 50 ? 8.245 -18.509 -9.078 0.50 12.05 50 LEU B C 1
ATOM 2607 O O A LEU B 1 50 ? 9.191 -19.144 -8.623 0.50 11.67 50 LEU B O 1
ATOM 2608 O O B LEU B 1 50 ? 9.187 -19.253 -8.816 0.50 11.54 50 LEU B O 1
ATOM 2617 N N . PHE B 1 51 ? 8.397 -17.355 -9.722 1.00 11.60 51 PHE B N 1
ATOM 2618 C CA . PHE B 1 51 ? 9.722 -16.827 -10.061 1.00 11.99 51 PHE B CA 1
ATOM 2619 C C . PHE B 1 51 ? 10.173 -15.771 -9.069 1.00 11.57 51 PHE B C 1
ATOM 2620 O O . PHE B 1 51 ? 9.375 -14.910 -8.674 1.00 12.10 51 PHE B O 1
ATOM 2628 N N . VAL B 1 52 ? 11.443 -15.829 -8.678 1.00 11.48 52 VAL B N 1
ATOM 2629 C CA . VAL B 1 52 ? 12.048 -14.793 -7.857 1.00 11.66 52 VAL B CA 1
ATOM 2630 C C . VAL B 1 52 ? 13.252 -14.254 -8.614 1.00 11.47 52 VAL B C 1
ATOM 2631 O O . VAL B 1 52 ? 14.263 -14.950 -8.760 1.00 11.29 52 VAL B O 1
ATOM 2635 N N . ARG B 1 53 ? 13.134 -13.035 -9.131 1.00 11.78 53 ARG B N 1
ATOM 2636 C CA . ARG B 1 53 ? 14.215 -12.435 -9.908 1.00 12.49 53 ARG B CA 1
ATOM 2637 C C . ARG B 1 53 ? 15.080 -11.572 -9.000 1.00 12.40 53 ARG B C 1
ATOM 2638 O O . ARG B 1 53 ? 14.576 -10.666 -8.339 1.00 13.30 53 ARG B O 1
ATOM 2646 N N . LEU B 1 54 ? 16.374 -11.870 -8.972 1.00 12.04 54 LEU B N 1
ATOM 2647 C CA . LEU B 1 54 ? 17.334 -11.230 -8.088 1.00 12.05 54 LEU B CA 1
ATOM 2648 C C . LEU B 1 54 ? 18.403 -10.527 -8.900 1.00 12.32 54 LEU B C 1
ATOM 2649 O O . LEU B 1 54 ? 18.937 -11.116 -9.843 1.00 13.01 54 LEU B O 1
ATOM 2654 N N . PHE B 1 55 ? 18.733 -9.293 -8.517 1.00 12.09 55 PHE B N 1
ATOM 2655 C CA . PHE B 1 55 ? 19.734 -8.497 -9.228 1.00 12.17 55 PHE B CA 1
ATOM 2656 C C . PHE B 1 55 ? 20.949 -8.246 -8.339 1.00 12.22 55 PHE B C 1
ATOM 2657 O O . PHE B 1 55 ? 20.805 -7.878 -7.163 1.00 12.06 55 PHE B O 1
ATOM 2665 N N . ASP B 1 56 ? 22.147 -8.434 -8.895 1.00 12.53 56 ASP B N 1
ATOM 2666 C CA . ASP B 1 56 ? 23.388 -8.218 -8.151 1.00 12.76 56 ASP B CA 1
ATOM 2667 C C . ASP B 1 56 ? 23.790 -6.737 -8.150 1.00 13.11 56 ASP B C 1
ATOM 2668 O O . ASP B 1 56 ? 23.007 -5.896 -8.594 1.00 12.81 56 ASP B O 1
ATOM 2673 N N . TRP B 1 57 ? 24.981 -6.420 -7.637 1.00 13.92 57 TRP B N 1
ATOM 2674 C CA . TRP B 1 57 ? 25.404 -5.013 -7.532 1.00 14.80 57 TRP B CA 1
ATOM 2675 C C . TRP B 1 57 ? 25.507 -4.334 -8.895 1.00 15.66 57 TRP B C 1
ATOM 2676 O O . TRP B 1 57 ? 25.340 -3.113 -8.991 1.00 16.79 57 TRP B O 1
ATOM 2687 N N . GLY B 1 58 ? 25.809 -5.122 -9.927 1.00 15.78 58 GLY B N 1
ATOM 2688 C CA . GLY B 1 58 ? 25.917 -4.613 -11.298 1.00 16.08 58 GLY B CA 1
ATOM 2689 C C . GLY B 1 58 ? 24.630 -4.669 -12.101 1.00 16.43 58 GLY B C 1
ATOM 2690 O O . GLY B 1 58 ? 24.649 -4.534 -13.331 1.00 17.03 58 GLY B O 1
ATOM 2691 N N . ASN B 1 59 ? 23.507 -4.873 -11.412 1.00 16.23 59 ASN B N 1
ATOM 2692 C CA . ASN B 1 59 ? 22.183 -4.971 -12.037 1.00 16.70 59 ASN B CA 1
ATOM 2693 C C . ASN B 1 59 ? 22.034 -6.182 -12.974 1.00 16.61 59 ASN B C 1
ATOM 2694 O O . ASN B 1 59 ? 21.235 -6.160 -13.910 1.00 17.46 59 ASN B O 1
ATOM 2699 N N . ARG B 1 60 ? 22.803 -7.239 -12.707 1.00 16.17 60 ARG B N 1
ATOM 2700 C CA . ARG B 1 60 ? 22.701 -8.483 -13.475 1.00 16.33 60 ARG B CA 1
ATOM 2701 C C . ARG B 1 60 ? 21.750 -9.435 -12.758 1.00 15.31 60 ARG B C 1
ATOM 2702 O O . ARG B 1 60 ? 21.928 -9.702 -11.565 1.00 15.13 60 ARG B O 1
ATOM 2710 N N . PRO B 1 61 ? 20.740 -9.954 -13.480 1.00 15.06 61 PRO B N 1
ATOM 2711 C CA . PRO B 1 61 ? 19.749 -10.799 -12.829 1.00 14.82 61 PRO B CA 1
ATOM 2712 C C . PRO B 1 61 ? 19.938 -12.303 -13.000 1.00 13.79 61 PRO B C 1
ATOM 2713 O O . PRO B 1 61 ? 20.521 -12.764 -13.992 1.00 14.28 61 PRO B O 1
ATOM 2717 N N A ILE B 1 62 ? 19.451 -13.050 -12.017 0.50 12.93 62 ILE B N 1
ATOM 2718 N N B ILE B 1 62 ? 19.461 -13.061 -12.012 0.50 13.37 62 ILE B N 1
ATOM 2719 C CA A ILE B 1 62 ? 19.096 -14.439 -12.232 0.50 12.25 62 ILE B CA 1
ATOM 2720 C CA B ILE B 1 62 ? 19.137 -14.481 -12.193 0.50 13.01 62 ILE B CA 1
ATOM 2721 C C A ILE B 1 62 ? 17.660 -14.577 -11.770 0.50 12.03 62 ILE B C 1
ATOM 2722 C C B ILE B 1 62 ? 17.775 -14.735 -11.574 0.50 12.85 62 ILE B C 1
ATOM 2723 O O A ILE B 1 62 ? 17.128 -13.689 -11.093 0.50 11.06 62 ILE B O 1
ATOM 2724 O O B ILE B 1 62 ? 17.409 -14.068 -10.600 0.50 12.99 62 ILE B O 1
ATOM 2733 N N . THR B 1 63 ? 17.025 -15.678 -12.141 1.00 12.02 63 THR B N 1
ATOM 2734 C CA . THR B 1 63 ? 15.670 -15.953 -11.682 1.00 12.62 63 THR B CA 1
ATOM 2735 C C . THR B 1 63 ? 15.596 -17.314 -11.021 1.00 11.63 63 THR B C 1
ATOM 2736 O O . THR B 1 63 ? 15.806 -18.336 -11.675 1.00 12.19 63 THR B O 1
ATOM 2740 N N . LEU B 1 64 ? 15.312 -17.327 -9.721 1.00 10.95 64 LEU B N 1
ATOM 2741 C CA . LEU B 1 64 ? 15.042 -18.579 -9.026 1.00 10.52 64 LEU B CA 1
ATOM 2742 C C . LEU B 1 64 ? 13.642 -19.058 -9.352 1.00 10.33 64 LEU B C 1
ATOM 2743 O O . LEU B 1 64 ? 12.718 -18.247 -9.492 1.00 11.30 64 LEU B O 1
ATOM 2748 N N . VAL B 1 65 ? 13.482 -20.373 -9.440 1.00 10.26 65 VAL B N 1
ATOM 2749 C CA . VAL B 1 65 ? 12.167 -20.966 -9.586 1.00 10.67 65 VAL B CA 1
ATOM 2750 C C . VAL B 1 65 ? 11.860 -21.680 -8.277 1.00 10.20 65 VAL B C 1
ATOM 2751 O O . VAL B 1 65 ? 12.630 -22.540 -7.833 1.00 10.42 65 VAL B O 1
ATOM 2755 N N . LEU B 1 66 ? 10.752 -21.291 -7.655 1.00 10.43 66 LEU B N 1
ATOM 2756 C CA . LEU B 1 66 ? 10.303 -21.905 -6.418 1.00 10.59 66 LEU B CA 1
ATOM 2757 C C . LEU B 1 66 ? 9.050 -22.710 -6.669 1.00 10.44 66 LEU B C 1
ATOM 2758 O O . LEU B 1 66 ? 8.192 -22.327 -7.477 1.00 10.89 66 LEU B O 1
ATOM 2763 N N . ASN B 1 67 ? 8.951 -23.825 -5.957 1.00 10.64 67 ASN B N 1
ATOM 2764 C CA . ASN B 1 67 ? 7.722 -24.585 -5.864 1.00 11.29 67 ASN B CA 1
ATOM 2765 C C . ASN B 1 67 ? 6.885 -23.951 -4.764 1.00 11.08 67 ASN B C 1
ATOM 2766 O O . ASN B 1 67 ? 7.326 -23.879 -3.616 1.00 11.40 67 ASN B O 1
ATOM 2771 N N . ARG B 1 68 ? 5.691 -23.472 -5.101 1.00 11.18 68 ARG B N 1
ATOM 2772 C CA . ARG B 1 68 ? 4.843 -22.809 -4.101 1.00 11.44 68 ARG B CA 1
ATOM 2773 C C . ARG B 1 68 ? 4.393 -23.769 -3.011 1.00 11.99 68 ARG B C 1
ATOM 2774 O O . ARG B 1 68 ? 4.106 -23.342 -1.896 1.00 12.12 68 ARG B O 1
ATOM 2782 N N . VAL B 1 69 ? 4.344 -25.059 -3.321 1.00 11.60 69 VAL B N 1
ATOM 2783 C CA . VAL B 1 69 ? 3.913 -26.059 -2.351 1.00 12.34 69 VAL B CA 1
ATOM 2784 C C . VAL B 1 69 ? 4.844 -26.101 -1.137 1.00 12.11 69 VAL B C 1
ATOM 2785 O O . VAL B 1 69 ? 4.373 -26.259 -0.011 1.00 12.07 69 VAL B O 1
ATOM 2789 N N . ASN B 1 70 ? 6.149 -25.946 -1.353 1.00 12.01 70 ASN B N 1
ATOM 2790 C CA . ASN B 1 70 ? 7.088 -25.981 -0.237 1.00 11.65 70 ASN B CA 1
ATOM 2791 C C . ASN B 1 70 ? 7.990 -24.766 -0.108 1.00 11.48 70 ASN B C 1
ATOM 2792 O O . ASN B 1 70 ? 8.868 -24.750 0.757 1.00 11.22 70 ASN B O 1
ATOM 2797 N N . ALA B 1 71 ? 7.766 -23.751 -0.943 1.00 11.22 71 ALA B N 1
ATOM 2798 C CA . ALA B 1 71 ? 8.563 -22.515 -0.933 1.00 11.12 71 ALA B CA 1
ATOM 2799 C C . ALA B 1 71 ? 10.048 -22.723 -1.222 1.00 10.64 71 ALA B C 1
ATOM 2800 O O . ALA B 1 71 ? 10.863 -21.852 -0.924 1.00 11.41 71 ALA B O 1
ATOM 2802 N N . TYR B 1 72 ? 10.398 -23.854 -1.832 1.00 10.31 72 TYR B N 1
ATOM 2803 C CA . TYR B 1 72 ? 11.804 -24.208 -2.027 1.00 10.17 72 TYR B CA 1
ATOM 2804 C C . TYR B 1 72 ? 12.253 -24.048 -3.473 1.00 10.01 72 TYR B C 1
ATOM 2805 O O . TYR B 1 72 ? 11.449 -24.164 -4.417 1.00 10.47 72 TYR B O 1
ATOM 2814 N N . VAL B 1 73 ? 13.545 -23.781 -3.637 1.00 9.81 73 VAL B N 1
ATOM 2815 C CA . VAL B 1 73 ? 14.150 -23.609 -4.956 1.00 10.47 73 VAL B CA 1
ATOM 2816 C C . VAL B 1 73 ? 14.232 -24.940 -5.695 1.00 10.32 73 VAL B C 1
ATOM 2817 O O . VAL B 1 73 ? 14.691 -25.928 -5.130 1.00 10.54 73 VAL B O 1
ATOM 2821 N N . VAL B 1 74 ? 13.776 -24.955 -6.949 1.00 10.06 74 VAL B N 1
ATOM 2822 C CA . VAL B 1 74 ? 13.863 -26.150 -7.792 1.00 10.13 74 VAL B CA 1
ATOM 2823 C C . VAL B 1 74 ? 14.735 -25.942 -9.037 1.00 9.68 74 VAL B C 1
ATOM 2824 O O . VAL B 1 74 ? 15.142 -26.912 -9.675 1.00 10.01 74 VAL B O 1
ATOM 2828 N N . ALA B 1 75 ? 14.997 -24.689 -9.397 1.00 9.53 75 ALA B N 1
ATOM 2829 C CA . ALA B 1 75 ? 15.728 -24.378 -10.619 1.00 9.32 75 ALA B CA 1
ATOM 2830 C C . ALA B 1 75 ? 16.116 -22.918 -10.580 1.00 9.59 75 ALA B C 1
ATOM 2831 O O . ALA B 1 75 ? 15.641 -22.164 -9.726 1.00 9.55 75 ALA B O 1
ATOM 2833 N N . TYR B 1 76 ? 16.973 -22.509 -11.508 1.00 9.69 76 TYR B N 1
ATOM 2834 C CA . TYR B 1 76 ? 17.221 -21.091 -11.728 1.00 10.13 76 TYR B CA 1
ATOM 2835 C C . TYR B 1 76 ? 17.518 -20.830 -13.195 1.00 10.49 76 TYR B C 1
ATOM 2836 O O . TYR B 1 76 ? 17.945 -21.738 -13.925 1.00 10.96 76 TYR B O 1
ATOM 2845 N N . GLN B 1 77 ? 17.283 -19.591 -13.619 1.00 10.77 77 GLN B N 1
ATOM 2846 C CA . GLN B 1 77 ? 17.597 -19.151 -14.974 1.00 11.76 77 GLN B CA 1
ATOM 2847 C C . GLN B 1 77 ? 18.741 -18.153 -14.899 1.00 11.59 77 GLN B C 1
ATOM 2848 O O . GLN B 1 77 ? 18.725 -17.242 -14.067 1.00 11.69 77 GLN B O 1
ATOM 2854 N N . ALA B 1 78 ? 19.735 -18.335 -15.763 1.00 11.66 78 ALA B N 1
ATOM 2855 C CA . ALA B 1 78 ? 20.845 -17.401 -15.888 1.00 12.38 78 ALA B CA 1
ATOM 2856 C C . ALA B 1 78 ? 21.150 -17.277 -17.370 1.00 12.89 78 ALA B C 1
ATOM 2857 O O . ALA B 1 78 ? 21.324 -18.283 -18.062 1.00 12.72 78 ALA B O 1
ATOM 2859 N N . GLN B 1 79 ? 21.185 -16.039 -17.859 1.00 14.06 79 GLN B N 1
ATOM 2860 C CA . GLN B 1 79 ? 21.490 -15.752 -19.270 1.00 15.39 79 GLN B CA 1
ATOM 2861 C C . GLN B 1 79 ? 20.718 -16.641 -20.252 1.00 16.09 79 GLN B C 1
ATOM 2862 O O . GLN B 1 79 ? 21.304 -17.267 -21.140 1.00 17.03 79 GLN B O 1
ATOM 2868 N N . ASN B 1 80 ? 19.403 -16.696 -20.069 1.00 16.98 80 ASN B N 1
ATOM 2869 C CA . ASN B 1 80 ? 18.492 -17.375 -21.001 1.00 17.75 80 ASN B CA 1
ATOM 2870 C C . ASN B 1 80 ? 18.671 -18.903 -21.110 1.00 17.61 80 ASN B C 1
ATOM 2871 O O . ASN B 1 80 ? 18.362 -19.513 -22.137 1.00 18.71 80 ASN B O 1
ATOM 2876 N N . ARG B 1 81 ? 19.174 -19.518 -20.043 1.00 16.42 81 ARG B N 1
ATOM 2877 C CA . ARG B 1 81 ? 19.141 -20.970 -19.896 1.00 15.28 81 ARG B CA 1
ATOM 2878 C C . ARG B 1 81 ? 18.686 -21.286 -18.488 1.00 13.51 81 ARG B C 1
ATOM 2879 O O . ARG B 1 81 ? 19.086 -20.602 -17.542 1.00 13.37 81 ARG B O 1
ATOM 2887 N N . PHE B 1 82 ? 17.850 -22.313 -18.363 1.00 11.99 82 PHE B N 1
ATOM 2888 C CA . PHE B 1 82 ? 17.449 -22.832 -17.061 1.00 11.09 82 PHE B CA 1
ATOM 2889 C C . PHE B 1 82 ? 18.366 -23.970 -16.634 1.00 10.75 82 PHE B C 1
ATOM 2890 O O . PHE B 1 82 ? 18.829 -24.765 -17.461 1.00 10.95 82 PHE B O 1
ATOM 2898 N N . TYR B 1 83 ? 18.602 -24.018 -15.328 1.00 10.59 83 TYR B N 1
ATOM 2899 C CA . TYR B 1 83 ? 19.432 -25.009 -14.653 1.00 10.08 83 TYR B CA 1
ATOM 2900 C C . TYR B 1 83 ? 18.564 -25.653 -13.589 1.00 10.04 83 TYR B C 1
ATOM 2901 O O . TYR B 1 83 ? 17.995 -24.958 -12.743 1.00 10.45 83 TYR B O 1
ATOM 2910 N N . LEU B 1 84 ? 18.424 -26.972 -13.657 1.00 9.66 84 LEU B N 1
ATOM 2911 C CA . LEU B 1 84 ? 17.500 -27.700 -12.791 1.00 10.36 84 LEU B CA 1
ATOM 2912 C C . LEU B 1 84 ? 18.250 -28.553 -11.793 1.00 10.10 84 LEU B C 1
ATOM 2913 O O . LEU B 1 84 ? 19.215 -29.234 -12.145 1.00 10.35 84 LEU B O 1
ATOM 2918 N N . LEU B 1 85 ? 17.792 -28.564 -10.548 1.00 9.81 85 LEU B N 1
ATOM 2919 C CA . LEU B 1 85 ? 18.275 -29.575 -9.618 1.00 10.41 85 LEU B CA 1
ATOM 2920 C C . LEU B 1 85 ? 17.906 -30.958 -10.147 1.00 10.54 85 LEU B C 1
ATOM 2921 O O . LEU B 1 85 ? 16.971 -31.104 -10.947 1.00 10.88 85 LEU B O 1
ATOM 2926 N N . SER B 1 86 ? 18.654 -31.971 -9.728 1.00 10.93 86 SER B N 1
ATOM 2927 C CA . SER B 1 86 ? 18.551 -33.275 -10.377 1.00 11.57 86 SER B CA 1
ATOM 2928 C C . SER B 1 86 ? 17.185 -33.931 -10.215 1.00 12.14 86 SER B C 1
ATOM 2929 O O . SER B 1 86 ? 16.754 -34.695 -11.080 1.00 12.96 86 SER B O 1
ATOM 2932 N N . ASP B 1 87 ? 16.501 -33.622 -9.120 1.00 12.24 87 A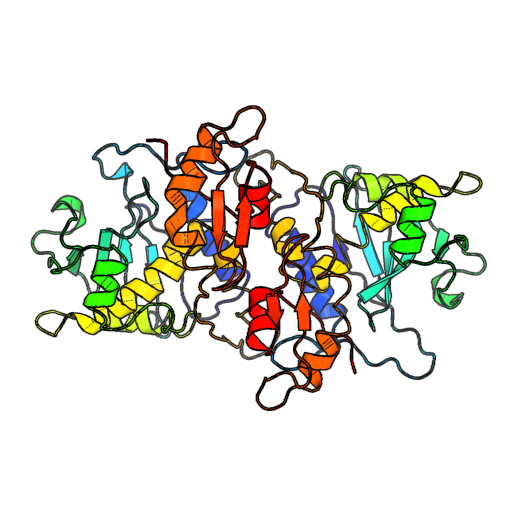SP B N 1
ATOM 2933 C CA . ASP B 1 87 ? 15.205 -34.226 -8.824 1.00 13.18 87 ASP B CA 1
ATOM 2934 C C . ASP B 1 87 ? 14.023 -33.344 -9.221 1.00 13.26 87 ASP B C 1
ATOM 2935 O O . ASP B 1 87 ? 12.878 -33.681 -8.934 1.00 14.04 87 ASP B O 1
ATOM 2940 N N . THR B 1 88 ? 14.292 -32.228 -9.888 1.00 12.51 88 THR B N 1
ATOM 2941 C CA . THR B 1 88 ? 13.219 -31.340 -10.318 1.00 12.69 88 THR B CA 1
ATOM 2942 C C . THR B 1 88 ? 12.434 -31.946 -11.483 1.00 14.05 88 THR B C 1
ATOM 2943 O O . THR B 1 88 ? 13.028 -32.274 -12.501 1.00 13.91 88 THR B O 1
ATOM 2947 N N . PRO B 1 89 ? 11.097 -32.071 -11.338 1.00 14.99 89 PRO B N 1
ATOM 2948 C CA . PRO B 1 89 ? 10.287 -32.583 -12.445 1.00 15.89 89 PRO B CA 1
ATOM 2949 C C . PRO B 1 89 ? 10.472 -31.748 -13.706 1.00 15.57 89 PRO B C 1
ATOM 2950 O O . PRO B 1 89 ? 10.542 -30.517 -13.640 1.00 14.94 89 PRO B O 1
ATOM 2954 N N . ALA B 1 90 ? 10.558 -32.419 -14.851 1.00 16.05 90 ALA B N 1
ATOM 2955 C CA . ALA B 1 90 ? 10.685 -31.744 -16.126 1.00 15.49 90 ALA B CA 1
ATOM 2956 C C . ALA B 1 90 ? 9.490 -30.831 -16.387 1.00 15.49 90 ALA B C 1
ATOM 2957 O O . ALA B 1 90 ? 8.371 -31.096 -15.936 1.00 14.91 90 ALA B O 1
ATOM 2959 N N . ASN B 1 91 ? 9.747 -29.751 -17.105 1.00 15.24 91 ASN B N 1
ATOM 2960 C CA . ASN B 1 91 ? 8.718 -28.798 -17.509 1.00 15.78 91 ASN B CA 1
ATOM 2961 C C . ASN B 1 91 ? 9.230 -28.002 -18.702 1.00 16.39 91 ASN B C 1
ATOM 2962 O O . ASN B 1 91 ? 9.652 -26.845 -18.561 1.00 15.58 91 ASN B O 1
ATOM 2967 N N . PRO B 1 92 ? 9.222 -28.628 -19.894 1.00 17.14 92 PRO B N 1
ATOM 2968 C CA . PRO B 1 92 ? 9.742 -27.923 -21.067 1.00 17.61 92 PRO B CA 1
ATOM 2969 C C . PRO B 1 92 ? 9.005 -26.620 -21.369 1.00 17.81 92 PRO B C 1
ATOM 2970 O O . PRO B 1 92 ? 9.591 -25.683 -21.905 1.00 17.71 92 PRO B O 1
ATOM 2974 N N . GLN B 1 93 ? 7.731 -26.550 -20.994 1.00 18.41 93 GLN B N 1
ATOM 2975 C CA . GLN B 1 93 ? 6.955 -25.336 -21.192 1.00 18.86 93 GLN B CA 1
ATOM 2976 C C . GLN B 1 93 ? 7.590 -24.131 -20.486 1.00 18.93 93 GLN B C 1
ATOM 2977 O O . GLN B 1 93 ? 7.612 -23.025 -21.019 1.00 19.92 93 GLN B O 1
ATOM 2979 N N . VAL B 1 94 ? 8.121 -24.357 -19.288 1.00 17.62 94 VAL B N 1
ATOM 2980 C CA . VAL B 1 94 ? 8.730 -23.291 -18.497 1.00 16.85 94 VAL B CA 1
ATOM 2981 C C . VAL B 1 94 ? 10.250 -23.217 -18.706 1.00 15.84 94 VAL B C 1
ATOM 2982 O O . VAL B 1 94 ? 10.809 -22.135 -18.848 1.00 15.90 94 VAL B O 1
ATOM 2986 N N . TYR B 1 95 ? 10.908 -24.374 -18.732 1.00 14.78 95 TYR B N 1
ATOM 2987 C CA . TYR B 1 95 ? 12.373 -24.432 -18.696 1.00 14.31 95 TYR B CA 1
ATOM 2988 C C . TYR B 1 95 ? 13.047 -24.453 -20.067 1.00 14.94 95 TYR B C 1
ATOM 2989 O O . TYR B 1 95 ? 14.278 -24.398 -20.156 1.00 15.21 95 TYR B O 1
ATOM 2998 N N . GLY B 1 96 ? 12.245 -24.553 -21.127 1.00 15.29 96 GLY B N 1
ATOM 2999 C CA . GLY B 1 96 ? 12.770 -24.700 -22.479 1.00 16.04 96 GLY B CA 1
ATOM 3000 C C . GLY B 1 96 ? 12.979 -26.161 -22.829 1.00 16.08 96 GLY B C 1
ATOM 3001 O O . GLY B 1 96 ? 12.809 -27.044 -21.992 1.00 16.00 96 GLY B O 1
ATOM 3002 N N . ASN B 1 97 ? 13.362 -26.419 -24.076 1.00 16.79 97 ASN B N 1
ATOM 3003 C CA . ASN B 1 97 ? 13.514 -27.790 -24.557 1.00 17.53 97 ASN B CA 1
ATOM 3004 C C . ASN B 1 97 ? 14.743 -28.508 -24.011 1.00 17.09 97 ASN B C 1
ATOM 3005 O O . ASN B 1 97 ? 14.718 -29.728 -23.842 1.00 18.18 97 ASN B O 1
ATOM 3010 N N . ASN B 1 98 ? 15.800 -27.749 -23.723 1.00 16.35 98 ASN B N 1
ATOM 3011 C CA . ASN B 1 98 ? 17.061 -28.332 -23.252 1.00 15.30 98 ASN B CA 1
ATOM 3012 C C . ASN B 1 98 ? 17.725 -27.558 -22.107 1.00 14.30 98 ASN B C 1
ATOM 3013 O O . ASN B 1 98 ? 18.824 -27.016 -22.257 1.00 13.95 98 ASN B O 1
ATOM 3018 N N . PRO B 1 99 ? 17.053 -27.508 -20.945 1.00 13.17 99 PRO B N 1
ATOM 3019 C CA . PRO B 1 99 ? 17.689 -26.938 -19.769 1.00 12.50 99 PRO B CA 1
ATOM 3020 C C . PRO B 1 99 ? 18.829 -27.842 -19.320 1.00 11.78 99 PRO B C 1
ATOM 3021 O O . PRO B 1 99 ? 18.887 -29.016 -19.703 1.00 12.61 99 PRO B O 1
ATOM 3025 N N . HIS B 1 100 ? 19.736 -27.286 -18.532 1.00 11.16 100 HIS B N 1
ATOM 3026 C CA . HIS B 1 100 ? 20.847 -28.052 -18.016 1.00 11.05 100 HIS B CA 1
ATOM 3027 C C . HIS B 1 100 ? 20.479 -28.684 -16.679 1.00 11.02 100 HIS B C 1
ATOM 3028 O O . HIS B 1 100 ? 20.098 -27.980 -15.742 1.00 11.70 100 HIS B O 1
ATOM 3035 N N . ARG B 1 101 ? 20.598 -30.006 -16.588 1.00 11.09 101 ARG B N 1
ATOM 3036 C CA . ARG B 1 101 ? 20.384 -30.718 -15.333 1.00 11.40 101 ARG B CA 1
ATOM 3037 C C . ARG B 1 101 ? 21.658 -30.755 -14.523 1.00 10.95 101 ARG B C 1
ATOM 3038 O O . ARG B 1 101 ? 22.667 -31.314 -14.962 1.00 11.70 101 ARG B O 1
ATOM 3046 N N . LEU B 1 102 ? 21.609 -30.176 -13.331 1.00 10.08 102 LEU B N 1
ATOM 3047 C CA . LEU B 1 102 ? 22.685 -30.313 -12.365 1.00 10.22 102 LEU B CA 1
ATOM 3048 C C . LEU B 1 102 ? 22.709 -31.738 -11.808 1.00 10.14 102 LEU B C 1
ATOM 3049 O O . LEU B 1 102 ? 21.695 -32.438 -11.826 1.00 10.69 102 LEU B O 1
ATOM 3054 N N . THR B 1 103 ? 23.860 -32.158 -11.294 1.00 10.32 103 THR B N 1
ATOM 3055 C CA . THR B 1 103 ? 24.028 -33.551 -10.855 1.00 10.64 103 THR B CA 1
ATOM 3056 C C . THR B 1 103 ? 23.581 -33.780 -9.413 1.00 10.53 103 THR B C 1
ATOM 3057 O O . THR B 1 103 ? 23.693 -34.898 -8.892 1.00 11.08 103 THR B O 1
ATOM 3061 N N . PHE B 1 104 ? 23.075 -32.730 -8.770 1.00 10.38 104 PHE B N 1
ATOM 3062 C CA . PHE B 1 104 ? 22.760 -32.774 -7.345 1.00 10.08 104 PHE B CA 1
ATOM 3063 C C . PHE B 1 104 ? 21.352 -32.296 -7.061 1.00 10.46 104 PHE B C 1
ATOM 3064 O O . PHE B 1 104 ? 20.773 -31.518 -7.831 1.00 10.11 104 PHE B O 1
ATOM 3072 N N . THR B 1 105 ? 20.806 -32.775 -5.948 1.00 10.65 105 THR B N 1
ATOM 3073 C CA . THR B 1 105 ? 19.516 -32.309 -5.465 1.00 11.11 105 THR B CA 1
ATOM 3074 C C . THR B 1 105 ? 19.725 -31.048 -4.629 1.00 11.24 105 THR B C 1
ATOM 3075 O O . THR B 1 105 ? 20.852 -30.616 -4.396 1.00 11.32 105 THR B O 1
ATOM 3079 N N . GLY B 1 106 ? 18.617 -30.463 -4.179 1.00 11.65 106 GLY B N 1
ATOM 3080 C CA . GLY B 1 106 ? 18.654 -29.287 -3.323 1.00 12.04 106 GLY B CA 1
ATOM 3081 C C . GLY B 1 106 ? 18.688 -29.559 -1.830 1.00 11.79 106 GLY B C 1
ATOM 3082 O O . GLY B 1 106 ? 18.533 -28.629 -1.044 1.00 12.05 106 GLY B O 1
ATOM 3083 N N . SER B 1 107 ? 18.894 -30.806 -1.408 1.00 11.77 107 SER B N 1
ATOM 3084 C CA . SER B 1 107 ? 19.086 -31.043 0.030 1.00 11.90 107 SER B CA 1
ATOM 3085 C C . SER B 1 107 ? 20.396 -30.402 0.485 1.00 11.35 107 SER B C 1
ATOM 3086 O O . SER B 1 107 ? 21.340 -30.306 -0.286 1.00 11.05 107 SER B O 1
ATOM 3089 N N . TYR B 1 108 ? 20.463 -29.950 1.736 1.00 11.14 108 TYR B N 1
ATOM 3090 C CA . TYR B 1 108 ? 21.720 -29.387 2.221 1.00 11.61 108 TYR B CA 1
ATOM 3091 C C . TYR B 1 108 ? 22.839 -30.417 2.229 1.00 11.63 108 TYR B C 1
ATOM 3092 O O . TYR B 1 108 ? 23.973 -30.072 1.958 1.00 11.77 108 TYR B O 1
ATOM 3101 N N . GLY B 1 109 ? 22.504 -31.674 2.519 1.00 11.86 109 GLY B N 1
ATOM 3102 C CA . GLY B 1 109 ? 23.495 -32.748 2.466 1.00 12.02 109 GLY B CA 1
ATOM 3103 C C . GLY B 1 109 ? 24.182 -32.787 1.112 1.00 11.76 109 GLY B C 1
ATOM 3104 O O . GLY B 1 109 ? 25.416 -32.806 1.032 1.00 12.62 109 GLY B O 1
ATOM 3105 N N . ALA B 1 110 ? 23.377 -32.761 0.047 1.00 11.40 110 ALA B N 1
ATOM 3106 C CA . ALA B 1 110 ? 23.909 -32.789 -1.321 1.00 11.04 110 ALA B CA 1
ATOM 3107 C C . ALA B 1 110 ? 24.645 -31.502 -1.672 1.00 10.77 110 ALA B C 1
ATOM 3108 O O . ALA B 1 110 ? 25.763 -31.543 -2.188 1.00 10.84 110 ALA B O 1
ATOM 3110 N N . LEU B 1 111 ? 24.024 -30.353 -1.379 1.00 10.73 111 LEU B N 1
ATOM 3111 C CA . LEU B 1 111 ? 24.622 -29.065 -1.722 1.00 10.47 111 LEU B CA 1
ATOM 3112 C C . LEU B 1 111 ? 25.981 -28.892 -1.041 1.00 10.51 111 LEU B C 1
ATOM 3113 O O . LEU B 1 111 ? 26.942 -28.451 -1.654 1.00 10.68 111 LEU B O 1
ATOM 3118 N N . GLN B 1 112 ? 26.045 -29.233 0.245 1.00 10.77 112 GLN B N 1
ATOM 3119 C CA . GLN B 1 112 ? 27.280 -29.111 1.016 1.00 11.65 112 GLN B CA 1
ATOM 3120 C C . GLN B 1 112 ? 28.378 -30.023 0.488 1.00 12.15 112 GLN B C 1
ATOM 3121 O O . GLN B 1 112 ? 29.546 -29.635 0.444 1.00 12.27 112 GLN B O 1
ATOM 3127 N N . ASN B 1 113 ? 27.998 -31.237 0.091 1.00 12.50 113 ASN B N 1
ATOM 3128 C CA . ASN B 1 113 ? 28.957 -32.166 -0.506 1.00 12.87 113 ASN B CA 1
ATOM 3129 C C . ASN B 1 113 ? 29.547 -31.608 -1.800 1.00 12.49 113 ASN B C 1
ATOM 3130 O O . ASN B 1 113 ? 30.759 -31.598 -1.987 1.00 12.79 113 ASN B O 1
ATOM 3135 N N . VAL B 1 114 ? 28.687 -31.095 -2.677 1.00 11.51 114 VAL B N 1
ATOM 3136 C CA . VAL B 1 114 ? 29.152 -30.516 -3.946 1.00 11.45 114 VAL B CA 1
ATOM 3137 C C . VAL B 1 114 ? 29.962 -29.228 -3.705 1.00 11.28 114 VAL B C 1
ATOM 3138 O O . VAL B 1 114 ? 30.980 -28.991 -4.358 1.00 11.52 114 VAL B O 1
ATOM 3142 N N . ALA B 1 115 ? 29.511 -28.404 -2.756 1.00 11.77 115 ALA B N 1
ATOM 3143 C CA . ALA B 1 115 ? 30.225 -27.161 -2.418 1.00 12.70 115 ALA B CA 1
ATOM 3144 C C . ALA B 1 115 ? 31.525 -27.414 -1.661 1.00 13.53 115 ALA B C 1
ATOM 3145 O O . ALA B 1 115 ? 32.367 -26.516 -1.546 1.00 14.11 115 ALA B O 1
ATOM 3147 N N . LYS B 1 116 ? 31.670 -28.638 -1.143 1.00 14.26 116 LYS B N 1
ATOM 3148 C CA . LYS B 1 116 ? 32.821 -29.060 -0.319 1.00 15.95 116 LYS B CA 1
ATOM 3149 C C . LYS B 1 116 ? 32.924 -28.233 0.956 1.00 16.59 116 LYS B C 1
ATOM 3150 O O . LYS B 1 116 ? 34.014 -28.060 1.511 1.00 17.53 116 LYS B O 1
ATOM 3156 N N A SER B 1 117 ? 31.779 -27.730 1.413 0.50 16.55 117 SER B N 1
ATOM 3157 N N B SER B 1 117 ? 31.785 -27.738 1.425 0.50 16.84 117 SER B N 1
ATOM 3158 C CA A SER B 1 117 ? 31.706 -26.799 2.533 0.50 16.54 117 SER B CA 1
ATOM 3159 C CA B SER B 1 117 ? 31.742 -26.853 2.575 0.50 17.15 117 SER B CA 1
ATOM 3160 C C A SER B 1 117 ? 30.377 -26.994 3.240 0.50 16.52 117 SER B C 1
ATOM 3161 C C B SER B 1 117 ? 30.392 -26.979 3.243 0.50 16.86 117 SER B C 1
ATOM 3162 O O A SER B 1 117 ? 29.330 -27.051 2.594 0.50 16.16 117 SER B O 1
ATOM 3163 O O B SER B 1 117 ? 29.355 -26.983 2.578 0.50 16.52 117 SER B O 1
ATOM 3168 N N . ASN B 1 118 ? 30.419 -27.084 4.566 1.00 16.75 118 ASN B N 1
ATOM 3169 C CA . ASN B 1 118 ? 29.210 -27.097 5.362 1.00 16.99 118 ASN B CA 1
ATOM 3170 C C . ASN B 1 118 ? 28.650 -25.682 5.466 1.00 15.78 118 ASN B C 1
ATOM 3171 O O . ASN B 1 118 ? 29.420 -24.727 5.522 1.00 15.79 118 ASN B O 1
ATOM 3176 N N . ARG B 1 119 ? 27.327 -25.537 5.536 1.00 14.86 119 ARG B N 1
ATOM 3177 C CA . ARG B 1 119 ? 26.758 -24.189 5.601 1.00 14.52 119 ARG B CA 1
ATOM 3178 C C . ARG B 1 119 ? 27.058 -23.442 6.907 1.00 14.63 119 ARG B C 1
ATOM 3179 O O . ARG B 1 119 ? 26.943 -22.222 6.953 1.00 13.63 119 ARG B O 1
ATOM 3187 N N . GLU B 1 120 ? 27.488 -24.157 7.946 1.00 14.95 120 GLU B N 1
ATOM 3188 C CA . GLU B 1 120 ? 28.024 -23.508 9.155 1.00 15.98 120 GLU B CA 1
ATOM 3189 C C . GLU B 1 120 ? 29.239 -22.636 8.844 1.00 15.37 120 GLU B C 1
ATOM 3190 O O . GLU B 1 120 ? 29.600 -21.769 9.638 1.00 15.66 120 GLU B O 1
ATOM 3196 N N . ASN B 1 121 ? 29.883 -22.881 7.707 1.00 14.90 121 ASN B N 1
ATOM 3197 C CA . ASN B 1 121 ? 31.091 -22.149 7.333 1.00 15.27 121 ASN B CA 1
ATOM 3198 C C . ASN B 1 121 ? 30.916 -21.227 6.126 1.00 14.49 121 ASN B C 1
ATOM 3199 O O . ASN B 1 121 ? 31.895 -20.785 5.520 1.00 15.14 121 ASN B O 1
ATOM 3204 N N . ILE B 1 122 ? 29.660 -20.914 5.809 1.00 13.19 122 ILE B N 1
ATOM 3205 C CA . ILE B 1 122 ? 29.338 -20.068 4.663 1.00 12.29 122 ILE B CA 1
ATOM 3206 C C . ILE B 1 122 ? 28.651 -18.779 5.126 1.00 11.86 122 ILE B C 1
ATOM 3207 O O . ILE B 1 122 ? 27.555 -18.824 5.692 1.00 11.40 122 ILE B O 1
ATOM 3212 N N . ASP B 1 123 ? 29.302 -17.639 4.879 1.00 11.70 123 ASP B N 1
ATOM 3213 C CA . ASP B 1 123 ? 28.750 -16.332 5.260 1.00 11.26 123 ASP B CA 1
ATOM 3214 C C . ASP B 1 123 ? 27.410 -16.070 4.583 1.00 10.66 123 ASP B C 1
ATOM 3215 O O . ASP B 1 123 ? 27.242 -16.311 3.378 1.00 10.89 123 ASP B O 1
ATOM 3220 N N . LEU B 1 124 ? 26.475 -15.543 5.370 1.00 10.09 124 LEU B N 1
ATOM 3221 C CA . LEU B 1 124 ? 25.180 -15.081 4.880 1.00 10.30 124 LEU B CA 1
ATOM 3222 C C . LEU B 1 124 ? 25.025 -13.594 5.157 1.00 10.18 124 LEU B C 1
ATOM 3223 O O . LEU B 1 124 ? 25.291 -13.134 6.268 1.00 10.90 124 LEU B O 1
ATOM 3228 N N . GLY B 1 125 ? 24.577 -12.858 4.150 1.00 10.20 125 GLY B N 1
ATOM 3229 C CA . GLY B 1 125 ? 24.370 -11.416 4.245 1.00 9.97 125 GLY B CA 1
ATOM 3230 C C . GLY B 1 125 ? 24.105 -10.908 2.848 1.00 9.97 125 GLY B C 1
ATOM 3231 O O . GLY B 1 125 ? 24.047 -11.699 1.897 1.00 10.04 125 GLY B O 1
ATOM 3232 N N . ILE B 1 126 ? 23.977 -9.592 2.701 1.00 10.17 126 ILE B N 1
ATOM 3233 C CA . ILE B 1 126 ? 23.682 -9.029 1.392 1.00 10.69 126 ILE B CA 1
ATOM 3234 C C . ILE B 1 126 ? 24.872 -9.146 0.430 1.00 10.71 126 ILE B C 1
ATOM 3235 O O . ILE B 1 126 ? 24.682 -9.371 -0.762 1.00 11.04 126 ILE B O 1
ATOM 3240 N N . ASN B 1 127 ? 26.094 -9.003 0.932 1.00 11.07 127 ASN B N 1
ATOM 3241 C CA . ASN B 1 127 ? 27.247 -9.200 0.058 1.00 11.34 127 ASN B CA 1
ATOM 3242 C C . ASN B 1 127 ? 27.358 -10.648 -0.453 1.00 11.09 127 ASN B C 1
ATOM 3243 O O . ASN B 1 127 ? 27.501 -10.856 -1.654 1.00 11.37 127 ASN B O 1
ATOM 3248 N N . PRO B 1 128 ? 27.232 -11.654 0.437 1.00 10.65 128 PRO B N 1
ATOM 3249 C CA . PRO B 1 128 ? 27.155 -13.026 -0.076 1.00 10.64 128 PRO B CA 1
ATOM 3250 C C . PRO B 1 128 ? 26.000 -13.262 -1.050 1.00 10.39 128 PRO B C 1
ATOM 3251 O O . PRO B 1 128 ? 26.154 -14.013 -2.014 1.00 10.29 128 PRO B O 1
ATOM 3255 N N A LEU B 1 129 ? 24.859 -12.633 -0.800 0.50 10.44 129 LEU B N 1
ATOM 3256 N N B LEU B 1 129 ? 24.859 -12.624 -0.804 0.50 10.39 129 LEU B N 1
ATOM 3257 C CA A LEU B 1 129 ? 23.715 -12.758 -1.688 0.50 10.60 129 LEU B CA 1
ATOM 3258 C CA B LEU B 1 129 ? 23.697 -12.745 -1.679 0.50 10.52 129 LEU B CA 1
ATOM 3259 C C A LEU B 1 129 ? 24.078 -12.251 -3.088 0.50 10.61 129 LEU B C 1
ATOM 3260 C C B LEU B 1 129 ? 24.046 -12.236 -3.085 0.50 10.60 129 LEU B C 1
ATOM 3261 O O A LEU B 1 129 ? 23.878 -12.953 -4.087 0.50 10.51 129 LEU B O 1
ATOM 3262 O O B LEU B 1 129 ? 23.809 -12.925 -4.085 0.50 10.64 129 LEU B O 1
ATOM 3271 N N . ALA B 1 130 ? 24.646 -11.048 -3.156 1.00 10.80 130 ALA B N 1
ATOM 3272 C CA . ALA B 1 130 ? 25.080 -10.470 -4.435 1.00 10.67 130 ALA B CA 1
ATOM 3273 C C . ALA B 1 130 ? 26.112 -11.352 -5.141 1.00 10.76 130 ALA B C 1
ATOM 3274 O O . ALA B 1 130 ? 26.001 -11.592 -6.350 1.00 11.20 130 ALA B O 1
ATOM 3276 N N . THR B 1 131 ? 27.087 -11.845 -4.381 1.00 11.07 131 THR B N 1
ATOM 3277 C CA . THR B 1 131 ? 28.109 -12.729 -4.939 1.00 11.35 131 THR B CA 1
ATOM 3278 C C . THR B 1 131 ? 27.498 -14.016 -5.506 1.00 11.06 131 THR B C 1
ATOM 3279 O O . THR B 1 131 ? 27.897 -14.481 -6.578 1.00 11.13 131 THR B O 1
ATOM 3283 N N . ALA B 1 132 ? 26.523 -14.574 -4.794 1.00 10.56 132 ALA B N 1
ATOM 3284 C CA . ALA B 1 132 ? 25.837 -15.768 -5.254 1.00 10.31 132 ALA B CA 1
ATOM 3285 C C . ALA B 1 132 ? 25.086 -15.510 -6.562 1.00 10.25 132 ALA B C 1
ATOM 3286 O O . ALA B 1 132 ? 25.136 -16.335 -7.477 1.00 10.83 132 ALA B O 1
ATOM 3288 N N . ILE B 1 133 ? 24.415 -14.364 -6.667 1.00 10.61 133 ILE B N 1
ATOM 3289 C CA . ILE B 1 133 ? 23.729 -13.989 -7.905 1.00 11.16 133 ILE B CA 1
ATOM 3290 C C . ILE B 1 133 ? 24.737 -13.881 -9.054 1.00 11.60 133 ILE B C 1
ATOM 3291 O O . ILE B 1 133 ? 24.537 -14.446 -10.131 1.00 11.31 133 ILE B O 1
ATOM 3296 N N . THR B 1 134 ? 25.834 -13.170 -8.810 1.00 11.72 134 THR B N 1
ATOM 3297 C CA . THR B 1 134 ? 26.861 -12.976 -9.841 1.00 13.07 134 THR B CA 1
ATOM 3298 C C . THR B 1 134 ? 27.464 -14.309 -10.278 1.00 12.59 134 THR B C 1
ATOM 3299 O O . THR B 1 134 ? 27.702 -14.539 -11.467 1.00 12.64 134 THR B O 1
ATOM 3303 N N . THR B 1 135 ? 27.709 -15.187 -9.313 1.00 11.76 135 THR B N 1
ATOM 3304 C CA . THR B 1 135 ? 28.307 -16.478 -9.604 1.00 11.99 135 THR B CA 1
ATOM 3305 C C . THR B 1 135 ? 27.380 -17.317 -10.479 1.00 11.70 135 THR B C 1
ATOM 3306 O O . THR B 1 135 ? 27.821 -17.869 -11.495 1.00 11.80 135 THR B O 1
ATOM 3310 N N . LEU B 1 136 ? 26.098 -17.383 -10.122 1.00 11.16 136 LEU B N 1
ATOM 3311 C CA . LEU B 1 136 ? 25.149 -18.109 -10.956 1.00 10.95 136 LEU B CA 1
ATOM 3312 C C . LEU B 1 136 ? 24.952 -17.437 -12.311 1.00 11.53 136 LEU B C 1
ATOM 3313 O O . LEU B 1 136 ? 24.797 -18.112 -13.333 1.00 12.11 136 LEU B O 1
ATOM 3318 N N . HIS B 1 137 ? 24.969 -16.110 -12.331 1.00 11.61 137 HIS B N 1
ATOM 3319 C CA . HIS B 1 137 ? 24.819 -15.397 -13.591 1.00 11.75 137 HIS B CA 1
ATOM 3320 C C . HIS B 1 137 ? 25.879 -15.824 -14.606 1.00 12.12 137 HIS B C 1
ATOM 3321 O O . HIS B 1 137 ? 25.588 -15.992 -15.795 1.00 12.60 137 HIS B O 1
ATOM 3328 N N . ASN B 1 138 ? 27.095 -16.022 -14.118 1.00 12.37 138 ASN B N 1
ATOM 3329 C CA . ASN B 1 138 ? 28.244 -16.254 -14.983 1.00 13.54 138 ASN B CA 1
ATOM 3330 C C . ASN B 1 138 ? 28.650 -17.707 -15.197 1.00 13.45 138 ASN B C 1
ATOM 3331 O O . ASN B 1 138 ? 29.385 -18.001 -16.140 1.00 14.05 138 ASN B O 1
ATOM 3336 N N . TRP B 1 139 ? 28.178 -18.617 -14.352 1.00 12.84 139 TRP B N 1
ATOM 3337 C CA . TRP B 1 139 ? 28.562 -20.023 -14.474 1.00 12.65 139 TRP B CA 1
ATOM 3338 C C . TRP B 1 139 ? 27.943 -20.684 -15.691 1.00 12.63 139 TRP B C 1
ATOM 3339 O O . TRP B 1 139 ? 26.773 -20.502 -15.987 1.00 12.61 139 TRP B O 1
ATOM 3350 N N . SER B 1 140 ? 28.743 -21.487 -16.384 1.00 13.05 140 SER B N 1
ATOM 3351 C CA . SER B 1 140 ? 28.211 -22.341 -17.433 1.00 14.07 140 SER B CA 1
ATOM 3352 C C . SER B 1 140 ? 28.985 -23.651 -17.492 1.00 13.20 140 SER B C 1
ATOM 3353 O O . SER B 1 140 ? 30.176 -23.700 -17.176 1.00 12.73 140 SER B O 1
ATOM 3356 N N . PRO B 1 141 ? 28.301 -24.726 -17.894 1.00 13.14 141 PRO B N 1
ATOM 3357 C CA . PRO B 1 141 ? 28.989 -25.966 -18.218 1.00 13.61 141 PRO B CA 1
ATOM 3358 C C . PRO B 1 141 ? 30.036 -25.696 -19.302 1.00 13.77 141 PRO B C 1
ATOM 3359 O O . PRO B 1 141 ? 29.843 -24.794 -20.122 1.00 13.78 141 PRO B O 1
ATOM 3363 N N . PRO B 1 142 ? 31.135 -26.471 -19.330 1.00 13.94 142 PRO B N 1
ATOM 3364 C CA . PRO B 1 142 ? 31.441 -27.652 -18.537 1.00 13.96 142 PRO B CA 1
ATOM 3365 C C . PRO B 1 142 ? 32.192 -27.429 -17.211 1.00 13.84 142 PRO B C 1
ATOM 3366 O O . PRO B 1 142 ? 32.712 -28.390 -16.657 1.00 14.16 142 PRO B O 1
ATOM 3370 N N . THR B 1 143 ? 32.195 -26.207 -16.683 1.00 13.00 143 THR B N 1
ATOM 3371 C CA . THR B 1 143 ? 32.839 -25.910 -15.400 1.00 12.61 143 THR B CA 1
ATOM 3372 C C . THR B 1 143 ? 32.308 -26.827 -14.298 1.00 12.36 143 THR B C 1
ATOM 3373 O O . THR B 1 143 ? 31.128 -27.153 -14.275 1.00 12.29 143 THR B O 1
ATOM 3377 N N . VAL B 1 144 ? 33.178 -27.246 -13.386 1.00 12.34 144 VAL B N 1
ATOM 3378 C CA . VAL B 1 144 ? 32.769 -27.985 -12.192 1.00 12.02 144 VAL B CA 1
ATOM 3379 C C . VAL B 1 144 ? 31.647 -27.237 -11.440 1.00 11.12 144 VAL B C 1
ATOM 3380 O O . VAL B 1 144 ? 31.565 -26.003 -11.489 1.00 10.88 144 VAL B O 1
ATOM 3384 N N . GLU B 1 145 ? 30.787 -27.980 -10.752 1.00 10.85 145 GLU B N 1
ATOM 3385 C CA . GLU B 1 145 ? 29.576 -27.403 -10.154 1.00 10.92 145 GLU B CA 1
ATOM 3386 C C . GLU B 1 145 ? 29.755 -26.803 -8.765 1.00 10.89 145 GLU B C 1
ATOM 3387 O O . GLU B 1 145 ? 28.795 -26.288 -8.186 1.00 10.69 145 GLU B O 1
ATOM 3393 N N . THR B 1 146 ? 30.966 -26.884 -8.219 1.00 10.93 146 THR B N 1
ATOM 3394 C CA . THR B 1 146 ? 31.243 -26.477 -6.840 1.00 11.43 146 THR B CA 1
ATOM 3395 C C . THR B 1 146 ? 30.607 -25.140 -6.463 1.00 10.90 146 THR B C 1
ATOM 3396 O O . THR B 1 146 ? 29.890 -25.049 -5.465 1.00 10.75 146 THR B O 1
ATOM 3400 N N . SER B 1 147 ? 30.877 -24.119 -7.269 1.00 11.11 147 SER B N 1
ATOM 3401 C CA . SER B 1 147 ? 30.423 -22.765 -6.963 1.00 11.29 147 SER B CA 1
ATOM 3402 C C . SER B 1 147 ? 28.915 -22.579 -7.154 1.00 10.77 147 SER B C 1
ATOM 3403 O O . SER B 1 147 ? 28.332 -21.652 -6.580 1.00 10.64 147 SER B O 1
ATOM 3406 N N . VAL B 1 148 ? 28.285 -23.433 -7.961 1.00 10.58 148 VAL B N 1
ATOM 3407 C CA . VAL B 1 148 ? 26.828 -23.406 -8.137 1.00 10.42 148 VAL B CA 1
ATOM 3408 C C . VAL B 1 148 ? 26.162 -23.882 -6.842 1.00 9.81 148 VAL B C 1
ATOM 3409 O O . VAL B 1 148 ? 25.265 -23.225 -6.306 1.00 9.54 148 VAL B O 1
ATOM 3413 N N . ALA B 1 149 ? 26.612 -25.020 -6.326 1.00 9.94 149 ALA B N 1
ATOM 3414 C CA . ALA B 1 149 ? 26.074 -25.525 -5.076 1.00 9.75 149 ALA B CA 1
ATOM 3415 C C . ALA B 1 149 ? 26.311 -24.538 -3.937 1.00 9.74 149 ALA B C 1
ATOM 3416 O O . ALA B 1 149 ? 25.420 -24.289 -3.129 1.00 9.41 149 ALA B O 1
ATOM 3418 N N . ARG B 1 150 ? 27.504 -23.953 -3.882 1.00 9.78 150 ARG B N 1
ATOM 3419 C CA . ARG B 1 150 ? 27.800 -22.981 -2.830 1.00 9.84 150 ARG B CA 1
ATOM 3420 C C . ARG B 1 150 ? 26.837 -21.791 -2.911 1.00 9.93 150 ARG B C 1
ATOM 3421 O O . ARG B 1 150 ? 26.293 -21.336 -1.897 1.00 10.19 150 ARG B O 1
ATOM 3429 N N . SER B 1 151 ? 26.631 -21.288 -4.124 1.00 9.91 151 SER B N 1
ATOM 3430 C CA . SER B 1 151 ? 25.780 -20.122 -4.326 1.00 9.84 151 SER B CA 1
ATOM 3431 C C . SER B 1 151 ? 24.334 -20.434 -3.989 1.00 9.66 151 SER B C 1
ATOM 3432 O O . SER B 1 151 ? 23.635 -19.598 -3.407 1.00 9.58 151 SER B O 1
ATOM 3435 N N . LEU B 1 152 ? 23.893 -21.645 -4.316 1.00 9.61 152 LEU B N 1
ATOM 3436 C CA . LEU B 1 152 ? 22.534 -22.055 -3.963 1.00 9.38 152 LEU B CA 1
ATOM 3437 C C . LEU B 1 152 ? 22.337 -22.208 -2.459 1.00 9.53 152 LEU B C 1
ATOM 3438 O O . LEU B 1 152 ? 21.257 -21.923 -1.955 1.00 9.94 152 LEU B O 1
ATOM 3443 N N . ILE B 1 153 ? 23.377 -22.618 -1.735 1.00 9.23 153 ILE B N 1
ATOM 3444 C CA . ILE B 1 153 ? 23.277 -22.651 -0.272 1.00 9.58 153 ILE B CA 1
ATOM 3445 C C . ILE B 1 153 ? 22.948 -21.257 0.269 1.00 9.20 153 ILE B C 1
ATOM 3446 O O . ILE B 1 153 ? 22.078 -21.103 1.130 1.00 9.54 153 ILE B O 1
ATOM 3451 N N . VAL B 1 154 ? 23.635 -20.245 -0.248 1.00 9.25 154 VAL B N 1
ATOM 3452 C CA . VAL B 1 154 ? 23.400 -18.869 0.162 1.00 9.53 154 VAL B CA 1
ATOM 3453 C C . VAL B 1 154 ? 21.987 -18.427 -0.213 1.00 8.97 154 VAL B C 1
ATOM 3454 O O . VAL B 1 154 ? 21.240 -17.928 0.631 1.00 9.62 154 VAL B O 1
ATOM 3458 N N A LEU B 1 155 ? 21.631 -18.629 -1.481 0.50 9.30 155 LEU B N 1
ATOM 3459 N N B LEU B 1 155 ? 21.605 -18.618 -1.472 0.50 9.22 155 LEU B N 1
ATOM 3460 C CA A LEU B 1 155 ? 20.356 -18.169 -2.029 0.50 9.58 155 LEU B CA 1
ATOM 3461 C CA B LEU B 1 155 ? 20.324 -18.093 -1.945 0.50 9.42 155 LEU B CA 1
ATOM 3462 C C A LEU B 1 155 ? 19.162 -18.824 -1.355 0.50 9.43 155 LEU B C 1
ATOM 3463 C C B LEU B 1 155 ? 19.116 -18.828 -1.373 0.50 9.37 155 LEU B C 1
ATOM 3464 O O A LEU B 1 155 ? 18.211 -18.146 -0.961 0.50 9.73 155 LEU B O 1
ATOM 3465 O O B LEU B 1 155 ? 18.100 -18.206 -1.066 0.50 9.71 155 LEU B O 1
ATOM 3474 N N . ILE B 1 156 ? 19.224 -20.142 -1.208 1.00 9.42 156 ILE B N 1
ATOM 3475 C CA . ILE B 1 156 ? 18.135 -20.897 -0.594 1.00 9.62 156 ILE B CA 1
ATOM 3476 C C . ILE B 1 156 ? 17.893 -20.400 0.841 1.00 9.07 156 ILE B C 1
ATOM 3477 O O . ILE B 1 156 ? 16.755 -20.204 1.261 1.00 9.25 156 ILE B O 1
ATOM 3482 N N . GLN B 1 157 ? 18.964 -20.166 1.588 1.00 8.83 157 GLN B N 1
ATOM 3483 C CA . GLN B 1 157 ? 18.782 -19.699 2.958 1.00 9.18 157 GLN B CA 1
ATOM 3484 C C . GLN B 1 157 ? 18.246 -18.283 3.036 1.00 9.42 157 GLN B C 1
ATOM 3485 O O . GLN B 1 157 ? 17.459 -17.985 3.921 1.00 10.02 157 GLN B O 1
ATOM 3491 N N . LEU B 1 158 ? 18.659 -17.422 2.109 1.00 8.92 158 LEU B N 1
ATOM 3492 C CA . LEU B 1 158 ? 18.254 -16.010 2.148 1.00 9.16 158 LEU B CA 1
ATOM 3493 C C . LEU B 1 158 ? 16.935 -15.712 1.440 1.00 8.96 158 LEU B C 1
ATOM 3494 O O . LEU B 1 158 ? 16.432 -14.586 1.517 1.00 9.83 158 LEU B O 1
ATOM 3499 N N . VAL B 1 159 ? 16.371 -16.715 0.769 1.00 8.81 159 VAL B N 1
ATOM 3500 C CA . VAL B 1 159 ? 15.073 -16.578 0.109 1.00 9.20 159 VAL B CA 1
ATOM 3501 C C . VAL B 1 159 ? 14.067 -17.565 0.711 1.00 9.41 159 VAL B C 1
ATOM 3502 O O . VAL B 1 159 ? 13.083 -17.155 1.326 1.00 9.87 159 VAL B O 1
ATOM 3506 N N . SER B 1 160 ? 14.316 -18.864 0.561 1.00 9.18 160 SER B N 1
ATOM 3507 C CA . SER B 1 160 ? 13.374 -19.869 1.055 1.00 9.48 160 SER B CA 1
ATOM 3508 C C . SER B 1 160 ? 13.325 -19.959 2.579 1.00 9.28 160 SER B C 1
ATOM 3509 O O . SER B 1 160 ? 12.241 -19.966 3.159 1.00 9.56 160 SER B O 1
ATOM 3512 N N . GLU B 1 161 ? 14.482 -20.019 3.238 1.00 9.06 161 GLU B N 1
ATOM 3513 C CA . GLU B 1 161 ? 14.483 -20.254 4.688 1.00 9.37 161 GLU B CA 1
ATOM 3514 C C . GLU B 1 161 ? 13.980 -19.040 5.449 1.00 8.76 161 GLU B C 1
ATOM 3515 O O . GLU B 1 161 ? 13.276 -19.173 6.448 1.00 9.02 161 GLU B O 1
ATOM 3521 N N . THR B 1 162 ? 14.340 -17.848 4.987 1.00 8.68 162 THR B N 1
ATOM 3522 C CA . THR B 1 162 ? 13.840 -16.634 5.608 1.00 9.31 162 THR B CA 1
ATOM 3523 C C . THR B 1 162 ? 12.348 -16.428 5.306 1.00 9.53 162 THR B C 1
ATOM 3524 O O . THR B 1 162 ? 11.631 -15.890 6.143 1.00 10.06 162 THR B O 1
ATOM 3528 N N . ALA B 1 163 ? 11.869 -16.867 4.142 1.00 9.76 163 ALA B N 1
ATOM 3529 C CA . ALA B 1 163 ? 10.423 -16.836 3.888 1.00 9.57 163 ALA B CA 1
ATOM 3530 C C . ALA B 1 163 ? 9.704 -17.759 4.888 1.00 9.53 163 ALA B C 1
ATOM 3531 O O . ALA B 1 163 ? 8.657 -17.409 5.419 1.00 9.90 163 ALA B O 1
ATOM 3533 N N . ARG B 1 164 ? 10.275 -18.931 5.143 1.00 9.09 164 ARG B N 1
ATOM 3534 C CA . ARG B 1 164 ? 9.679 -19.899 6.060 1.00 9.36 164 ARG B CA 1
ATOM 3535 C C . ARG B 1 164 ? 9.722 -19.473 7.522 1.00 9.24 164 ARG B C 1
ATOM 3536 O O . ARG B 1 164 ? 8.794 -19.771 8.272 1.00 9.63 164 ARG B O 1
ATOM 3544 N N . PHE B 1 165 ? 10.799 -18.784 7.917 1.00 9.03 165 PHE B N 1
ATOM 3545 C CA . PHE B 1 165 ? 11.047 -18.463 9.330 1.00 9.47 165 PHE B CA 1
ATOM 3546 C C . PHE B 1 165 ? 11.471 -17.027 9.531 1.00 9.63 165 PHE B C 1
ATOM 3547 O O . PHE B 1 165 ? 12.581 -16.632 9.144 1.00 9.48 165 PHE B O 1
ATOM 3555 N N A ARG B 1 166 ? 10.609 -16.245 10.176 0.50 9.47 166 ARG B N 1
ATOM 3556 N N B ARG B 1 166 ? 10.612 -16.250 10.181 0.50 9.81 166 ARG B N 1
ATOM 3557 C CA A ARG B 1 166 ? 10.954 -14.870 10.520 0.50 9.64 166 ARG B CA 1
ATOM 3558 C CA B ARG B 1 166 ? 10.960 -14.880 10.518 0.50 10.33 166 ARG B CA 1
ATOM 3559 C C A ARG B 1 166 ? 12.134 -14.794 11.493 0.50 10.00 166 ARG B C 1
ATOM 3560 C C B ARG B 1 166 ? 12.155 -14.808 11.468 0.50 10.36 166 ARG B C 1
ATOM 3561 O O A ARG B 1 166 ? 12.821 -13.772 11.550 0.50 10.42 166 ARG B O 1
ATOM 3562 O O B ARG B 1 166 ? 12.870 -13.803 11.486 0.50 10.73 166 ARG B O 1
ATOM 3577 N N . ALA B 1 167 ? 12.387 -15.869 12.242 1.00 10.29 167 ALA B N 1
ATOM 3578 C CA . ALA B 1 167 ? 13.569 -15.913 13.122 1.00 10.69 167 ALA B CA 1
ATOM 3579 C C . ALA B 1 167 ? 14.865 -15.855 12.310 1.00 10.45 167 ALA B C 1
ATOM 3580 O O . ALA B 1 167 ? 15.850 -15.270 12.754 1.00 11.54 167 ALA B O 1
ATOM 3582 N N . ILE B 1 168 ? 14.865 -16.463 11.122 1.00 10.18 168 ILE B N 1
ATOM 3583 C CA . ILE B 1 168 ? 16.035 -16.417 10.249 1.00 10.38 168 ILE B CA 1
ATOM 3584 C C . ILE B 1 168 ? 16.102 -15.055 9.546 1.00 9.85 168 ILE B C 1
ATOM 3585 O O . ILE B 1 168 ? 17.175 -14.452 9.454 1.00 10.21 168 ILE B O 1
ATOM 3590 N N . GLU B 1 169 ? 14.953 -14.565 9.076 1.00 9.96 169 GLU B N 1
ATOM 3591 C CA . GLU B 1 169 ? 14.867 -13.205 8.553 1.00 10.57 169 GLU B CA 1
ATOM 3592 C C . GLU B 1 169 ? 15.494 -12.184 9.503 1.00 10.70 169 GLU B C 1
ATOM 3593 O O . GLU B 1 169 ? 16.238 -11.305 9.066 1.00 10.53 169 GLU B O 1
ATOM 3599 N N . GLN B 1 170 ? 15.193 -12.307 10.792 1.00 10.38 170 GLN B N 1
ATOM 3600 C CA . GLN B 1 170 ? 15.690 -11.357 11.782 1.00 11.41 170 GLN B CA 1
ATOM 3601 C C . GLN B 1 170 ? 17.210 -11.328 11.833 1.00 10.95 170 GLN B C 1
ATOM 3602 O O . GLN B 1 170 ? 17.803 -10.265 12.021 1.00 11.01 170 GLN B O 1
ATOM 3608 N N . ARG B 1 171 ? 17.852 -12.483 11.677 1.00 11.16 171 ARG B N 1
ATOM 3609 C CA . ARG B 1 171 ? 19.314 -12.521 11.673 1.00 11.69 171 ARG B CA 1
ATOM 3610 C C . ARG B 1 171 ? 19.879 -11.705 10.517 1.00 11.05 171 ARG B C 1
ATOM 3611 O O . ARG B 1 171 ? 20.916 -11.040 10.659 1.00 11.30 171 ARG B O 1
ATOM 3619 N N . VAL B 1 172 ? 19.191 -11.750 9.381 1.00 10.42 172 VAL B N 1
ATOM 3620 C CA . VAL B 1 172 ? 19.572 -10.962 8.214 1.00 10.61 172 VAL B CA 1
ATOM 3621 C C . VAL B 1 172 ? 19.354 -9.465 8.470 1.00 10.02 172 VAL B C 1
ATOM 3622 O O . VAL B 1 172 ? 20.249 -8.655 8.247 1.00 10.22 172 VAL B O 1
ATOM 3626 N N A THR B 1 173 ? 18.160 -9.129 8.951 0.50 10.49 173 THR B N 1
ATOM 3627 N N B THR B 1 173 ? 18.177 -9.073 8.934 0.50 9.61 173 THR B N 1
ATOM 3628 C CA A THR B 1 173 ? 17.777 -7.753 9.247 0.50 11.02 173 THR B CA 1
ATOM 3629 C CA B THR B 1 173 ? 17.950 -7.645 9.113 0.50 9.28 173 THR B CA 1
ATOM 3630 C C A THR B 1 173 ? 18.719 -7.099 10.260 0.50 10.33 173 THR B C 1
ATOM 3631 C C B THR B 1 173 ? 18.784 -7.059 10.259 0.50 9.37 173 THR B C 1
ATOM 3632 O O A THR B 1 173 ? 19.067 -5.924 10.126 0.50 10.21 173 THR B O 1
ATOM 3633 O O B THR B 1 173 ? 19.117 -5.875 10.222 0.50 9.33 173 THR B O 1
ATOM 3640 N N . ASN B 1 174 ? 19.160 -7.884 11.240 1.00 9.43 174 ASN B N 1
ATOM 3641 C CA . ASN B 1 174 ? 20.110 -7.440 12.270 1.00 9.79 174 ASN B CA 1
ATOM 3642 C C . ASN B 1 174 ? 21.490 -7.094 11.715 1.00 9.38 174 ASN B C 1
ATOM 3643 O O . ASN B 1 174 ? 22.320 -6.490 12.411 1.00 10.27 174 ASN B O 1
ATOM 3648 N N . ASN B 1 175 ? 21.731 -7.481 10.468 1.00 9.10 175 ASN B N 1
ATOM 3649 C CA . ASN B 1 175 ? 23.009 -7.234 9.836 1.00 9.66 175 ASN B CA 1
ATOM 3650 C C . ASN B 1 175 ? 22.959 -6.326 8.615 1.00 9.48 175 ASN B C 1
ATOM 3651 O O . ASN B 1 175 ? 23.965 -6.165 7.925 1.00 10.65 175 ASN B O 1
ATOM 3656 N N . ILE B 1 176 ? 21.794 -5.732 8.361 1.00 9.67 176 ILE B N 1
ATOM 3657 C CA . ILE B 1 176 ? 21.662 -4.680 7.362 1.00 9.73 176 ILE B CA 1
ATOM 3658 C C . ILE B 1 176 ? 21.745 -3.371 8.141 1.00 9.49 176 ILE B C 1
ATOM 3659 O O . ILE B 1 176 ? 20.784 -2.945 8.788 1.00 9.72 176 ILE B O 1
ATOM 3664 N N . ILE B 1 177 ? 22.927 -2.765 8.124 1.00 9.55 177 ILE B N 1
ATOM 3665 C CA . ILE B 1 177 ? 23.229 -1.641 9.010 1.00 9.72 177 ILE B CA 1
ATOM 3666 C C . ILE B 1 177 ? 22.813 -0.354 8.296 1.00 9.44 177 ILE B C 1
ATOM 3667 O O . ILE B 1 177 ? 23.645 0.370 7.737 1.00 10.13 177 ILE B O 1
ATOM 3672 N N . ASP B 1 178 ? 21.510 -0.091 8.290 1.00 9.90 178 ASP B N 1
ATOM 3673 C CA . ASP B 1 178 ? 20.976 0.991 7.464 1.00 10.26 178 ASP B CA 1
ATOM 3674 C C . ASP B 1 178 ? 20.760 2.292 8.239 1.00 10.69 178 ASP B C 1
ATOM 3675 O O . ASP B 1 178 ? 20.276 3.271 7.677 1.00 10.74 178 ASP B O 1
ATOM 3680 N N . GLN B 1 179 ? 21.155 2.313 9.509 1.00 10.41 179 GLN B N 1
ATOM 3681 C CA . GLN B 1 179 ? 21.086 3.536 10.311 1.00 11.01 179 GLN B CA 1
ATOM 3682 C C . GLN B 1 179 ? 22.270 4.459 10.011 1.00 11.29 179 GLN B C 1
ATOM 3683 O O . GLN B 1 179 ? 22.317 5.590 10.507 1.00 12.59 179 GLN B O 1
ATOM 3689 N N . VAL B 1 180 ? 23.213 3.972 9.212 1.00 10.72 180 VAL B N 1
ATOM 3690 C CA . VAL B 1 180 ? 24.357 4.752 8.746 1.00 11.19 180 VAL B CA 1
ATOM 3691 C C . VAL B 1 180 ? 24.280 4.873 7.223 1.00 11.08 180 VAL B C 1
ATOM 3692 O O . VAL B 1 180 ? 23.590 4.090 6.556 1.00 11.25 180 VAL B O 1
ATOM 3696 N N . THR B 1 181 ? 25.009 5.847 6.683 1.00 11.00 181 THR B N 1
ATOM 3697 C CA . THR B 1 181 ? 25.055 6.088 5.242 1.00 11.46 181 THR B CA 1
ATOM 3698 C C . THR B 1 181 ? 26.508 6.355 4.840 1.00 11.61 181 THR B C 1
ATOM 3699 O O . THR B 1 181 ? 27.150 7.244 5.399 1.00 11.48 181 THR B O 1
ATOM 3703 N N . PRO B 1 182 ? 27.047 5.571 3.886 1.00 11.72 182 PRO B N 1
ATOM 3704 C CA . PRO B 1 182 ? 26.387 4.470 3.169 1.00 11.95 182 PRO B CA 1
ATOM 3705 C C . PRO B 1 182 ? 25.977 3.326 4.084 1.00 11.28 182 PRO B C 1
ATOM 3706 O O . PRO B 1 182 ? 26.607 3.083 5.113 1.00 10.98 182 PRO B O 1
ATOM 3710 N N . ILE B 1 183 ? 24.919 2.633 3.690 1.00 11.15 183 ILE B N 1
ATOM 3711 C CA . ILE B 1 183 ? 24.476 1.441 4.399 1.00 10.82 183 ILE B CA 1
ATOM 3712 C C . ILE B 1 183 ? 25.627 0.430 4.430 1.00 10.91 183 ILE B C 1
ATOM 3713 O O . ILE B 1 183 ? 26.341 0.264 3.437 1.00 11.33 183 ILE B O 1
ATOM 3718 N N . ARG B 1 184 ? 25.810 -0.237 5.565 1.00 11.08 184 ARG B N 1
ATOM 3719 C CA . ARG B 1 184 ? 26.808 -1.294 5.688 1.00 11.57 184 ARG B CA 1
ATOM 3720 C C . ARG B 1 184 ? 26.111 -2.646 5.808 1.00 11.30 184 ARG B C 1
ATOM 3721 O O . ARG B 1 184 ? 24.994 -2.733 6.315 1.00 11.00 184 ARG B O 1
ATOM 3729 N N . TYR B 1 185 ? 26.776 -3.688 5.327 1.00 11.29 185 TYR B N 1
ATOM 3730 C CA . TYR B 1 185 ? 26.205 -5.025 5.283 1.00 11.76 185 TYR B CA 1
ATOM 3731 C C . TYR B 1 185 ? 27.138 -6.000 5.965 1.00 12.07 185 TYR B C 1
ATOM 3732 O O . TYR B 1 185 ? 28.254 -6.231 5.496 1.00 14.11 185 TYR B O 1
ATOM 3741 N N . ASP B 1 186 ? 26.703 -6.563 7.082 1.00 11.26 186 ASP B N 1
ATOM 3742 C CA . ASP B 1 186 ? 27.521 -7.515 7.818 1.00 10.99 186 ASP B CA 1
ATOM 3743 C C . ASP B 1 186 ? 27.043 -8.933 7.559 1.00 10.95 186 ASP B C 1
ATOM 3744 O O . ASP B 1 186 ? 25.939 -9.144 7.044 1.00 10.96 186 ASP B O 1
ATOM 3749 N N . ASN B 1 187 ? 27.879 -9.892 7.942 1.00 11.44 187 ASN B N 1
ATOM 3750 C CA . ASN B 1 187 ? 27.602 -11.309 7.724 1.00 11.68 187 ASN B CA 1
ATOM 3751 C C . ASN B 1 187 ? 27.437 -12.087 9.009 1.00 12.04 187 ASN B C 1
ATOM 3752 O O . ASN B 1 187 ? 27.956 -11.695 10.057 1.00 12.42 187 ASN B O 1
ATOM 3757 N N . PHE B 1 188 ? 26.704 -13.189 8.922 1.00 12.17 188 PHE B N 1
ATOM 3758 C CA . PHE B 1 188 ? 26.676 -14.173 9.991 1.00 12.08 188 PHE B CA 1
ATOM 3759 C C . PHE B 1 188 ? 26.743 -15.545 9.351 1.00 11.84 188 PHE B C 1
ATOM 3760 O O . PHE B 1 188 ? 26.561 -15.695 8.141 1.00 11.77 188 PHE B O 1
ATOM 3768 N N . ARG B 1 189 ? 27.003 -16.551 10.173 1.00 12.29 189 ARG B N 1
ATOM 3769 C CA . ARG B 1 189 ? 26.925 -17.934 9.733 1.00 13.30 189 ARG B CA 1
ATOM 3770 C C . ARG B 1 189 ? 25.910 -18.659 10.594 1.00 14.11 189 ARG B C 1
ATOM 3771 O O . ARG B 1 189 ? 25.860 -18.433 11.802 1.00 14.90 189 ARG B O 1
ATOM 3779 N N . PRO B 1 190 ? 25.085 -19.524 9.984 1.00 14.46 190 PRO B N 1
ATOM 3780 C CA . PRO B 1 190 ? 24.133 -20.285 10.785 1.00 15.24 190 PRO B CA 1
ATOM 3781 C C . PRO B 1 190 ? 24.879 -21.292 11.652 1.00 15.86 190 PRO B C 1
ATOM 3782 O O . PRO B 1 190 ? 25.903 -21.830 11.239 1.00 16.13 190 PRO B O 1
ATOM 3786 N N A ARG B 1 191 ? 24.331 -21.508 12.873 0.50 16.91 191 ARG B N 1
ATOM 3787 N N B ARG B 1 191 ? 24.334 -21.503 12.876 0.50 16.85 191 ARG B N 1
ATOM 3788 C CA A ARG B 1 191 ? 24.940 -22.477 13.766 0.50 17.78 191 ARG B CA 1
ATOM 3789 C CA B ARG B 1 191 ? 24.939 -22.478 13.767 0.50 17.66 191 ARG B CA 1
ATOM 3790 C C A ARG B 1 191 ? 23.925 -23.567 14.074 0.50 17.62 191 ARG B C 1
ATOM 3791 C C B ARG B 1 191 ? 23.916 -23.559 14.081 0.50 17.53 191 ARG B C 1
ATOM 3792 O O A ARG B 1 191 ? 22.991 -23.796 13.298 0.50 17.55 191 ARG B O 1
ATOM 3793 O O B ARG B 1 191 ? 22.972 -23.776 13.313 0.50 17.37 191 ARG B O 1
ATOM 3808 N N . VAL B 1 192 ? 24.124 -24.248 15.216 1.00 17.26 192 VAL B N 1
ATOM 3809 C CA . VAL B 1 192 ? 23.289 -25.374 15.610 1.00 17.62 192 VAL B CA 1
ATOM 3810 C C . VAL B 1 192 ? 21.788 -25.041 15.660 1.00 16.56 192 VAL B C 1
ATOM 3811 O O . VAL B 1 192 ? 20.970 -25.814 15.163 1.00 16.43 192 VAL B O 1
ATOM 3815 N N . GLY B 1 193 ? 21.447 -23.877 16.205 1.00 16.13 193 GLY B N 1
ATOM 3816 C CA . GLY B 1 193 ? 20.056 -23.464 16.340 1.00 15.42 193 GLY B CA 1
ATOM 3817 C C . GLY B 1 193 ? 19.339 -23.256 15.019 1.00 14.92 193 GLY B C 1
ATOM 3818 O O . GLY B 1 193 ? 18.274 -23.837 14.779 1.00 14.92 193 GLY B O 1
ATOM 3819 N N A ILE B 1 194 ? 19.920 -22.429 14.156 0.50 14.71 194 ILE B N 1
ATOM 3820 N N B ILE B 1 194 ? 19.926 -22.431 14.158 0.50 14.78 194 ILE B N 1
ATOM 3821 C CA A ILE B 1 194 ? 19.324 -22.147 12.852 0.50 14.41 194 ILE B CA 1
ATOM 3822 C CA B ILE B 1 194 ? 19.335 -22.135 12.857 0.50 14.55 194 ILE B CA 1
ATOM 3823 C C A ILE B 1 194 ? 19.233 -23.408 11.998 0.50 13.94 194 ILE B C 1
ATOM 3824 C C B ILE B 1 194 ? 19.245 -23.390 11.988 0.50 14.03 194 ILE B C 1
ATOM 3825 O O A ILE B 1 194 ? 18.210 -23.659 11.365 0.50 13.50 194 ILE B O 1
ATOM 3826 O O B ILE B 1 194 ? 18.225 -23.626 11.343 0.50 13.61 194 ILE B O 1
ATOM 3835 N N . ILE B 1 195 ? 20.298 -24.203 11.996 1.00 13.97 195 ILE B N 1
ATOM 3836 C CA . ILE B 1 195 ? 20.323 -25.442 11.222 1.00 14.16 195 ILE B CA 1
ATOM 3837 C C . ILE B 1 195 ? 19.214 -26.396 11.677 1.00 13.99 195 ILE B C 1
ATOM 3838 O O . ILE B 1 195 ? 18.496 -26.958 10.843 1.00 13.67 195 ILE B O 1
ATOM 3843 N N . ASP B 1 196 ? 19.036 -26.543 12.988 1.00 13.78 196 ASP B N 1
ATOM 3844 C CA . ASP B 1 196 ? 17.990 -27.434 13.479 1.00 14.16 196 ASP B CA 1
ATOM 3845 C C . ASP B 1 196 ? 16.594 -26.879 13.210 1.00 13.81 196 ASP B C 1
ATOM 3846 O O . ASP B 1 196 ? 15.650 -27.635 12.977 1.00 14.13 196 ASP B O 1
ATOM 3851 N N . LEU B 1 197 ? 16.458 -25.558 13.236 1.00 13.46 197 LEU B N 1
ATOM 3852 C CA . LEU B 1 197 ? 15.196 -24.933 12.875 1.00 13.22 197 LEU B CA 1
ATOM 3853 C C . LEU B 1 197 ? 14.828 -25.276 11.425 1.00 12.55 197 LEU B C 1
ATOM 3854 O O . LEU B 1 197 ? 13.714 -25.724 11.134 1.00 12.35 197 LEU B O 1
ATOM 3859 N N . GLN B 1 198 ? 15.785 -25.089 10.515 1.00 12.37 198 GLN B N 1
ATOM 3860 C CA . GLN B 1 198 ? 15.567 -25.406 9.103 1.00 12.34 198 GLN B CA 1
ATOM 3861 C C . GLN B 1 198 ? 15.085 -26.840 8.884 1.00 12.43 198 GLN B C 1
ATOM 3862 O O . GLN B 1 198 ? 14.162 -27.077 8.100 1.00 12.70 198 GLN B O 1
ATOM 3868 N N A THR B 1 199 ? 15.700 -27.771 9.603 0.50 12.56 199 THR B N 1
ATOM 3869 N N B THR B 1 199 ? 15.693 -27.801 9.578 0.50 12.79 199 THR B N 1
ATOM 3870 C CA A THR B 1 199 ? 15.402 -29.185 9.454 0.50 13.00 199 THR B CA 1
ATOM 3871 C CA B THR B 1 199 ? 15.339 -29.215 9.386 0.50 13.41 199 THR B CA 1
ATOM 3872 C C A THR B 1 199 ? 13.992 -29.533 9.933 0.50 12.72 199 THR B C 1
ATOM 3873 C C B THR B 1 199 ? 14.009 -29.601 10.014 0.50 13.00 199 THR B C 1
ATOM 3874 O O A THR B 1 199 ? 13.388 -30.489 9.445 0.50 13.23 199 THR B O 1
ATOM 3875 O O B THR B 1 199 ? 13.495 -30.686 9.750 0.50 13.59 199 THR B O 1
ATOM 3882 N N . ASN B 1 200 ? 13.471 -28.731 10.861 1.00 12.47 200 ASN B N 1
ATOM 3883 C CA . ASN B 1 200 ? 12.185 -29.002 11.503 1.00 12.20 200 ASN B CA 1
ATOM 3884 C C . ASN B 1 200 ? 10.980 -28.272 10.926 1.00 11.79 200 ASN B C 1
ATOM 3885 O O . ASN B 1 200 ? 9.913 -28.268 11.535 1.00 12.12 200 ASN B O 1
ATOM 3890 N N . TRP B 1 201 ? 11.125 -27.704 9.732 1.00 11.18 201 TRP B N 1
ATOM 3891 C CA . TRP B 1 201 ? 10.034 -26.945 9.131 1.00 10.67 201 TRP B CA 1
ATOM 3892 C C . TRP B 1 201 ? 8.777 -27.775 8.861 1.00 11.14 201 TRP B C 1
ATOM 3893 O O . TRP B 1 201 ? 7.671 -27.349 9.188 1.00 10.80 201 TRP B O 1
ATOM 3904 N N . GLN B 1 202 ? 8.944 -28.953 8.268 1.00 11.74 202 GLN B N 1
ATOM 3905 C CA . GLN B 1 202 ? 7.805 -29.824 8.035 1.00 12.60 202 GLN B CA 1
ATOM 3906 C C . GLN B 1 202 ? 7.150 -30.255 9.348 1.00 12.38 202 GLN B C 1
ATOM 3907 O O . GLN B 1 202 ? 5.927 -30.185 9.482 1.00 12.63 202 GLN B O 1
ATOM 3913 N N A THR B 1 203 ? 7.971 -30.690 10.302 0.50 12.67 203 THR B N 1
ATOM 3914 N N B THR B 1 203 ? 7.950 -30.691 10.318 0.50 12.82 203 THR B N 1
ATOM 3915 C CA A THR B 1 203 ? 7.472 -31.138 11.600 0.50 13.05 203 THR B CA 1
ATOM 3916 C CA B THR B 1 203 ? 7.371 -31.144 11.585 0.50 13.32 203 THR B CA 1
ATOM 3917 C C A THR B 1 203 ? 6.648 -30.045 12.283 0.50 12.44 203 THR B C 1
ATOM 3918 C C B THR B 1 203 ? 6.618 -30.032 12.305 0.50 12.60 203 THR B C 1
ATOM 3919 O O A THR B 1 203 ? 5.521 -30.294 12.731 0.50 12.54 203 THR B O 1
ATOM 3920 O O B THR B 1 203 ? 5.508 -30.252 12.803 0.50 12.63 203 THR B O 1
ATOM 3927 N N . LEU B 1 204 ? 7.199 -28.832 12.335 1.00 11.95 204 LEU B N 1
ATOM 3928 C CA . LEU B 1 204 ? 6.511 -27.685 12.920 1.00 11.63 204 LEU B CA 1
ATOM 3929 C C . LEU B 1 204 ? 5.224 -27.369 12.158 1.00 11.56 204 LEU B C 1
ATOM 3930 O O . LEU B 1 204 ? 4.191 -27.128 12.771 1.00 11.35 204 LEU B O 1
ATOM 3935 N N . SER B 1 205 ? 5.286 -27.394 10.825 1.00 10.84 205 SER B N 1
ATOM 3936 C CA . SER B 1 205 ? 4.117 -27.100 9.993 1.00 10.94 205 SER B CA 1
ATOM 3937 C C . SER B 1 205 ? 2.985 -28.076 10.271 1.00 11.42 205 SER B C 1
ATOM 3938 O O . SER B 1 205 ? 1.838 -27.675 10.443 1.00 10.95 205 SER B O 1
ATOM 3941 N N . THR B 1 206 ? 3.323 -29.358 10.296 1.00 11.76 206 THR B N 1
ATOM 3942 C CA . THR B 1 206 ? 2.341 -30.407 10.574 1.00 12.43 206 THR B CA 1
ATOM 3943 C C . THR B 1 206 ? 1.740 -30.251 11.969 1.00 12.27 206 THR B C 1
ATOM 3944 O O . THR B 1 206 ? 0.513 -30.333 12.136 1.00 12.75 206 THR B O 1
ATOM 3948 N N . GLU B 1 207 ? 2.588 -29.997 12.964 1.00 11.90 207 GLU B N 1
ATOM 3949 C CA . GLU B 1 207 ? 2.098 -29.854 14.338 1.00 12.33 207 GLU B CA 1
ATOM 3950 C C . GLU B 1 207 ? 1.133 -28.680 14.473 1.00 12.24 207 GLU B C 1
ATOM 3951 O O . GLU B 1 207 ? 0.134 -28.775 15.186 1.00 12.34 207 GLU B O 1
ATOM 3957 N N . VAL B 1 208 ? 1.410 -27.575 13.782 1.00 12.31 208 VAL B N 1
ATOM 3958 C CA . VAL B 1 208 ? 0.488 -26.443 13.792 1.00 12.14 208 VAL B CA 1
ATOM 3959 C C . VAL B 1 208 ? -0.887 -26.836 13.245 1.00 12.29 208 VAL B C 1
ATOM 3960 O O . VAL B 1 208 ? -1.916 -26.454 13.815 1.00 12.22 208 VAL B O 1
ATOM 3964 N N . GLN B 1 209 ? -0.904 -27.607 12.165 1.00 12.33 209 GLN B N 1
ATOM 3965 C CA . GLN B 1 209 ? -2.167 -28.007 11.542 1.00 13.14 209 GLN B CA 1
ATOM 3966 C C . GLN B 1 209 ? -2.920 -29.079 12.325 1.00 13.88 209 GLN B C 1
ATOM 3967 O O . GLN B 1 209 ? -4.152 -29.126 12.282 1.00 14.98 209 GLN B O 1
ATOM 3973 N N . ARG B 1 210 ? -2.181 -29.936 13.023 1.00 14.24 210 ARG B N 1
ATOM 3974 C CA . ARG B 1 210 ? -2.769 -31.010 13.834 1.00 15.16 210 ARG B CA 1
ATOM 3975 C C . ARG B 1 210 ? -3.121 -30.546 15.248 1.00 14.88 210 ARG B C 1
ATOM 3976 O O . ARG B 1 210 ? -3.796 -31.272 15.990 1.00 15.40 210 ARG B O 1
ATOM 3984 N N . ALA B 1 211 ? -2.665 -29.359 15.634 1.00 14.44 211 ALA B N 1
ATOM 3985 C CA . ALA B 1 211 ? -2.826 -28.888 17.013 1.00 14.30 211 ALA B CA 1
ATOM 3986 C C . ALA B 1 211 ? -4.283 -28.877 17.457 1.00 14.23 211 ALA B C 1
ATOM 3987 O O . ALA B 1 211 ? -5.193 -28.580 16.674 1.00 14.16 211 ALA B O 1
ATOM 3989 N N . GLU B 1 212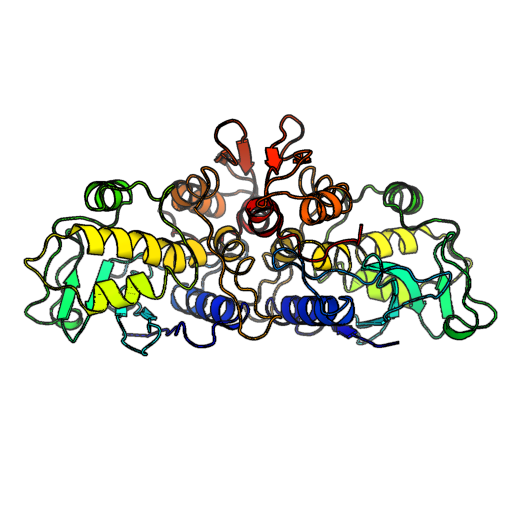 ? -4.488 -29.197 18.730 1.00 13.94 212 GLU B N 1
ATOM 3990 C CA . GLU B 1 212 ? -5.819 -29.182 19.336 1.00 14.29 212 GLU B CA 1
ATOM 3991 C C . GLU B 1 212 ? -5.768 -28.165 20.465 1.00 14.08 212 GLU B C 1
ATOM 3992 O O . GLU B 1 212 ? -4.892 -28.231 21.327 1.00 14.07 212 GLU B O 1
ATOM 3998 N N . GLY B 1 213 ? -6.665 -27.188 20.427 1.00 14.27 213 GLY B N 1
ATOM 3999 C CA . GLY B 1 213 ? -6.597 -26.066 21.352 1.00 14.65 213 GLY B CA 1
ATOM 4000 C C . GLY B 1 213 ? -5.285 -25.304 21.238 1.00 14.43 213 GLY B C 1
ATOM 4001 O O . GLY B 1 213 ? -4.822 -24.708 22.207 1.00 14.68 213 GLY B O 1
ATOM 4002 N N . GLY B 1 214 ? -4.684 -25.329 20.048 1.00 14.46 214 GLY B N 1
ATOM 4003 C CA . GLY B 1 214 ? -3.394 -24.674 19.822 1.00 14.33 214 GLY B CA 1
ATOM 4004 C C . GLY B 1 214 ? -2.199 -25.452 20.344 1.00 14.03 214 GLY B C 1
ATOM 4005 O O . GLY B 1 214 ? -1.059 -25.013 20.177 1.00 14.30 214 GLY B O 1
ATOM 4006 N N . ARG B 1 215 ? -2.445 -26.608 20.960 1.00 13.30 215 ARG B N 1
ATOM 4007 C CA . ARG B 1 215 ? -1.382 -27.402 21.577 1.00 13.25 215 ARG B CA 1
ATOM 4008 C C . ARG B 1 215 ? -0.949 -28.538 20.668 1.00 13.25 215 ARG B C 1
ATOM 4009 O O . ARG B 1 215 ? -1.788 -29.208 20.058 1.00 13.00 215 ARG B O 1
ATOM 4017 N N . PHE B 1 216 ? 0.360 -28.772 20.601 1.00 13.22 216 PHE B N 1
ATOM 4018 C CA . PHE B 1 216 ? 0.912 -29.797 19.729 1.00 14.03 216 PHE B CA 1
ATOM 4019 C C . PHE B 1 216 ? 0.681 -31.196 20.291 1.00 14.93 216 PHE B C 1
ATOM 4020 O O . PHE B 1 216 ? 0.977 -31.467 21.461 1.00 15.09 216 PHE B O 1
ATOM 4028 N N . LEU B 1 217 ? 0.203 -32.095 19.445 1.00 15.76 217 LEU B N 1
ATOM 4029 C CA . LEU B 1 217 ? 0.083 -33.503 19.817 1.00 17.35 217 LEU B CA 1
ATOM 4030 C C . LEU B 1 217 ? 1.459 -34.135 20.032 1.00 17.79 217 LEU B C 1
ATOM 4031 O O . LEU B 1 217 ? 1.628 -34.971 20.925 1.00 18.32 217 LEU B O 1
ATOM 4036 N N . GLN B 1 218 ? 2.439 -33.719 19.228 1.00 17.86 218 GLN B N 1
ATOM 4037 C CA . GLN B 1 218 ? 3.825 -34.139 19.404 1.00 18.58 218 GLN B CA 1
ATOM 4038 C C . GLN B 1 218 ? 4.749 -32.922 19.470 1.00 18.03 218 GLN B C 1
ATOM 4039 O O . GLN B 1 218 ? 5.198 -32.424 18.426 1.00 18.20 218 GLN B O 1
ATOM 4045 N N . PRO B 1 219 ? 5.021 -32.426 20.693 1.00 17.56 219 PRO B N 1
ATOM 4046 C CA . PRO B 1 219 ? 5.935 -31.300 20.884 1.00 17.46 219 PRO B CA 1
ATOM 4047 C C . PRO B 1 219 ? 7.263 -31.508 20.163 1.00 16.91 219 PRO B C 1
ATOM 4048 O O . PRO B 1 219 ? 7.766 -32.631 20.076 1.00 16.87 219 PRO B O 1
ATOM 4052 N N . VAL B 1 220 ? 7.801 -30.418 19.631 1.00 16.19 220 VAL B N 1
ATOM 4053 C CA . VAL B 1 220 ? 8.990 -30.446 18.784 1.00 16.05 220 VAL B CA 1
ATOM 4054 C C . VAL B 1 220 ? 10.224 -29.955 19.548 1.00 15.70 220 VAL B C 1
ATOM 4055 O O . VAL B 1 220 ? 10.254 -28.821 20.026 1.00 15.78 220 VAL B O 1
ATOM 4059 N N . LYS B 1 221 ? 11.236 -30.817 19.663 1.00 16.30 221 LYS B N 1
ATOM 4060 C CA . LYS B 1 221 ? 12.510 -30.440 20.283 1.00 17.13 221 LYS B CA 1
ATOM 4061 C C . LYS B 1 221 ? 13.391 -29.724 19.269 1.00 16.66 221 LYS B C 1
ATOM 4062 O O . LYS B 1 221 ? 13.546 -30.200 18.143 1.00 17.62 221 LYS B O 1
ATOM 4068 N N . LEU B 1 222 ? 13.935 -28.576 19.667 1.00 16.01 222 LEU B N 1
ATOM 4069 C CA . LEU B 1 222 ? 14.849 -27.812 18.819 1.00 15.84 222 LEU B CA 1
ATOM 4070 C C . LEU B 1 222 ? 16.154 -27.552 19.544 1.00 16.29 222 LEU B C 1
ATOM 4071 O O . LEU B 1 222 ? 16.162 -27.093 20.689 1.00 16.43 222 LEU B O 1
ATOM 4076 N N A GLN B 1 223 ? 17.261 -27.841 18.868 0.50 16.64 223 GLN B N 1
ATOM 4077 N N B GLN B 1 223 ? 17.261 -27.826 18.863 0.50 16.52 223 GLN B N 1
ATOM 4078 C CA A GLN B 1 223 ? 18.581 -27.585 19.432 0.50 17.34 223 GLN B CA 1
ATOM 4079 C CA B GLN B 1 223 ? 18.596 -27.637 19.427 0.50 17.11 223 GLN B CA 1
ATOM 4080 C C A GLN B 1 223 ? 18.798 -26.088 19.608 0.50 17.49 223 GLN B C 1
ATOM 4081 C C B GLN B 1 223 ? 18.902 -26.138 19.571 0.50 17.40 223 GLN B C 1
ATOM 4082 O O A GLN B 1 223 ? 18.468 -25.288 18.730 0.50 17.52 223 GLN B O 1
ATOM 4083 O O B GLN B 1 223 ? 18.728 -25.381 18.616 0.50 17.57 223 GLN B O 1
ATOM 4094 N N . VAL B 1 224 ? 19.327 -25.710 20.763 1.00 17.45 224 VAL B N 1
ATOM 4095 C CA . VAL B 1 224 ? 19.745 -24.317 21.000 1.00 18.11 224 VAL B CA 1
ATOM 4096 C C . VAL B 1 224 ? 21.262 -24.231 21.184 1.00 17.95 224 VAL B C 1
ATOM 4097 O O . VAL B 1 224 ? 21.854 -23.170 21.019 1.00 18.24 224 VAL B O 1
ATOM 4101 N N . SER B 1 225 ? 21.867 -25.362 21.540 1.00 17.71 225 SER B N 1
ATOM 4102 C CA . SER B 1 225 ? 23.314 -25.511 21.644 1.00 17.99 225 SER B CA 1
ATOM 4103 C C . SER B 1 225 ? 23.608 -26.962 21.315 1.00 18.14 225 SER B C 1
ATOM 4104 O O . SER B 1 225 ? 22.692 -27.765 21.184 1.00 18.48 225 SER B O 1
ATOM 4107 N N . VAL B 1 226 ? 24.883 -27.317 21.211 1.00 18.51 226 VAL B N 1
ATOM 4108 C CA . VAL B 1 226 ? 25.252 -28.713 21.005 1.00 19.22 226 VAL B CA 1
ATOM 4109 C C . VAL B 1 226 ? 24.712 -29.612 22.132 1.00 18.88 226 VAL B C 1
ATOM 4110 O O . VAL B 1 226 ? 24.335 -30.761 21.894 1.00 19.34 226 VAL B O 1
ATOM 4114 N N . GLN B 1 227 ? 24.638 -29.066 23.344 1.00 18.27 227 GLN B N 1
ATOM 4115 C CA . GLN B 1 227 ? 24.269 -29.839 24.531 1.00 18.09 227 GLN B CA 1
ATOM 4116 C C . GLN B 1 227 ? 22.785 -29.837 24.881 1.00 17.96 227 GLN B C 1
ATOM 4117 O O . GLN B 1 227 ? 22.324 -30.724 25.602 1.00 18.24 227 GLN B O 1
ATOM 4123 N N . GLN B 1 228 ? 22.041 -28.840 24.405 1.00 17.61 228 GLN B N 1
ATOM 4124 C CA . GLN B 1 228 ? 20.689 -28.629 24.908 1.00 17.64 228 GLN B CA 1
ATOM 4125 C C . GLN B 1 228 ? 19.651 -28.306 23.860 1.00 17.63 228 GLN B C 1
ATOM 4126 O O . GLN B 1 228 ? 19.942 -27.760 22.799 1.00 17.38 228 GLN B O 1
ATOM 4132 N N . THR B 1 229 ? 18.418 -28.607 24.229 1.00 18.27 229 THR B N 1
ATOM 4133 C CA . THR B 1 229 ? 17.299 -28.567 23.335 1.00 19.40 229 THR B CA 1
ATOM 4134 C C . THR B 1 229 ? 16.172 -27.843 24.081 1.00 18.78 229 THR B C 1
ATOM 4135 O O . THR B 1 229 ? 16.041 -27.995 25.299 1.00 19.12 229 THR B O 1
ATOM 4139 N N . VAL B 1 230 ? 15.406 -27.008 23.377 1.00 18.39 230 VAL B N 1
ATOM 4140 C CA . VAL B 1 230 ? 14.143 -26.492 23.917 1.00 18.53 230 VAL B CA 1
ATOM 4141 C C . VAL B 1 230 ? 12.975 -27.189 23.230 1.00 17.98 230 VAL B C 1
ATOM 4142 O O . VAL B 1 230 ? 13.137 -27.804 22.180 1.00 17.72 230 VAL B O 1
ATOM 4146 N N . VAL B 1 231 ? 11.800 -27.102 23.841 1.00 17.69 231 VAL B N 1
ATOM 4147 C CA . VAL B 1 231 ? 10.624 -27.781 23.326 1.00 17.72 231 VAL B CA 1
ATOM 4148 C C . VAL B 1 231 ? 9.579 -26.758 22.884 1.00 16.81 231 VAL B C 1
ATOM 4149 O O . VAL B 1 231 ? 9.251 -25.834 23.626 1.00 17.06 231 VAL B O 1
ATOM 4153 N N . ILE B 1 232 ? 9.093 -26.923 21.655 1.00 15.74 232 ILE B N 1
ATOM 4154 C CA . ILE B 1 232 ? 7.996 -26.122 21.114 1.00 15.28 232 ILE B CA 1
ATOM 4155 C C . ILE B 1 232 ? 6.728 -26.964 21.233 1.00 14.73 232 ILE B C 1
ATOM 4156 O O . ILE B 1 232 ? 6.606 -28.001 20.581 1.00 14.77 232 ILE B O 1
ATOM 4161 N N A SER B 1 233 ? 5.793 -26.507 22.061 0.50 14.69 233 SER B N 1
ATOM 4162 N N B SER B 1 233 ? 5.789 -26.528 22.066 0.50 14.93 233 SER B N 1
ATOM 4163 C CA A SER B 1 233 ? 4.632 -27.317 22.423 0.50 14.44 233 SER B CA 1
ATOM 4164 C CA B SER B 1 233 ? 4.623 -27.359 22.369 0.50 14.94 233 SER B CA 1
ATOM 4165 C C A SER B 1 233 ? 3.294 -26.749 21.965 0.50 14.09 233 SER B C 1
ATOM 4166 C C B SER B 1 233 ? 3.287 -26.756 21.952 0.50 14.36 233 SER B C 1
ATOM 4167 O O A SER B 1 233 ? 2.260 -27.391 22.143 0.50 13.87 233 SER B O 1
ATOM 4168 O O B SER B 1 233 ? 2.245 -27.378 22.152 0.50 14.12 233 SER B O 1
ATOM 4173 N N . ASP B 1 234 ? 3.304 -25.553 21.383 1.00 13.62 234 ASP B N 1
ATOM 4174 C CA . ASP B 1 234 ? 2.055 -24.901 20.978 1.00 13.51 234 ASP B CA 1
ATOM 4175 C C . ASP B 1 234 ? 2.265 -23.923 19.834 1.00 13.43 234 ASP B C 1
ATOM 4176 O O . ASP B 1 234 ? 3.402 -23.546 19.509 1.00 12.94 234 ASP B O 1
ATOM 4181 N N . VAL B 1 235 ? 1.154 -23.521 19.230 1.00 13.20 235 VAL B N 1
ATOM 4182 C CA . VAL B 1 235 ? 1.186 -22.656 18.061 1.00 13.86 235 VAL B CA 1
ATOM 4183 C C . VAL B 1 235 ? 1.721 -21.268 18.390 1.00 13.99 235 VAL B C 1
ATOM 4184 O O . VAL B 1 235 ? 2.429 -20.670 17.577 1.00 14.58 235 VAL B O 1
ATOM 4188 N N . GLU B 1 236 ? 1.425 -20.770 19.586 1.00 14.22 236 GLU B N 1
ATOM 4189 C CA . GLU B 1 236 ? 1.909 -19.462 19.998 1.00 14.76 236 GLU B CA 1
ATOM 4190 C C . GLU B 1 236 ? 3.437 -19.430 19.994 1.00 14.05 236 GLU B C 1
ATOM 4191 O O . GLU B 1 236 ? 4.038 -18.492 19.461 1.00 13.77 236 GLU B O 1
ATOM 4197 N N . LYS B 1 237 ? 4.056 -20.463 20.560 1.00 12.89 237 LYS B N 1
ATOM 4198 C CA . LYS B 1 237 ? 5.503 -20.558 20.597 1.00 13.23 237 LYS B CA 1
ATOM 4199 C C . LYS B 1 237 ? 6.087 -20.695 19.186 1.00 12.53 237 LYS B C 1
ATOM 4200 O O . LYS B 1 237 ? 7.107 -20.083 18.869 1.00 12.58 237 LYS B O 1
ATOM 4206 N N . ALA B 1 238 ? 5.439 -21.484 18.332 1.00 12.26 238 ALA B N 1
ATOM 4207 C CA . ALA B 1 238 ? 5.923 -21.660 16.961 1.00 12.43 238 ALA B CA 1
ATOM 4208 C C . ALA B 1 238 ? 5.904 -20.329 16.214 1.00 12.39 238 ALA B C 1
ATOM 4209 O O . ALA B 1 238 ? 6.864 -19.977 15.514 1.00 11.91 238 ALA B O 1
ATOM 4211 N N . ARG B 1 239 ? 4.827 -19.578 16.389 1.00 12.55 239 ARG B N 1
ATOM 4212 C CA . ARG B 1 239 ? 4.675 -18.316 15.701 1.00 13.22 239 ARG B CA 1
ATOM 4213 C C . ARG B 1 239 ? 5.598 -17.247 16.287 1.00 13.46 239 ARG B C 1
ATOM 4214 O O . ARG B 1 239 ? 6.193 -16.460 15.541 1.00 13.90 239 ARG B O 1
ATOM 4222 N N . THR B 1 240 ? 5.726 -17.231 17.611 1.00 13.89 240 THR B N 1
ATOM 4223 C CA . THR B 1 240 ? 6.430 -16.163 18.329 1.00 14.49 240 THR B CA 1
ATOM 4224 C C . THR B 1 240 ? 7.942 -16.385 18.414 1.00 14.40 240 THR B C 1
ATOM 4225 O O . THR B 1 240 ? 8.718 -15.482 18.078 1.00 15.33 240 THR B O 1
ATOM 4229 N N . PHE B 1 241 ? 8.342 -17.573 18.865 1.00 14.56 241 PHE B N 1
ATOM 4230 C CA . PHE B 1 241 ? 9.751 -17.926 19.062 1.00 14.97 241 PHE B CA 1
ATOM 4231 C C . PHE B 1 241 ? 10.441 -18.317 17.743 1.00 14.95 241 PHE B C 1
ATOM 4232 O O . PHE B 1 241 ? 11.512 -17.801 17.412 1.00 16.03 241 PHE B O 1
ATOM 4240 N N . CYS B 1 242 ? 9.830 -19.223 16.987 1.00 13.99 242 CYS B N 1
ATOM 4241 C CA . CYS B 1 242 ? 10.409 -19.680 15.721 1.00 13.87 242 CYS B CA 1
ATOM 4242 C C . CYS B 1 242 ? 10.157 -18.706 14.583 1.00 13.01 242 CYS B C 1
ATOM 4243 O O . CYS B 1 242 ? 10.843 -18.743 13.555 1.00 13.47 242 CYS B O 1
ATOM 4246 N N . GLY B 1 243 ? 9.159 -17.846 14.736 1.00 11.58 243 GLY B N 1
ATOM 4247 C CA . GLY B 1 243 ? 8.719 -17.003 13.628 1.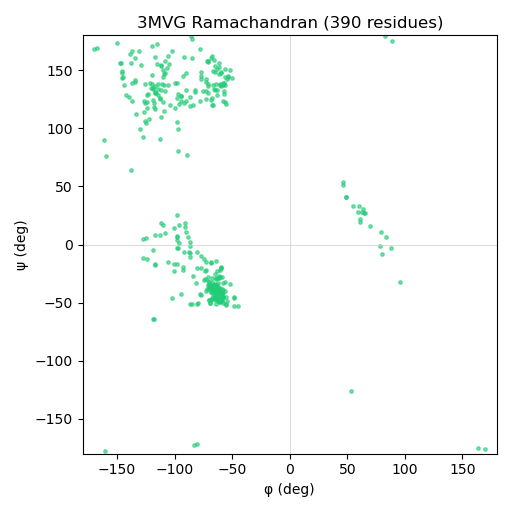00 11.21 243 GLY B CA 1
ATOM 4248 C C . GLY B 1 243 ? 8.237 -17.824 12.443 1.00 10.83 243 GLY B C 1
ATOM 4249 O O . GLY B 1 243 ? 8.404 -17.419 11.298 1.00 10.76 243 GLY B O 1
ATOM 4250 N N . LEU B 1 244 ? 7.643 -18.988 12.713 1.00 10.35 244 LEU B N 1
ATOM 4251 C CA . LEU B 1 244 ? 7.119 -19.839 11.642 1.00 10.04 244 LEU B CA 1
ATOM 4252 C C . LEU B 1 244 ? 6.146 -19.016 10.818 1.00 9.95 244 LEU B C 1
ATOM 4253 O O . LEU B 1 244 ? 5.162 -18.484 11.352 1.00 10.63 244 LEU B O 1
ATOM 4258 N N . ALA B 1 245 ? 6.438 -18.888 9.524 1.00 9.75 245 ALA B N 1
ATOM 4259 C CA . ALA B 1 245 ? 5.807 -17.855 8.703 1.00 9.73 245 ALA B CA 1
ATOM 4260 C C . ALA B 1 245 ? 5.079 -18.384 7.473 1.00 9.67 245 ALA B C 1
ATOM 4261 O O . ALA B 1 245 ? 4.348 -17.634 6.818 1.00 10.36 245 ALA B O 1
ATOM 4263 N N . LEU B 1 246 ? 5.318 -19.654 7.151 1.00 9.89 246 LEU B N 1
ATOM 4264 C CA . LEU B 1 246 ? 4.624 -20.373 6.087 1.00 10.18 246 LEU B CA 1
ATOM 4265 C C . LEU B 1 246 ? 4.464 -21.805 6.557 1.00 10.07 246 LEU B C 1
ATOM 4266 O O . LEU B 1 246 ? 5.367 -22.334 7.219 1.00 10.31 246 LEU B O 1
ATOM 4271 N N . LEU B 1 247 ? 3.336 -22.430 6.211 1.00 10.00 247 LEU B N 1
ATOM 4272 C CA . LEU B 1 247 ? 3.084 -23.818 6.591 1.00 10.25 247 LEU B CA 1
ATOM 4273 C C . LEU B 1 247 ? 3.076 -24.739 5.390 1.00 10.45 247 LEU B C 1
ATOM 4274 O O . LEU B 1 247 ? 2.321 -24.511 4.440 1.00 10.94 247 LEU B O 1
ATOM 4279 N N . LEU B 1 248 ? 3.897 -25.782 5.442 1.00 10.95 248 LEU B N 1
ATOM 4280 C CA . LEU B 1 248 ? 3.799 -26.869 4.485 1.00 11.59 248 LEU B CA 1
ATOM 4281 C C . LEU B 1 248 ? 2.480 -27.590 4.736 1.00 12.45 248 LEU B C 1
ATOM 4282 O O . LEU B 1 248 ? 2.254 -28.102 5.838 1.00 12.36 248 LEU B O 1
ATOM 4287 N N . ARG B 1 249 ? 1.610 -27.628 3.733 1.00 12.57 249 ARG B N 1
ATOM 4288 C CA . ARG B 1 249 ? 0.283 -28.202 3.940 1.00 14.06 249 ARG B CA 1
ATOM 4289 C C . ARG B 1 249 ? 0.362 -29.688 4.256 1.00 15.06 249 ARG B C 1
ATOM 4290 O O . ARG B 1 249 ? 1.084 -30.439 3.603 1.00 14.66 249 ARG B O 1
ATOM 4298 N N . TRP B 1 250 ? -0.371 -30.078 5.296 1.00 17.04 250 TRP B N 1
ATOM 4299 C CA . TRP B 1 250 ? -0.455 -31.456 5.755 1.00 19.27 250 TRP B CA 1
ATOM 4300 C C . TRP B 1 250 ? -1.812 -32.030 5.371 1.00 20.36 250 TRP B C 1
ATOM 4301 O O . TRP B 1 250 ? -2.847 -31.427 5.667 1.00 22.11 250 TRP B O 1
#

B-factor: mean 17.6, std 16.97, range [6.8, 345.57]